Protein AF-A0A4R2T6D4-F1 (afdb_monomer_lite)

Radius of gyration: 37.78 Å; chains: 1; bounding box: 84×91×106 Å

Structure (mmCIF, N/CA/C/O backbone):
data_AF-A0A4R2T6D4-F1
#
_entry.id   AF-A0A4R2T6D4-F1
#
loop_
_atom_site.group_PDB
_atom_site.id
_atom_site.type_symbol
_atom_site.label_atom_id
_atom_site.label_alt_id
_atom_site.label_comp_id
_atom_site.label_asym_id
_atom_site.label_entity_id
_atom_site.label_seq_id
_atom_site.pdbx_PDB_ins_code
_atom_site.Cartn_x
_atom_site.Cartn_y
_atom_site.Cartn_z
_atom_site.occupancy
_atom_site.B_iso_or_equiv
_atom_site.auth_seq_id
_atom_site.auth_comp_id
_atom_site.aut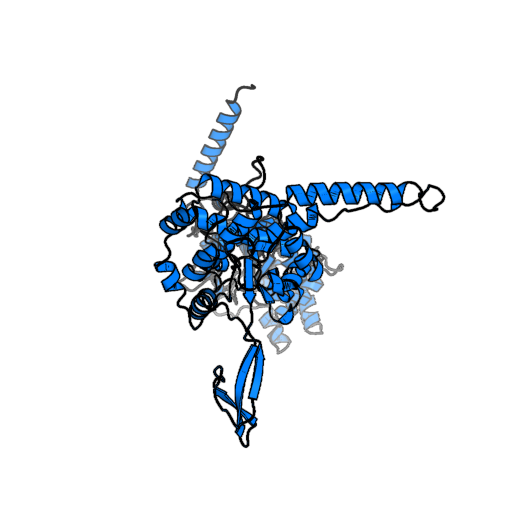h_asym_id
_atom_site.auth_atom_id
_atom_site.pdbx_PDB_model_num
ATOM 1 N N . MET A 1 1 ? 25.375 14.126 -16.112 1.00 75.56 1 MET A N 1
ATOM 2 C CA . MET A 1 1 ? 25.317 12.795 -16.747 1.00 75.56 1 MET A CA 1
ATOM 3 C C . MET A 1 1 ? 24.857 12.937 -18.184 1.00 75.56 1 MET A C 1
ATOM 5 O O . MET A 1 1 ? 23.736 13.382 -18.424 1.00 75.56 1 MET A O 1
ATOM 9 N N . ARG A 1 2 ? 25.754 12.607 -19.113 1.00 82.31 2 ARG A N 1
ATOM 10 C CA . ARG A 1 2 ? 25.440 12.372 -20.528 1.00 82.31 2 ARG A CA 1
ATOM 11 C C . ARG A 1 2 ? 25.150 10.882 -20.723 1.00 82.31 2 ARG A C 1
ATOM 13 O O . ARG A 1 2 ? 25.381 10.091 -19.808 1.00 82.31 2 ARG A O 1
ATOM 20 N N . PHE A 1 3 ? 24.637 10.501 -21.889 1.00 82.12 3 PHE A N 1
ATOM 21 C CA . PHE A 1 3 ? 24.537 9.084 -22.232 1.00 82.12 3 PHE A CA 1
ATOM 22 C C . PHE A 1 3 ? 25.951 8.469 -22.233 1.00 82.12 3 PHE A C 1
ATOM 24 O O . PHE A 1 3 ? 26.829 9.064 -22.855 1.00 82.12 3 PHE A O 1
ATOM 31 N N . PRO A 1 4 ? 26.218 7.360 -21.516 1.00 86.25 4 PRO A N 1
ATOM 32 C CA . PRO A 1 4 ? 27.588 6.871 -21.365 1.00 86.25 4 PRO A CA 1
ATOM 33 C C . PRO A 1 4 ? 28.137 6.299 -22.671 1.00 86.25 4 PRO A C 1
ATOM 35 O O . PRO A 1 4 ? 27.541 5.369 -23.201 1.00 86.25 4 PRO A O 1
ATOM 38 N N . ASP A 1 5 ? 29.292 6.768 -23.148 1.00 85.88 5 ASP A N 1
ATOM 39 C CA . ASP A 1 5 ? 29.896 6.315 -24.418 1.00 85.88 5 ASP A CA 1
ATOM 40 C C . ASP A 1 5 ? 30.344 4.841 -24.397 1.00 85.88 5 ASP A C 1
ATOM 42 O O . ASP A 1 5 ? 30.426 4.190 -25.435 1.00 85.88 5 ASP A O 1
ATOM 46 N N . ARG A 1 6 ? 30.605 4.297 -23.200 1.00 89.81 6 ARG A N 1
ATOM 47 C CA . ARG A 1 6 ? 31.024 2.906 -22.956 1.00 89.81 6 ARG A CA 1
ATOM 48 C C . ARG A 1 6 ? 29.962 2.124 -22.180 1.00 89.81 6 ARG A C 1
ATOM 50 O O . ARG A 1 6 ? 30.267 1.455 -21.194 1.00 89.81 6 ARG A O 1
ATOM 57 N N . LEU A 1 7 ? 28.696 2.228 -22.590 1.00 91.25 7 LEU A N 1
ATOM 58 C CA . LEU A 1 7 ? 27.581 1.631 -21.845 1.00 91.25 7 LEU A CA 1
ATOM 59 C C . LEU A 1 7 ? 27.753 0.116 -21.649 1.00 91.25 7 LEU A C 1
ATOM 61 O O . LEU A 1 7 ? 27.473 -0.391 -20.565 1.00 91.25 7 LEU A O 1
ATOM 65 N N . LEU A 1 8 ? 28.251 -0.599 -22.661 1.00 91.25 8 LEU A N 1
ATOM 66 C CA . LEU A 1 8 ? 28.451 -2.044 -22.562 1.00 91.25 8 LEU A CA 1
ATOM 67 C C . LEU A 1 8 ? 29.463 -2.433 -21.476 1.00 91.25 8 LEU A C 1
ATOM 69 O O . LEU A 1 8 ? 29.227 -3.398 -20.755 1.00 91.25 8 LEU A O 1
ATOM 73 N N . ASP A 1 9 ? 30.556 -1.672 -21.335 1.00 91.00 9 ASP A N 1
ATOM 74 C CA . ASP A 1 9 ? 31.539 -1.877 -20.260 1.00 91.00 9 ASP A CA 1
ATOM 75 C C . ASP A 1 9 ? 30.872 -1.705 -18.908 1.00 91.00 9 ASP A C 1
ATOM 77 O O . ASP A 1 9 ? 30.925 -2.601 -18.077 1.00 91.00 9 ASP A O 1
ATOM 81 N N . LEU A 1 10 ? 30.164 -0.590 -18.731 1.00 91.62 10 LEU A N 1
ATOM 82 C CA . LEU A 1 10 ? 29.523 -0.260 -17.464 1.00 91.62 10 LEU A CA 1
ATOM 83 C C . LEU A 1 10 ? 28.498 -1.316 -17.048 1.00 91.62 10 LEU A C 1
ATOM 85 O O . LEU A 1 10 ? 28.448 -1.698 -15.881 1.00 91.62 10 LEU A O 1
ATOM 89 N N . LEU A 1 11 ? 27.685 -1.802 -17.989 1.00 91.56 11 LEU A N 1
ATOM 90 C CA . LEU A 1 11 ? 26.701 -2.840 -17.698 1.00 91.56 11 LEU A CA 1
ATOM 91 C C . LEU A 1 11 ? 27.369 -4.151 -17.257 1.00 91.56 11 LEU A C 1
ATOM 93 O O . LEU A 1 11 ? 26.878 -4.798 -16.334 1.00 91.56 11 LEU A O 1
ATOM 97 N N . ILE A 1 12 ? 28.482 -4.529 -17.890 1.00 90.88 12 ILE A N 1
ATOM 98 C CA . ILE A 1 12 ? 29.232 -5.744 -17.555 1.00 90.88 12 ILE A CA 1
ATOM 99 C C . ILE A 1 12 ? 29.974 -5.579 -16.223 1.00 90.88 12 ILE A C 1
ATOM 101 O O . ILE A 1 12 ? 29.873 -6.444 -15.359 1.00 90.88 12 ILE A O 1
ATOM 105 N N . ASP A 1 13 ? 30.684 -4.472 -16.023 1.00 88.56 13 ASP A N 1
ATOM 106 C CA . ASP A 1 13 ? 31.534 -4.253 -14.850 1.00 88.56 13 ASP A CA 1
ATOM 107 C C . ASP A 1 13 ? 30.733 -4.046 -13.563 1.00 88.56 13 ASP A C 1
ATOM 109 O O . ASP A 1 13 ? 31.163 -4.473 -12.491 1.00 88.56 13 ASP A O 1
ATOM 113 N N . HIS A 1 14 ? 29.537 -3.461 -13.660 1.00 87.69 14 HIS A N 1
ATOM 114 C CA . HIS A 1 14 ? 28.600 -3.362 -12.537 1.00 87.69 14 HIS A CA 1
ATOM 115 C C . HIS A 1 14 ? 27.663 -4.564 -12.408 1.00 87.69 14 HIS A C 1
ATOM 117 O O . HIS A 1 14 ? 26.802 -4.574 -11.520 1.00 87.69 14 HIS A O 1
ATOM 123 N N . ASP A 1 15 ? 27.829 -5.564 -13.277 1.00 87.50 15 ASP A N 1
ATOM 124 C CA . ASP A 1 15 ? 27.016 -6.771 -13.311 1.00 87.50 15 ASP A CA 1
ATOM 125 C C . ASP A 1 15 ? 25.516 -6.456 -13.332 1.00 87.50 15 ASP A C 1
ATOM 127 O O . ASP A 1 15 ? 24.692 -7.025 -12.605 1.00 87.50 15 ASP A O 1
ATOM 131 N N . ALA A 1 16 ? 25.168 -5.455 -14.140 1.00 89.19 16 ALA A N 1
ATOM 132 C CA . ALA A 1 16 ? 23.904 -4.739 -14.105 1.00 89.19 16 ALA A CA 1
ATOM 133 C C . ALA A 1 16 ? 22.725 -5.580 -14.611 1.00 89.19 16 ALA A C 1
ATOM 135 O O . ALA A 1 16 ? 21.707 -5.023 -14.987 1.00 89.19 16 ALA A O 1
ATOM 136 N N . PHE A 1 17 ? 22.831 -6.907 -14.643 1.00 87.31 17 PHE A N 1
ATOM 137 C CA . PHE A 1 17 ? 21.805 -7.820 -15.138 1.00 87.31 17 PHE A CA 1
ATOM 138 C C . PHE A 1 17 ? 21.281 -8.781 -14.061 1.00 87.31 17 PHE A C 1
ATOM 140 O O . PHE A 1 17 ? 20.342 -9.523 -14.334 1.00 87.31 17 PHE A O 1
ATOM 147 N N . ARG A 1 18 ? 21.844 -8.780 -12.840 1.00 85.69 18 ARG A N 1
ATOM 148 C CA . ARG A 1 18 ? 21.466 -9.749 -11.793 1.00 85.69 18 ARG A CA 1
ATOM 149 C C . ARG A 1 18 ? 20.058 -9.548 -11.243 1.00 85.69 18 ARG A C 1
ATOM 151 O O . ARG A 1 18 ? 19.228 -10.446 -11.368 1.00 85.69 18 ARG A O 1
ATOM 158 N N . VAL A 1 19 ? 19.790 -8.392 -10.623 1.00 87.25 19 VAL A N 1
ATOM 159 C CA . VAL A 1 19 ? 18.496 -8.130 -9.958 1.00 87.25 19 VAL A CA 1
ATOM 160 C C . VAL A 1 19 ? 17.400 -7.826 -10.971 1.00 87.2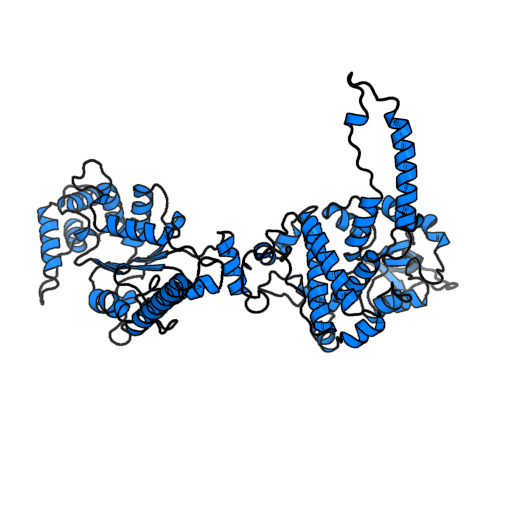5 19 VAL A C 1
ATOM 162 O O . VAL A 1 19 ? 16.303 -8.374 -10.901 1.00 87.25 19 VAL A O 1
ATOM 165 N N . CYS A 1 20 ? 17.702 -6.959 -11.933 1.00 90.69 20 CYS A N 1
ATOM 166 C CA . CYS A 1 20 ? 16.795 -6.608 -13.017 1.00 90.69 20 CYS A CA 1
ATOM 167 C C . CYS A 1 20 ? 17.359 -7.158 -14.322 1.00 90.69 20 CYS A C 1
ATOM 169 O O . CYS A 1 20 ? 18.067 -6.446 -15.032 1.00 90.69 20 CYS A O 1
ATOM 171 N N . ARG A 1 21 ? 17.053 -8.420 -14.636 1.00 91.44 21 ARG A N 1
ATOM 172 C CA . ARG A 1 21 ? 17.468 -9.038 -15.902 1.00 91.44 21 ARG A CA 1
ATOM 173 C C . ARG A 1 21 ? 16.938 -8.245 -17.093 1.00 91.44 21 ARG A C 1
ATOM 175 O O . ARG A 1 21 ? 15.822 -7.720 -17.054 1.00 91.44 21 ARG A O 1
ATOM 182 N N . LEU A 1 22 ? 17.743 -8.166 -18.152 1.00 93.25 22 LEU A N 1
ATOM 183 C CA . LEU A 1 22 ? 17.254 -7.633 -19.415 1.00 93.25 22 LEU A CA 1
ATOM 184 C C . LEU A 1 22 ? 16.275 -8.624 -20.032 1.00 93.25 22 LEU A C 1
ATOM 186 O O . LEU A 1 22 ? 16.522 -9.827 -20.061 1.00 93.25 22 LEU A O 1
ATOM 190 N N . MET A 1 23 ? 15.172 -8.095 -20.537 1.00 95.50 23 MET A N 1
ATOM 191 C CA . MET A 1 23 ? 14.111 -8.874 -21.148 1.00 95.50 23 MET A CA 1
ATOM 192 C C . MET A 1 23 ? 14.376 -9.019 -22.645 1.00 95.50 23 MET A C 1
ATOM 194 O O . MET A 1 23 ? 14.566 -7.998 -23.318 1.00 95.50 23 MET A O 1
ATOM 198 N N . PRO A 1 24 ? 14.313 -10.240 -23.199 1.00 95.25 24 PRO A N 1
ATOM 199 C CA . PRO A 1 24 ? 14.188 -10.438 -24.632 1.00 95.25 24 PRO A CA 1
ATOM 200 C C . PRO A 1 24 ? 12.989 -9.666 -25.181 1.00 95.25 24 PRO A C 1
ATOM 202 O O . PRO A 1 24 ? 11.988 -9.426 -24.494 1.00 95.25 24 PRO A O 1
ATOM 205 N N . ARG A 1 25 ? 13.047 -9.333 -26.466 1.00 95.75 25 ARG A N 1
ATOM 206 C CA . ARG A 1 25 ? 12.048 -8.522 -27.174 1.00 95.75 25 ARG A CA 1
ATOM 207 C C . ARG A 1 25 ? 10.597 -8.898 -26.854 1.00 95.75 25 ARG A C 1
ATOM 209 O O . ARG A 1 25 ? 9.772 -8.029 -26.576 1.00 95.75 25 ARG A O 1
ATOM 216 N N . ARG A 1 26 ? 10.262 -10.192 -26.919 1.00 96.12 26 ARG A N 1
ATOM 217 C CA . ARG A 1 26 ? 8.882 -10.681 -26.723 1.00 96.12 26 ARG A CA 1
ATOM 218 C C . ARG A 1 26 ? 8.405 -10.511 -25.281 1.00 96.12 26 ARG A C 1
ATOM 220 O O . ARG A 1 26 ? 7.232 -10.216 -25.054 1.00 96.12 26 ARG A O 1
ATOM 227 N N . GLU A 1 27 ? 9.303 -10.694 -24.321 1.00 97.31 27 GLU A N 1
ATOM 228 C CA . GLU A 1 27 ? 9.015 -10.494 -22.904 1.00 97.31 27 GLU A CA 1
ATOM 229 C C . GLU A 1 27 ? 8.821 -9.007 -22.599 1.00 97.31 27 GLU A C 1
ATOM 231 O O . GLU A 1 27 ? 7.833 -8.640 -21.965 1.00 97.31 27 GLU A O 1
ATOM 236 N N . PHE A 1 28 ? 9.673 -8.137 -23.151 1.00 97.94 28 PHE A N 1
ATOM 237 C CA . PHE A 1 28 ? 9.538 -6.692 -22.983 1.00 97.94 28 PHE A CA 1
ATOM 238 C C . PHE A 1 28 ? 8.215 -6.156 -23.550 1.00 97.94 28 PHE A C 1
ATOM 240 O O . PHE A 1 28 ? 7.517 -5.397 -22.881 1.00 97.94 28 PHE A O 1
ATOM 247 N N . VAL A 1 29 ? 7.795 -6.618 -24.735 1.00 98.38 29 VAL A N 1
ATOM 248 C CA . VAL A 1 29 ? 6.472 -6.278 -25.295 1.00 98.38 29 VAL A CA 1
ATOM 249 C C . VAL A 1 29 ? 5.347 -6.673 -24.332 1.00 98.38 29 VAL A C 1
ATOM 251 O O . VAL A 1 29 ? 4.435 -5.882 -24.089 1.00 98.38 29 VAL A O 1
ATOM 254 N N . ARG A 1 30 ? 5.407 -7.873 -23.740 1.00 98.12 30 ARG A N 1
ATOM 255 C CA . ARG A 1 30 ? 4.417 -8.328 -22.748 1.00 98.12 30 ARG A CA 1
ATOM 256 C C . ARG A 1 30 ? 4.431 -7.444 -21.497 1.00 98.12 30 ARG A C 1
ATOM 258 O O . ARG A 1 30 ? 3.367 -7.049 -21.020 1.00 98.12 30 ARG A O 1
ATOM 265 N N . TYR A 1 31 ? 5.622 -7.102 -21.008 1.00 97.75 31 TYR A N 1
ATOM 266 C CA . TYR A 1 31 ? 5.834 -6.212 -19.867 1.00 97.75 31 TYR A CA 1
ATOM 267 C C . TYR A 1 31 ? 5.222 -4.819 -20.092 1.00 97.75 31 TYR A C 1
ATOM 269 O O . TYR A 1 31 ? 4.572 -4.283 -19.189 1.00 97.75 31 TYR A O 1
ATOM 277 N N . CYS A 1 32 ? 5.385 -4.257 -21.295 1.00 97.81 32 CYS A N 1
ATOM 278 C CA . CYS A 1 32 ? 4.822 -2.970 -21.708 1.00 97.81 32 CYS A CA 1
ATOM 279 C C . CYS A 1 32 ? 3.298 -3.017 -21.868 1.00 97.81 32 CYS A C 1
ATOM 281 O O . CYS A 1 32 ? 2.603 -2.158 -21.324 1.00 97.81 32 CYS A O 1
ATOM 283 N N . LYS A 1 33 ? 2.758 -4.050 -22.532 1.00 97.25 33 LYS A N 1
ATOM 284 C CA . LYS A 1 33 ? 1.304 -4.213 -22.712 1.00 97.25 33 LYS A CA 1
ATOM 285 C C . LYS A 1 33 ? 0.562 -4.319 -21.380 1.00 97.25 33 LYS A C 1
ATOM 287 O O . LYS A 1 33 ? -0.471 -3.680 -21.207 1.00 97.25 33 LYS A O 1
ATOM 292 N N . ALA A 1 34 ? 1.112 -5.046 -20.403 1.00 97.19 34 ALA A N 1
ATOM 293 C CA . ALA A 1 34 ? 0.538 -5.132 -19.055 1.00 97.19 34 ALA A CA 1
ATOM 294 C C . ALA A 1 34 ? 0.424 -3.761 -18.349 1.00 97.19 34 ALA A C 1
ATOM 296 O O . ALA A 1 34 ? -0.385 -3.591 -17.437 1.00 97.19 34 ALA A O 1
ATOM 297 N N . ARG A 1 35 ? 1.219 -2.781 -18.795 1.00 97.19 35 ARG A N 1
ATOM 298 C CA . ARG A 1 35 ? 1.332 -1.413 -18.271 1.00 97.19 35 ARG A CA 1
ATOM 299 C C . ARG A 1 35 ? 0.714 -0.367 -19.200 1.00 97.19 35 ARG A C 1
ATOM 301 O O . ARG A 1 35 ? 1.065 0.802 -19.110 1.00 97.19 35 ARG A O 1
ATOM 308 N N . ASN A 1 36 ? -0.194 -0.781 -20.085 1.00 96.31 36 ASN A N 1
ATOM 309 C CA . ASN A 1 36 ? -0.909 0.112 -21.001 1.00 96.31 36 ASN A CA 1
ATOM 310 C C . ASN A 1 36 ? 0.008 0.914 -21.950 1.00 96.31 36 ASN A C 1
ATOM 312 O O . ASN A 1 36 ? -0.333 2.016 -22.373 1.00 96.31 36 ASN A O 1
ATOM 316 N N . VAL A 1 37 ? 1.184 0.371 -22.287 1.00 96.25 37 VAL A N 1
ATOM 317 C CA . VAL A 1 37 ? 2.054 0.929 -23.331 1.00 96.25 37 VAL A CA 1
ATOM 318 C C . VAL A 1 37 ? 1.858 0.103 -24.597 1.00 96.25 37 VAL A C 1
ATOM 320 O O . VAL A 1 37 ? 2.318 -1.037 -24.693 1.00 96.25 37 VAL A O 1
ATOM 323 N N . GLU A 1 38 ? 1.132 0.674 -25.557 1.00 93.69 38 GLU A N 1
ATOM 324 C CA . GLU A 1 38 ? 0.767 0.008 -26.808 1.00 93.69 38 GLU A CA 1
ATOM 325 C C . GLU A 1 38 ? 1.975 -0.167 -27.732 1.00 93.69 38 GLU A C 1
ATOM 327 O O . GLU A 1 38 ? 2.405 0.750 -28.438 1.00 93.69 38 GLU A O 1
ATOM 332 N N . VAL A 1 39 ? 2.524 -1.377 -27.752 1.00 96.88 39 VAL A N 1
ATOM 333 C CA . VAL A 1 39 ? 3.673 -1.723 -28.584 1.00 96.88 39 VAL A CA 1
ATOM 334 C C . VAL A 1 39 ? 3.620 -3.189 -29.009 1.00 96.88 39 VAL A C 1
ATOM 336 O O . VAL A 1 39 ? 3.050 -4.033 -28.314 1.00 96.88 39 VAL A O 1
ATOM 339 N N . ASP A 1 40 ? 4.238 -3.503 -30.140 1.00 97.19 40 ASP A N 1
ATOM 340 C CA . ASP A 1 40 ? 4.511 -4.858 -30.607 1.00 97.19 40 ASP A CA 1
ATOM 341 C C . ASP A 1 40 ? 5.954 -4.965 -31.134 1.00 97.19 40 ASP A C 1
ATOM 343 O O . ASP A 1 40 ? 6.738 -4.013 -31.077 1.00 97.19 40 ASP A O 1
ATOM 347 N N . VAL A 1 41 ? 6.322 -6.160 -31.592 1.00 96.06 41 VAL A N 1
ATOM 348 C CA . VAL A 1 41 ? 7.668 -6.467 -32.093 1.00 96.06 41 VAL A CA 1
ATOM 349 C C . VAL A 1 41 ? 8.048 -5.585 -33.282 1.00 96.06 41 VAL A C 1
ATOM 351 O O . VAL A 1 41 ? 9.167 -5.066 -33.323 1.00 96.06 41 VAL A O 1
ATOM 354 N N . ASP A 1 42 ? 7.125 -5.396 -34.218 1.00 96.06 42 ASP A N 1
ATOM 355 C CA . ASP A 1 42 ? 7.385 -4.676 -35.460 1.00 96.06 42 ASP A CA 1
ATOM 356 C C . ASP A 1 42 ? 7.498 -3.178 -35.199 1.00 96.06 42 ASP A C 1
ATOM 358 O O . ASP A 1 42 ? 8.394 -2.516 -35.725 1.00 96.06 42 ASP A O 1
ATOM 362 N N . ARG A 1 43 ? 6.667 -2.652 -34.297 1.00 96.38 43 ARG A N 1
ATOM 363 C CA . ARG A 1 43 ? 6.723 -1.266 -33.840 1.00 96.38 43 ARG A CA 1
ATOM 364 C C . ARG A 1 43 ? 8.044 -0.953 -33.141 1.00 96.38 43 ARG A C 1
ATOM 366 O O . ARG A 1 43 ? 8.630 0.090 -33.425 1.00 96.38 43 ARG A O 1
ATOM 373 N N . LEU A 1 44 ? 8.554 -1.848 -32.287 1.00 97.06 44 LEU A N 1
ATOM 374 C CA . LEU A 1 44 ? 9.880 -1.682 -31.670 1.00 97.06 44 LEU A CA 1
ATOM 375 C C . LEU A 1 44 ? 10.995 -1.650 -32.719 1.00 97.06 44 LEU A C 1
ATOM 377 O O . LEU A 1 44 ? 11.844 -0.759 -32.676 1.00 97.06 44 LEU A O 1
ATOM 381 N N . ARG A 1 45 ? 10.979 -2.580 -33.684 1.00 94.81 45 ARG A N 1
ATOM 382 C CA . ARG A 1 45 ? 11.978 -2.594 -34.763 1.00 94.81 45 ARG A CA 1
ATOM 383 C C . ARG A 1 45 ? 11.867 -1.349 -35.643 1.00 94.81 45 ARG A C 1
ATOM 385 O O . ARG A 1 45 ? 12.884 -0.794 -36.052 1.00 94.81 45 ARG A O 1
ATOM 392 N N . HIS A 1 46 ? 10.653 -0.872 -35.907 1.00 95.69 46 HIS A N 1
ATOM 393 C CA . HIS A 1 46 ? 10.440 0.365 -36.649 1.00 95.69 46 HIS A CA 1
ATOM 394 C C . HIS A 1 46 ? 11.014 1.576 -35.904 1.00 95.69 46 HIS A C 1
ATOM 396 O O . HIS A 1 46 ? 11.716 2.376 -36.519 1.00 95.69 46 HIS A O 1
ATOM 402 N N . PHE A 1 47 ? 10.789 1.685 -34.589 1.00 96.56 47 PHE A N 1
ATOM 403 C CA . PHE A 1 47 ? 11.386 2.743 -33.770 1.00 96.56 47 PHE A CA 1
ATOM 404 C C . PHE A 1 47 ? 12.920 2.727 -33.792 1.00 96.56 47 PHE A C 1
ATOM 406 O O . PHE A 1 47 ? 13.540 3.793 -33.840 1.00 96.56 47 PHE A O 1
ATOM 413 N N . GLU A 1 48 ? 13.524 1.539 -33.815 1.00 94.38 48 GLU A N 1
ATOM 414 C CA . GLU A 1 48 ? 14.973 1.369 -33.946 1.00 94.38 48 GLU A CA 1
ATOM 415 C C . GLU A 1 48 ? 15.473 1.891 -35.298 1.00 94.38 48 GLU A C 1
ATOM 417 O O . GLU A 1 48 ? 16.387 2.716 -35.327 1.00 94.38 48 GLU A O 1
ATOM 422 N N . ARG A 1 49 ? 14.815 1.506 -36.404 1.00 92.94 49 ARG A N 1
ATOM 423 C CA . ARG A 1 49 ? 15.163 1.950 -37.769 1.00 92.94 49 ARG A CA 1
ATOM 424 C C . ARG A 1 49 ? 15.085 3.467 -37.944 1.00 92.94 49 ARG A C 1
ATOM 426 O O . ARG A 1 49 ? 15.928 4.050 -38.616 1.00 92.94 49 ARG A O 1
ATOM 433 N N . ILE A 1 50 ? 14.089 4.122 -37.344 1.00 93.88 50 ILE A N 1
ATOM 434 C CA . ILE A 1 50 ? 13.954 5.589 -37.427 1.00 93.88 50 ILE A CA 1
ATOM 435 C C . ILE A 1 50 ? 14.791 6.339 -36.374 1.00 93.88 50 ILE A C 1
ATOM 437 O O . ILE A 1 50 ? 14.830 7.574 -36.400 1.00 93.88 50 ILE A O 1
ATOM 441 N N . GLY A 1 51 ? 15.466 5.608 -35.477 1.00 92.81 51 GLY A N 1
ATOM 442 C CA . GLY A 1 51 ? 16.426 6.135 -34.508 1.00 92.81 51 GLY A CA 1
ATOM 443 C C . GLY A 1 51 ? 15.820 6.821 -33.281 1.00 92.81 51 GLY A C 1
ATOM 444 O O . GLY A 1 51 ? 16.483 7.678 -32.703 1.00 92.81 51 GLY A O 1
ATOM 445 N N . VAL A 1 52 ? 14.584 6.483 -32.893 1.00 95.69 52 VAL A N 1
ATOM 446 C CA . VAL A 1 52 ? 13.865 7.142 -31.774 1.00 95.69 52 VAL A CA 1
ATOM 447 C C . VAL A 1 52 ? 13.805 6.306 -30.493 1.00 95.69 52 VAL A C 1
ATOM 449 O O . VAL A 1 52 ? 13.528 6.835 -29.415 1.00 95.69 52 VAL A O 1
ATOM 452 N N . PHE A 1 53 ? 14.025 4.994 -30.593 1.00 96.44 53 PHE A N 1
ATOM 453 C CA . PHE A 1 53 ? 14.103 4.075 -29.458 1.00 96.44 53 PHE A CA 1
ATOM 454 C C . PHE A 1 53 ? 14.919 2.848 -29.861 1.00 96.44 53 PHE A C 1
ATOM 456 O O . PHE A 1 53 ? 14.719 2.312 -30.947 1.00 96.44 53 PHE A O 1
ATOM 463 N N . ARG A 1 54 ? 15.840 2.404 -29.006 1.00 95.25 54 ARG A N 1
ATOM 464 C CA . ARG A 1 54 ? 16.761 1.297 -29.294 1.00 95.25 54 ARG A CA 1
ATOM 465 C C . ARG A 1 54 ? 16.797 0.323 -28.115 1.00 95.25 54 ARG A C 1
ATOM 467 O O . ARG A 1 54 ? 16.586 0.763 -26.982 1.00 95.25 54 ARG A O 1
ATOM 474 N N . PRO A 1 55 ? 17.046 -0.980 -28.338 1.00 96.00 55 PRO A N 1
ATOM 475 C CA . PRO A 1 55 ? 17.292 -1.888 -27.225 1.00 96.00 55 PRO A CA 1
ATOM 476 C C . PRO A 1 55 ? 18.550 -1.467 -26.468 1.00 96.00 55 PRO A C 1
ATOM 478 O O . PRO A 1 55 ? 19.445 -0.848 -27.041 1.00 96.00 55 PRO A O 1
ATOM 481 N N . LEU A 1 56 ? 18.604 -1.789 -25.174 1.00 94.69 56 LEU A N 1
ATOM 482 C CA . LEU A 1 56 ? 19.777 -1.489 -24.352 1.00 94.69 56 LEU A CA 1
ATOM 483 C C . LEU A 1 56 ? 20.995 -2.294 -24.817 1.00 94.69 56 LEU A C 1
ATOM 485 O O . LEU A 1 56 ? 22.124 -1.829 -24.715 1.00 94.69 56 LEU A O 1
ATOM 489 N N . LEU A 1 57 ? 20.744 -3.509 -25.301 1.00 94.00 57 LEU A N 1
ATOM 490 C CA . LEU A 1 57 ? 21.753 -4.489 -25.661 1.00 94.00 57 LEU A CA 1
ATOM 491 C C . LEU A 1 57 ? 21.231 -5.350 -26.814 1.00 94.00 57 LEU A C 1
ATOM 493 O O . LEU A 1 57 ? 20.048 -5.697 -26.851 1.00 94.00 57 LEU A O 1
ATOM 497 N N . ARG A 1 58 ? 22.103 -5.721 -27.746 1.00 94.19 58 ARG A N 1
ATOM 498 C CA . ARG A 1 58 ? 21.797 -6.676 -28.811 1.00 94.19 58 ARG A CA 1
ATOM 499 C C . ARG A 1 58 ? 22.864 -7.761 -28.837 1.00 94.19 58 ARG A C 1
ATOM 501 O O . ARG A 1 58 ? 24.045 -7.458 -28.685 1.00 94.19 58 ARG A O 1
ATOM 508 N N . ALA A 1 59 ? 22.419 -9.002 -29.001 1.00 94.69 59 ALA A N 1
ATOM 509 C CA . ALA A 1 59 ? 23.285 -10.165 -29.104 1.00 94.69 59 ALA A CA 1
ATOM 510 C C . ALA A 1 59 ? 23.107 -10.832 -30.471 1.00 94.69 59 ALA A C 1
ATOM 512 O O . ALA A 1 59 ? 21.977 -11.124 -30.882 1.00 94.69 59 ALA A O 1
ATOM 513 N N . PHE A 1 60 ? 24.224 -11.082 -31.150 1.00 94.94 60 PHE A N 1
ATOM 514 C CA . PHE A 1 60 ? 24.295 -11.979 -32.292 1.00 94.94 60 PHE A CA 1
ATOM 515 C C . PHE A 1 60 ? 24.500 -13.396 -31.767 1.00 94.94 60 PHE A C 1
ATOM 517 O O . PHE A 1 60 ? 25.405 -13.657 -30.980 1.00 94.94 60 PHE A O 1
ATOM 524 N N . ARG A 1 61 ? 23.621 -14.297 -32.177 1.00 93.62 61 ARG A N 1
ATOM 525 C CA . ARG A 1 61 ? 23.555 -15.680 -31.735 1.00 93.62 61 ARG A CA 1
ATOM 526 C C . ARG A 1 61 ? 24.084 -16.561 -32.860 1.00 93.62 61 ARG A C 1
ATOM 528 O O . ARG A 1 61 ? 23.324 -16.840 -33.793 1.00 93.62 61 ARG A O 1
ATOM 535 N N . PRO A 1 62 ? 25.373 -16.937 -32.819 1.00 90.88 62 PRO A N 1
ATOM 536 C CA . PRO A 1 62 ? 25.945 -17.773 -33.854 1.00 90.88 62 PRO A CA 1
ATOM 537 C C . PRO A 1 62 ? 25.291 -19.155 -33.839 1.00 90.88 62 PRO A C 1
ATOM 539 O O . PRO A 1 62 ? 24.825 -19.642 -32.805 1.00 90.88 62 PRO A O 1
ATOM 542 N N . GLU A 1 63 ? 25.271 -19.779 -35.007 1.00 90.69 63 GLU A N 1
ATOM 543 C CA . GLU A 1 63 ? 24.970 -21.198 -35.134 1.00 90.69 63 GLU A CA 1
ATOM 544 C C . GLU A 1 63 ? 26.201 -21.985 -34.698 1.00 90.69 63 GLU A C 1
ATOM 546 O O . GLU A 1 63 ? 27.305 -21.753 -35.190 1.00 90.69 63 GLU A O 1
ATOM 551 N N . VAL A 1 64 ? 26.012 -22.882 -33.737 1.00 87.25 64 VAL A N 1
ATOM 552 C CA . VAL A 1 64 ? 27.060 -23.757 -33.223 1.00 87.25 64 VAL A CA 1
ATOM 553 C C . VAL A 1 64 ? 26.657 -25.185 -33.534 1.00 87.25 64 VAL A C 1
ATOM 555 O O . VAL A 1 64 ? 25.561 -25.628 -33.187 1.00 87.25 64 VAL A O 1
ATOM 558 N N . THR A 1 65 ? 27.549 -25.907 -34.203 1.00 87.06 65 THR A N 1
ATOM 559 C CA . THR A 1 65 ? 27.354 -27.319 -34.518 1.00 87.06 65 THR A CA 1
ATOM 560 C C . THR A 1 65 ? 27.945 -28.164 -33.400 1.00 87.06 65 THR A C 1
ATOM 562 O O . THR A 1 65 ? 29.142 -28.110 -33.118 1.00 87.06 65 THR A O 1
ATOM 565 N N . TYR A 1 66 ? 27.091 -28.939 -32.742 1.00 86.31 66 TYR A N 1
ATOM 566 C CA . TYR A 1 66 ? 27.471 -29.867 -31.689 1.00 86.31 66 TYR A CA 1
ATOM 567 C C . TYR A 1 66 ? 27.604 -31.282 -32.238 1.00 86.31 66 TYR A C 1
ATOM 569 O O . TYR A 1 66 ? 26.804 -31.715 -33.065 1.00 86.31 66 TYR A O 1
ATOM 577 N N . ARG A 1 67 ? 28.586 -32.017 -31.722 1.00 88.06 67 ARG A N 1
ATOM 578 C CA . ARG A 1 67 ? 28.686 -33.469 -31.855 1.00 88.06 67 ARG A CA 1
ATOM 579 C C . ARG A 1 67 ? 27.676 -34.110 -30.919 1.00 88.06 67 ARG A C 1
ATOM 581 O O . ARG A 1 67 ? 27.636 -33.753 -29.736 1.00 88.06 67 ARG A O 1
ATOM 588 N N . ILE A 1 68 ? 26.880 -35.040 -31.432 1.00 87.06 68 ILE A N 1
ATOM 589 C CA . ILE A 1 68 ? 25.963 -35.825 -30.610 1.00 87.06 68 ILE A CA 1
ATOM 590 C C . ILE A 1 68 ? 26.312 -37.307 -30.709 1.00 87.06 68 ILE A C 1
ATOM 592 O O . ILE A 1 68 ? 26.614 -37.826 -31.781 1.00 87.06 68 ILE A O 1
ATOM 596 N N . GLU A 1 69 ? 26.287 -37.974 -29.562 1.00 83.88 69 GLU A N 1
ATOM 597 C CA . GLU A 1 69 ? 26.431 -39.421 -29.442 1.00 83.88 69 GLU A CA 1
ATOM 598 C C . GLU A 1 69 ? 25.095 -39.990 -28.961 1.00 83.88 69 GLU A C 1
ATOM 600 O O . GLU A 1 69 ? 24.482 -39.448 -28.036 1.00 83.88 69 GLU A O 1
ATOM 605 N N . GLY A 1 70 ? 24.611 -41.042 -29.620 1.00 76.19 70 GLY A N 1
ATOM 606 C CA . GLY A 1 70 ? 23.419 -41.764 -29.181 1.00 76.19 70 GLY A CA 1
ATOM 607 C C . GLY A 1 70 ? 23.771 -42.774 -28.090 1.00 76.19 70 GLY A C 1
ATOM 608 O O . GLY A 1 70 ? 24.699 -43.563 -28.267 1.00 76.19 70 GLY A O 1
ATOM 609 N N . ASP A 1 71 ? 23.024 -42.768 -26.988 1.00 75.56 71 ASP A N 1
ATOM 610 C CA . ASP A 1 71 ? 23.038 -43.808 -25.957 1.00 75.56 71 ASP A CA 1
ATOM 611 C C . ASP A 1 71 ? 21.638 -44.431 -25.773 1.00 75.56 71 ASP A C 1
ATOM 613 O O . ASP A 1 71 ? 20.649 -43.975 -26.349 1.00 75.56 71 ASP A O 1
ATOM 617 N N . GLU A 1 72 ? 21.536 -45.506 -24.981 1.00 69.62 72 GLU A N 1
ATOM 618 C CA . GLU A 1 72 ? 20.271 -46.224 -24.723 1.00 69.62 72 GLU A CA 1
ATOM 619 C C . GLU A 1 72 ? 19.194 -45.356 -24.028 1.00 69.62 72 GLU A C 1
ATOM 621 O O . GLU A 1 72 ? 18.029 -45.750 -23.955 1.00 69.62 72 GLU A O 1
ATOM 626 N N . SER A 1 73 ? 19.560 -44.167 -23.539 1.00 69.19 73 SER A N 1
ATOM 627 C CA . SER A 1 73 ? 18.702 -43.205 -22.837 1.00 69.19 73 SER A CA 1
ATOM 628 C C . SER A 1 73 ? 18.394 -41.923 -23.631 1.00 69.19 73 SER A C 1
ATOM 630 O O . SER A 1 73 ? 17.584 -41.113 -23.170 1.00 69.19 73 SER A O 1
ATOM 632 N N . GLY A 1 74 ? 18.978 -41.733 -24.821 1.00 76.00 74 GLY A N 1
ATOM 633 C CA . GLY A 1 74 ? 18.772 -40.565 -25.679 1.00 76.00 74 GLY A CA 1
ATOM 634 C C . GLY A 1 74 ? 20.057 -40.070 -26.350 1.00 76.00 74 GLY A C 1
ATOM 635 O O . GLY A 1 74 ? 20.940 -40.845 -26.694 1.00 76.00 74 GLY A O 1
ATOM 636 N N . TRP A 1 75 ? 20.149 -38.758 -26.577 1.00 76.56 75 TRP A N 1
ATOM 637 C CA . TRP A 1 75 ? 21.329 -38.117 -27.171 1.00 76.56 75 TRP A CA 1
ATOM 638 C C . TRP A 1 75 ? 22.151 -37.401 -26.102 1.00 76.56 75 TRP A C 1
ATOM 640 O O . TRP A 1 75 ? 21.588 -36.685 -25.266 1.00 76.56 75 TRP A O 1
ATOM 650 N N . ARG A 1 76 ? 23.481 -37.506 -26.178 1.00 79.81 76 ARG A N 1
ATOM 651 C CA . ARG A 1 76 ? 24.422 -36.762 -25.333 1.00 79.81 76 ARG A CA 1
ATOM 652 C C . ARG A 1 76 ? 25.305 -35.836 -26.172 1.00 79.81 76 ARG A C 1
ATOM 654 O O . ARG A 1 76 ? 25.799 -36.219 -27.227 1.00 79.81 76 ARG A O 1
ATOM 661 N N . TYR A 1 77 ? 25.533 -34.615 -25.683 1.00 80.12 77 TYR A N 1
ATOM 662 C CA . TYR A 1 77 ? 26.453 -33.657 -26.306 1.00 80.12 77 TYR A CA 1
ATOM 663 C C . TYR A 1 77 ? 27.915 -34.069 -26.053 1.00 80.12 77 TYR A C 1
ATOM 665 O O . TYR A 1 77 ? 28.358 -34.089 -24.903 1.00 80.12 77 TYR A O 1
ATOM 673 N N . ALA A 1 78 ? 28.660 -34.351 -27.126 1.00 75.19 78 ALA A N 1
ATOM 674 C CA . ALA A 1 78 ? 30.071 -34.762 -27.112 1.00 75.19 78 ALA A CA 1
ATOM 675 C C . ALA A 1 78 ? 31.055 -33.601 -27.396 1.00 75.19 78 ALA A C 1
ATOM 677 O O . ALA A 1 78 ? 32.254 -33.809 -27.563 1.00 75.19 78 ALA A O 1
ATOM 678 N N . GLY A 1 79 ? 30.559 -32.358 -27.430 1.00 80.50 79 GLY A N 1
ATOM 679 C CA . GLY A 1 79 ? 31.349 -31.135 -27.636 1.00 80.50 79 GLY A CA 1
ATOM 680 C C . GLY A 1 79 ? 30.988 -30.392 -28.924 1.00 80.50 79 GLY A C 1
ATOM 681 O O . GLY A 1 79 ? 30.160 -30.847 -29.707 1.00 80.50 79 GLY A O 1
ATOM 682 N N . THR A 1 80 ? 31.586 -29.223 -29.151 1.00 81.31 80 THR A N 1
ATOM 683 C CA . THR A 1 80 ? 31.408 -28.437 -30.387 1.00 81.31 80 THR A CA 1
ATOM 684 C C . THR A 1 80 ? 32.316 -28.960 -31.502 1.00 81.31 80 THR A C 1
ATOM 686 O O . THR A 1 80 ? 33.411 -29.439 -31.207 1.00 81.31 80 THR A O 1
ATOM 689 N N . VAL A 1 81 ? 31.869 -28.886 -32.757 1.00 79.62 81 VAL A N 1
ATOM 690 C CA . VAL A 1 81 ? 32.689 -29.161 -33.951 1.00 79.62 81 VAL A CA 1
ATOM 691 C C . VAL A 1 81 ? 33.484 -27.902 -34.289 1.00 79.62 81 VAL A C 1
ATOM 693 O O . VAL A 1 81 ? 32.893 -26.829 -34.422 1.00 79.62 81 VAL A O 1
ATOM 696 N N . SER A 1 82 ? 34.806 -28.015 -34.395 1.00 78.06 82 SER A N 1
ATOM 697 C CA . SER A 1 82 ? 35.674 -26.903 -34.803 1.00 78.06 82 SER A CA 1
ATOM 698 C C . SER A 1 82 ? 35.717 -26.785 -36.330 1.00 78.06 82 SER A C 1
ATOM 700 O O . SER A 1 82 ? 35.559 -27.783 -37.033 1.00 78.06 82 SER A O 1
ATOM 702 N N . ASP A 1 83 ? 35.962 -25.585 -36.864 1.00 69.94 83 ASP A N 1
ATOM 703 C CA . ASP A 1 83 ? 36.120 -25.399 -38.313 1.00 69.94 83 ASP A CA 1
ATOM 704 C C . ASP A 1 83 ? 37.259 -26.284 -38.857 1.00 69.94 83 ASP A C 1
ATOM 706 O O . ASP A 1 83 ? 38.410 -26.161 -38.435 1.00 69.94 83 ASP A O 1
ATOM 710 N N . GLY A 1 84 ? 36.928 -27.177 -39.798 1.00 72.38 84 GLY A N 1
ATOM 711 C CA . GLY A 1 84 ? 37.872 -28.110 -40.429 1.00 72.38 84 GLY A CA 1
ATOM 712 C C . GLY A 1 84 ? 38.136 -29.416 -39.665 1.00 72.38 84 GLY A C 1
ATOM 713 O O . GLY A 1 84 ? 39.029 -30.164 -40.054 1.00 72.38 84 GLY A O 1
ATOM 714 N N . GLU A 1 85 ? 37.397 -29.700 -38.590 1.00 78.88 85 GLU A N 1
ATOM 715 C CA . GLU A 1 85 ? 37.490 -30.958 -37.838 1.00 78.88 85 GLU A CA 1
ATOM 716 C C . GLU A 1 85 ? 36.706 -32.087 -38.537 1.00 78.88 85 GLU A C 1
ATOM 718 O O . GLU A 1 85 ? 35.498 -31.973 -38.749 1.00 78.88 85 GLU A O 1
ATOM 723 N N . ASP A 1 86 ? 37.379 -33.197 -38.865 1.00 72.50 86 ASP A N 1
ATOM 724 C CA . ASP A 1 86 ? 36.735 -34.398 -39.414 1.00 72.50 86 ASP A CA 1
ATOM 725 C C . ASP A 1 86 ? 35.992 -35.159 -38.301 1.00 72.50 86 ASP A C 1
ATOM 727 O O . ASP A 1 86 ? 36.595 -35.833 -37.463 1.00 72.50 86 ASP A O 1
ATOM 731 N N . TRP A 1 87 ? 34.659 -35.066 -38.296 1.00 78.81 87 TRP A N 1
ATOM 732 C CA . TRP A 1 87 ? 33.778 -35.817 -37.398 1.00 78.81 87 TRP A CA 1
ATOM 733 C C . TRP A 1 87 ? 32.864 -36.752 -38.192 1.00 78.81 87 TRP A C 1
ATOM 735 O O . TRP A 1 87 ? 32.142 -36.320 -39.086 1.00 78.81 87 TRP A O 1
ATOM 745 N N . SER A 1 88 ? 32.872 -38.040 -37.842 1.00 76.44 88 SER A N 1
ATOM 746 C CA . SER A 1 88 ? 32.092 -39.083 -38.526 1.00 76.44 88 SER A CA 1
ATOM 747 C C . SER A 1 88 ? 30.761 -39.430 -37.846 1.00 76.44 88 SER A C 1
ATOM 749 O O . SER A 1 88 ? 30.044 -40.299 -38.336 1.00 76.44 88 SER A O 1
ATOM 751 N N . GLY A 1 89 ? 30.454 -38.821 -36.696 1.00 82.06 89 GLY A N 1
ATOM 752 C CA . GLY A 1 89 ? 29.202 -39.036 -35.963 1.00 82.06 89 GLY A CA 1
ATOM 753 C C . GLY A 1 89 ? 28.093 -38.062 -36.370 1.00 82.06 89 GLY A C 1
ATOM 754 O O . GLY A 1 89 ? 28.283 -37.180 -37.208 1.00 82.06 89 GLY A O 1
ATOM 755 N N . GLU A 1 90 ? 26.925 -38.183 -35.741 1.00 83.88 90 GLU A N 1
ATOM 756 C CA . GLU A 1 90 ? 25.816 -37.258 -35.984 1.00 83.88 90 GLU A CA 1
ATOM 757 C C . GLU A 1 90 ? 26.124 -35.876 -35.378 1.00 83.88 90 GLU A C 1
ATOM 759 O O . GLU A 1 90 ? 26.862 -35.738 -34.393 1.00 83.88 90 GLU A O 1
ATOM 764 N N . THR A 1 91 ? 25.602 -34.825 -36.009 1.00 86.62 91 THR A N 1
ATOM 765 C CA . THR A 1 91 ? 25.778 -33.445 -35.556 1.00 86.62 91 THR A CA 1
ATOM 766 C C . THR A 1 91 ? 24.439 -32.743 -35.441 1.00 86.62 91 THR A C 1
ATOM 768 O O . THR A 1 91 ? 23.481 -33.062 -36.144 1.00 86.62 91 THR A O 1
ATOM 771 N N . ARG A 1 92 ? 24.373 -31.760 -34.546 1.00 85.81 92 ARG A N 1
ATOM 772 C CA . ARG A 1 92 ? 23.197 -30.918 -34.361 1.00 85.81 92 ARG A CA 1
ATOM 773 C C . ARG A 1 92 ? 23.610 -29.461 -34.297 1.00 85.81 92 ARG A C 1
ATOM 775 O O . ARG A 1 92 ? 24.355 -29.062 -33.406 1.00 85.81 92 ARG A O 1
ATOM 782 N N . THR A 1 93 ? 23.106 -28.665 -35.228 1.00 86.69 93 THR A N 1
ATOM 783 C CA . THR A 1 93 ? 23.300 -27.215 -35.216 1.00 86.69 93 THR A CA 1
ATOM 784 C C . THR A 1 93 ? 22.225 -26.560 -34.362 1.00 86.69 93 THR A C 1
ATOM 786 O O . THR A 1 93 ? 21.029 -26.763 -34.580 1.00 86.69 93 THR A O 1
ATOM 789 N N . GLU A 1 94 ? 22.647 -25.766 -33.385 1.00 88.38 94 GLU A N 1
ATOM 790 C CA . GLU A 1 94 ? 21.757 -24.986 -32.530 1.00 88.38 94 GLU A CA 1
ATOM 791 C C . GLU A 1 94 ? 22.198 -23.522 -32.506 1.00 88.38 94 GLU A C 1
ATOM 793 O O . GLU A 1 94 ? 23.368 -23.191 -32.693 1.00 88.38 94 GLU A O 1
ATOM 798 N N . ILE A 1 95 ? 21.241 -22.624 -32.282 1.00 87.25 95 ILE A N 1
ATOM 799 C CA . ILE A 1 95 ? 21.523 -21.199 -32.113 1.00 87.25 95 ILE A CA 1
ATOM 800 C C . ILE A 1 95 ? 21.958 -20.982 -30.668 1.00 87.25 95 ILE A C 1
ATOM 802 O O . ILE A 1 95 ? 21.186 -21.237 -29.743 1.00 87.25 95 ILE A O 1
ATOM 806 N N . LEU A 1 96 ? 23.173 -20.474 -30.474 1.00 87.81 96 LEU A N 1
ATOM 807 C CA . LEU A 1 96 ? 23.703 -20.237 -29.139 1.00 87.81 96 LEU A CA 1
ATOM 808 C C . LEU A 1 96 ? 22.892 -19.150 -28.415 1.00 87.81 96 LEU A C 1
ATOM 810 O O . LEU A 1 96 ? 22.754 -18.025 -28.899 1.00 87.81 96 LEU A O 1
ATOM 814 N N . GLU A 1 97 ? 22.370 -19.459 -27.230 1.00 86.31 97 GLU A N 1
ATOM 815 C CA . GLU A 1 97 ? 21.633 -18.485 -26.424 1.00 86.31 97 GLU A CA 1
ATOM 816 C C . GLU A 1 97 ? 22.564 -17.636 -25.554 1.00 86.31 97 GLU A C 1
ATOM 818 O O . GLU A 1 97 ? 23.464 -18.140 -24.876 1.00 86.31 97 GLU A O 1
ATOM 823 N N . PHE A 1 98 ? 22.318 -16.324 -25.542 1.00 86.25 98 PHE A N 1
ATOM 824 C CA . PHE A 1 98 ? 23.005 -15.410 -24.641 1.00 86.25 98 PHE A CA 1
ATOM 825 C C . PHE A 1 98 ? 22.390 -15.486 -23.241 1.00 86.25 98 PHE A C 1
ATOM 827 O O . PHE A 1 98 ? 21.220 -15.144 -23.050 1.00 86.25 98 PHE A O 1
ATOM 834 N N . ASP A 1 99 ? 23.202 -15.878 -22.258 1.00 78.31 99 ASP A N 1
ATOM 835 C CA . ASP A 1 99 ? 22.873 -15.763 -20.837 1.00 78.31 99 ASP A CA 1
ATOM 836 C C . ASP A 1 99 ? 23.596 -14.534 -20.256 1.00 78.31 99 ASP A C 1
ATOM 838 O O . ASP A 1 99 ? 24.831 -14.531 -20.223 1.00 78.31 99 ASP A O 1
ATOM 842 N N . PRO A 1 100 ? 22.877 -13.499 -19.779 1.00 68.44 100 PRO A N 1
ATOM 843 C CA . PRO A 1 100 ? 23.457 -12.247 -19.289 1.00 68.44 100 PRO A CA 1
ATOM 844 C C . PRO A 1 100 ? 24.200 -12.360 -17.939 1.00 68.44 100 PRO A C 1
ATOM 846 O O . PRO A 1 100 ? 24.266 -11.393 -17.182 1.00 68.44 100 PRO A O 1
ATOM 849 N N . ARG A 1 101 ? 24.800 -13.512 -17.615 1.00 69.88 101 ARG A N 1
ATOM 850 C CA . ARG A 1 101 ? 25.751 -13.646 -16.499 1.00 69.88 101 ARG A CA 1
ATOM 851 C C . ARG A 1 101 ? 27.102 -13.039 -16.889 1.00 69.88 101 ARG A C 1
ATOM 853 O O . ARG A 1 101 ? 27.596 -13.232 -17.999 1.00 69.88 101 ARG A O 1
ATOM 860 N N . THR A 1 102 ? 27.734 -12.342 -15.949 1.00 64.62 102 THR A N 1
ATOM 861 C CA . THR A 1 102 ? 28.914 -11.475 -16.153 1.00 64.62 102 THR A CA 1
ATOM 862 C C . THR A 1 102 ? 30.077 -12.135 -16.894 1.00 64.62 102 THR A C 1
ATOM 864 O O . THR A 1 102 ? 30.673 -11.510 -17.769 1.00 64.62 102 THR A O 1
ATOM 867 N N . ALA A 1 103 ? 30.403 -13.392 -16.562 1.00 72.06 103 ALA A N 1
ATOM 868 C CA . ALA A 1 103 ? 31.526 -14.109 -17.173 1.00 72.06 103 ALA A CA 1
ATOM 869 C C . ALA A 1 103 ? 31.313 -14.316 -18.683 1.00 72.06 103 ALA A C 1
ATOM 871 O O . ALA A 1 103 ? 32.173 -13.958 -19.484 1.00 72.06 103 ALA A O 1
ATOM 872 N N . ARG A 1 104 ? 30.112 -14.759 -19.077 1.00 81.06 104 ARG A N 1
ATOM 873 C CA . ARG A 1 104 ? 29.743 -14.950 -20.487 1.00 81.06 104 ARG A CA 1
ATOM 874 C C . ARG A 1 104 ? 29.607 -13.633 -21.244 1.00 81.06 104 ARG A C 1
ATOM 876 O O . ARG A 1 104 ? 29.978 -13.560 -22.409 1.00 81.06 104 ARG A O 1
ATOM 883 N N . ALA A 1 105 ? 29.130 -12.569 -20.596 1.00 87.88 105 ALA A N 1
ATOM 884 C CA . ALA A 1 105 ? 28.997 -11.265 -21.247 1.00 87.88 105 ALA A CA 1
ATOM 885 C C . ALA A 1 105 ? 30.347 -10.689 -21.719 1.00 87.88 105 ALA A C 1
ATOM 887 O O . ALA A 1 105 ? 30.406 -10.079 -22.788 1.00 87.88 105 ALA A O 1
ATOM 888 N N . ARG A 1 106 ? 31.438 -10.914 -20.967 1.00 88.69 106 ARG A N 1
ATOM 889 C CA . ARG A 1 106 ? 32.795 -10.512 -21.382 1.00 88.69 106 ARG A CA 1
ATOM 890 C C . ARG A 1 106 ? 33.289 -11.300 -22.591 1.00 88.69 106 ARG A C 1
ATOM 892 O O . ARG A 1 106 ? 33.796 -10.690 -23.526 1.00 88.69 106 ARG A O 1
ATOM 899 N N . GLU A 1 107 ? 33.103 -12.617 -22.588 1.00 88.69 107 GLU A N 1
ATOM 900 C CA . GLU A 1 107 ? 33.485 -13.498 -23.701 1.00 88.69 107 GLU A CA 1
ATOM 901 C C . GLU A 1 107 ? 32.745 -13.124 -24.991 1.00 88.69 107 GLU A C 1
ATOM 903 O O . GLU A 1 107 ? 33.362 -12.914 -26.033 1.00 88.69 107 GLU A O 1
ATOM 908 N N . TRP A 1 108 ? 31.424 -12.948 -24.908 1.00 91.25 108 TRP A N 1
ATOM 909 C CA . TRP A 1 108 ? 30.592 -12.574 -26.054 1.00 91.25 108 TRP A CA 1
ATOM 910 C C . TRP A 1 108 ? 30.969 -11.213 -26.620 1.00 91.25 108 TRP A C 1
ATOM 912 O O . TRP A 1 108 ? 31.015 -11.027 -27.834 1.00 91.25 108 TRP A O 1
ATOM 922 N N . ARG A 1 109 ? 31.271 -10.255 -25.743 1.00 90.88 109 ARG A N 1
ATOM 923 C CA . ARG A 1 109 ? 31.767 -8.958 -26.176 1.00 90.88 109 ARG A CA 1
ATOM 924 C C . ARG A 1 109 ? 33.127 -9.071 -26.867 1.00 90.88 109 ARG A C 1
ATOM 926 O O . ARG A 1 109 ? 33.310 -8.452 -27.909 1.00 90.88 109 ARG A O 1
ATOM 933 N N . ALA A 1 110 ? 34.066 -9.831 -26.301 1.00 89.44 110 ALA A N 1
ATOM 934 C CA . ALA A 1 110 ? 35.391 -10.025 -26.891 1.00 89.44 110 ALA A CA 1
ATOM 935 C C . ALA A 1 110 ? 35.306 -10.668 -28.287 1.00 89.44 110 ALA A C 1
ATOM 937 O O . ALA A 1 110 ? 36.071 -10.302 -29.172 1.00 89.44 110 ALA A O 1
ATOM 938 N N . GLY A 1 111 ? 34.327 -11.554 -28.502 1.00 89.06 111 GLY A N 1
ATOM 939 C CA . GLY A 1 111 ? 34.017 -12.142 -29.807 1.00 89.06 111 GLY A CA 1
ATOM 940 C C . GLY A 1 111 ? 33.191 -11.258 -30.753 1.00 89.06 111 GLY A C 1
ATOM 941 O O . GLY A 1 111 ? 32.791 -11.734 -31.809 1.00 89.06 111 GLY A O 1
ATOM 942 N N . GLY A 1 112 ? 32.873 -10.008 -30.392 1.00 90.38 112 GLY A N 1
ATOM 943 C CA . GLY A 1 112 ? 32.058 -9.111 -31.227 1.00 90.38 112 GLY A CA 1
ATOM 944 C C . GLY A 1 112 ? 30.576 -9.502 -31.335 1.00 90.38 112 GLY A C 1
ATOM 945 O O . GLY A 1 112 ? 29.849 -8.955 -32.163 1.00 90.38 112 GLY A O 1
ATOM 946 N N . LEU A 1 113 ? 30.106 -10.423 -30.488 1.00 93.00 113 LEU A N 1
ATOM 947 C CA . LEU A 1 113 ? 28.741 -10.962 -30.502 1.00 93.00 113 LEU A CA 1
ATOM 948 C C . LEU A 1 113 ? 27.748 -10.099 -29.713 1.00 93.00 113 LEU A C 1
ATOM 950 O O . LEU A 1 113 ? 26.548 -10.360 -29.739 1.00 93.00 113 LEU A O 1
ATOM 954 N N . LEU A 1 114 ? 28.227 -9.089 -28.985 1.00 93.12 114 LEU A N 1
ATOM 955 C CA . LEU A 1 114 ? 27.427 -8.275 -28.076 1.00 93.12 114 LEU A CA 1
ATOM 956 C C . LEU A 1 114 ? 27.723 -6.785 -28.268 1.00 93.12 114 LEU A C 1
ATOM 958 O O . LEU A 1 114 ? 28.882 -6.378 -28.204 1.00 93.12 114 LEU A O 1
ATOM 962 N N . TRP A 1 115 ? 26.688 -5.964 -28.461 1.00 93.12 115 TRP A N 1
ATOM 963 C CA . TRP A 1 115 ? 26.847 -4.519 -28.662 1.00 93.12 115 TRP A CA 1
ATOM 964 C C . TRP A 1 115 ? 25.658 -3.703 -28.149 1.00 93.12 115 TRP A C 1
ATOM 966 O O . TRP A 1 115 ? 24.564 -4.217 -27.898 1.00 93.12 115 TRP A O 1
ATOM 976 N N . VAL A 1 116 ? 25.884 -2.396 -28.009 1.00 92.56 116 VAL A N 1
ATOM 977 C CA . VAL A 1 116 ? 24.855 -1.399 -27.697 1.00 92.56 116 VAL A CA 1
ATOM 978 C C . VAL A 1 116 ? 24.504 -0.665 -28.991 1.00 92.56 116 VAL A C 1
ATOM 980 O O . VAL A 1 116 ? 25.361 0.029 -29.546 1.00 92.56 116 VAL A O 1
ATOM 983 N N . PRO A 1 117 ? 23.261 -0.765 -29.489 1.00 90.94 117 PRO A N 1
ATOM 984 C CA . PRO A 1 117 ? 22.870 -0.052 -30.696 1.00 90.94 117 PRO A CA 1
ATOM 985 C C . PRO A 1 117 ? 23.023 1.466 -30.547 1.00 90.94 117 PRO A C 1
ATOM 987 O O . PRO A 1 117 ? 22.395 2.125 -29.719 1.00 90.94 117 PRO A O 1
ATOM 990 N N . GLY A 1 118 ? 23.839 2.033 -31.417 1.00 84.75 118 GLY A N 1
ATOM 991 C CA . GLY A 1 118 ? 24.256 3.428 -31.451 1.00 84.75 118 GLY A CA 1
ATOM 992 C C . GLY A 1 118 ? 25.687 3.704 -31.005 1.00 84.75 118 GLY A C 1
ATOM 993 O O . GLY A 1 118 ? 26.054 4.874 -31.018 1.00 84.75 118 GLY A O 1
ATOM 994 N N . GLN A 1 119 ? 26.461 2.694 -30.591 1.00 86.50 119 GLN A N 1
ATOM 995 C CA . GLN A 1 119 ? 27.802 2.887 -30.027 1.00 86.50 119 GLN A CA 1
ATOM 996 C C . GLN A 1 119 ? 28.835 1.928 -30.620 1.00 86.50 119 GLN A C 1
ATOM 998 O O . GLN A 1 119 ? 28.639 0.718 -30.566 1.00 86.50 119 GLN A O 1
ATOM 1003 N N . GLY A 1 120 ? 29.958 2.462 -31.110 1.00 81.44 120 GLY A N 1
ATOM 1004 C CA . GLY A 1 120 ? 31.064 1.669 -31.663 1.00 81.44 120 GLY A CA 1
ATOM 1005 C C . GLY A 1 120 ? 30.750 1.000 -33.007 1.00 81.44 120 GLY A C 1
ATOM 1006 O O . GLY A 1 120 ? 29.695 1.239 -33.590 1.00 81.44 120 GLY A O 1
ATOM 1007 N N . GLU A 1 121 ? 31.682 0.176 -33.487 1.00 77.00 121 GLU A N 1
ATOM 1008 C CA . GLU A 1 121 ? 31.539 -0.633 -34.707 1.00 77.00 121 GLU A CA 1
ATOM 1009 C C . GLU A 1 121 ? 30.855 -1.972 -34.400 1.00 77.00 121 GLU A C 1
ATOM 1011 O O . GLU A 1 121 ? 31.153 -2.603 -33.381 1.00 77.00 121 GLU A O 1
ATOM 1016 N N . TRP A 1 122 ? 29.924 -2.408 -35.258 1.00 83.75 122 TRP A N 1
ATOM 1017 C CA . TRP A 1 122 ? 29.147 -3.641 -35.060 1.00 83.75 122 TRP A CA 1
ATOM 1018 C C . TRP A 1 122 ? 29.395 -4.609 -36.214 1.00 83.75 122 TRP A C 1
ATOM 1020 O O . TRP A 1 122 ? 29.037 -4.333 -37.355 1.00 83.75 122 TRP A O 1
ATOM 1030 N N . LEU A 1 123 ? 29.929 -5.791 -35.911 1.00 83.38 123 LEU A N 1
ATOM 1031 C CA . LEU A 1 123 ? 30.283 -6.781 -36.933 1.00 83.38 123 LEU A CA 1
ATOM 1032 C C . LEU A 1 123 ? 29.065 -7.332 -37.705 1.00 83.38 123 LEU A C 1
ATOM 1034 O O . LEU A 1 123 ? 29.195 -7.787 -38.837 1.00 83.38 123 LEU A O 1
ATOM 1038 N N . HIS A 1 124 ? 27.874 -7.297 -37.097 1.00 87.06 124 HIS A N 1
ATOM 1039 C CA . HIS A 1 124 ? 26.680 -7.976 -37.614 1.00 87.06 124 HIS A CA 1
ATOM 1040 C C . HIS A 1 124 ? 25.477 -7.053 -37.883 1.00 87.06 124 HIS A C 1
ATOM 1042 O O . HIS A 1 124 ? 24.383 -7.567 -38.135 1.00 87.06 124 HIS A O 1
ATOM 1048 N N . GLU A 1 125 ? 25.633 -5.722 -37.850 1.00 87.00 125 GLU A N 1
ATOM 1049 C CA . GLU A 1 125 ? 24.517 -4.763 -38.006 1.00 87.00 125 GLU A CA 1
ATOM 1050 C C . GLU A 1 125 ? 23.707 -4.982 -39.289 1.00 87.00 125 GLU A C 1
ATOM 1052 O O . GLU A 1 125 ? 22.478 -5.091 -39.241 1.00 87.00 125 GLU A O 1
ATOM 1057 N N . ASP A 1 126 ? 24.396 -5.143 -40.416 1.00 89.25 126 ASP A N 1
ATOM 1058 C CA . ASP A 1 126 ? 23.776 -5.277 -41.740 1.00 89.25 126 ASP A CA 1
ATOM 1059 C C . ASP A 1 126 ? 22.919 -6.544 -41.878 1.00 89.25 126 ASP A C 1
ATOM 1061 O O . ASP A 1 126 ? 22.072 -6.656 -42.765 1.00 89.25 126 ASP A O 1
ATOM 1065 N N . THR A 1 127 ? 23.100 -7.509 -40.972 1.00 92.94 127 THR A N 1
ATOM 1066 C CA . THR A 1 127 ? 22.366 -8.780 -40.982 1.00 92.94 127 THR A CA 1
ATOM 1067 C C . THR A 1 127 ? 21.138 -8.792 -40.075 1.00 92.94 127 THR A C 1
ATOM 1069 O O . THR A 1 127 ? 20.411 -9.784 -40.066 1.00 92.94 127 THR A O 1
ATOM 1072 N N . ILE A 1 128 ? 20.856 -7.713 -39.330 1.00 92.06 128 ILE A N 1
ATOM 1073 C CA . ILE A 1 128 ? 19.736 -7.686 -38.370 1.00 92.06 128 ILE A CA 1
ATOM 1074 C C . ILE A 1 128 ? 18.397 -7.975 -39.061 1.00 92.06 128 ILE A C 1
ATOM 1076 O O . ILE A 1 128 ? 17.563 -8.706 -38.522 1.00 92.06 128 ILE A O 1
ATOM 1080 N N . ASP A 1 129 ? 18.182 -7.400 -40.245 1.00 91.56 129 ASP A N 1
ATOM 1081 C CA . ASP A 1 129 ? 16.925 -7.549 -40.982 1.00 91.56 129 ASP A CA 1
ATOM 1082 C C . ASP A 1 129 ? 16.918 -8.771 -41.918 1.00 91.56 129 ASP A C 1
ATOM 1084 O O . ASP A 1 129 ? 15.844 -9.297 -42.204 1.00 91.56 129 ASP A O 1
ATOM 1088 N N . THR A 1 130 ? 18.083 -9.264 -42.356 1.00 93.31 130 THR A N 1
ATOM 1089 C CA . THR A 1 130 ? 18.181 -10.439 -43.245 1.00 93.31 130 THR A CA 1
ATOM 1090 C C . THR A 1 130 ? 18.249 -11.763 -42.485 1.00 93.31 130 THR A C 1
ATOM 1092 O O . THR A 1 130 ? 17.757 -12.775 -42.978 1.00 93.31 130 THR A O 1
ATOM 1095 N N . LYS A 1 131 ? 18.810 -11.769 -41.269 1.00 92.94 131 LYS A N 1
ATOM 1096 C CA . LYS A 1 131 ? 18.944 -12.945 -40.394 1.00 92.94 131 LYS A CA 1
ATOM 1097 C C . LYS A 1 131 ? 18.339 -12.700 -39.002 1.00 92.94 131 LYS A C 1
ATOM 1099 O O . LYS A 1 131 ? 18.995 -12.945 -37.992 1.00 92.94 131 LYS A O 1
ATOM 1104 N N . PRO A 1 132 ? 17.071 -12.266 -38.883 1.00 90.19 132 PRO A N 1
ATOM 1105 C CA . PRO A 1 132 ? 16.496 -11.816 -37.611 1.00 90.19 132 PRO A CA 1
ATOM 1106 C C . PRO A 1 132 ? 16.449 -12.894 -36.516 1.00 90.19 132 PRO A C 1
ATOM 1108 O O . PRO A 1 132 ? 16.331 -12.558 -35.341 1.00 90.19 132 PRO A O 1
ATOM 1111 N N . MET A 1 133 ? 16.527 -14.182 -36.871 1.00 89.50 133 MET A N 1
ATOM 1112 C CA . MET A 1 133 ? 16.596 -15.280 -35.897 1.00 89.50 133 MET A CA 1
ATOM 1113 C C . MET A 1 133 ? 17.945 -15.345 -35.173 1.00 89.50 133 MET A C 1
ATOM 1115 O O . MET A 1 133 ? 17.990 -15.786 -34.031 1.00 89.50 133 MET A O 1
ATOM 1119 N N . GLN A 1 134 ? 19.023 -14.842 -35.772 1.00 94.19 134 GLN A N 1
ATOM 1120 C CA . GLN A 1 134 ? 20.341 -14.772 -35.139 1.00 94.19 134 GLN A CA 1
ATOM 1121 C C . GLN A 1 134 ? 20.504 -13.511 -34.278 1.00 94.19 134 GLN A C 1
ATOM 1123 O O . GLN A 1 134 ? 21.525 -13.337 -33.634 1.00 94.19 134 GLN A O 1
ATOM 1128 N N . HIS A 1 135 ? 19.506 -12.627 -34.219 1.00 94.19 135 HIS A N 1
ATOM 1129 C CA . HIS A 1 135 ? 19.610 -11.344 -33.525 1.00 94.19 135 HIS A CA 1
ATOM 1130 C C . HIS A 1 135 ? 18.570 -11.220 -32.417 1.00 94.19 135 HIS A C 1
ATOM 1132 O O . HIS A 1 135 ? 17.390 -10.993 -32.691 1.00 94.19 135 HIS A O 1
ATOM 1138 N N . GLU A 1 136 ? 19.007 -11.282 -31.159 1.00 94.81 136 GLU A N 1
ATOM 1139 C CA . GLU A 1 136 ? 18.128 -11.037 -30.012 1.00 94.81 136 GLU A CA 1
ATOM 1140 C C . GLU A 1 136 ? 18.342 -9.626 -29.453 1.00 94.81 136 GLU A C 1
ATOM 1142 O O . GLU A 1 136 ? 19.469 -9.167 -29.257 1.00 94.81 136 GLU A O 1
ATOM 1147 N N . ALA A 1 137 ? 17.235 -8.919 -29.223 1.00 95.62 137 ALA A N 1
ATOM 1148 C CA . ALA A 1 137 ? 17.229 -7.570 -28.675 1.00 95.62 137 ALA A CA 1
ATOM 1149 C C . ALA A 1 137 ? 16.800 -7.618 -27.209 1.00 95.62 137 ALA A C 1
ATOM 1151 O O . ALA A 1 137 ? 15.720 -8.119 -26.893 1.00 95.62 137 ALA A O 1
ATOM 1152 N N . TYR A 1 138 ? 17.627 -7.050 -26.340 1.00 95.69 138 TYR A N 1
ATOM 1153 C CA . TYR A 1 138 ? 17.434 -7.050 -24.900 1.00 95.69 138 TYR A CA 1
ATOM 1154 C C . TYR A 1 138 ? 17.111 -5.644 -24.401 1.00 95.69 138 TYR A C 1
ATOM 1156 O O . TYR A 1 138 ? 17.815 -4.669 -24.681 1.00 95.69 138 TYR A O 1
ATOM 1164 N N . PHE A 1 139 ? 16.030 -5.550 -23.635 1.00 97.12 139 PHE A N 1
ATOM 1165 C CA . PHE A 1 139 ? 15.515 -4.300 -23.099 1.00 97.12 139 PHE A CA 1
ATOM 1166 C C . PHE A 1 139 ? 15.556 -4.303 -21.578 1.00 97.12 139 PHE A C 1
ATOM 1168 O O . PHE A 1 139 ? 15.265 -5.306 -20.925 1.00 97.12 139 PHE A O 1
ATOM 1175 N N . SER A 1 140 ? 15.862 -3.150 -20.999 1.00 96.81 140 SER A N 1
ATOM 1176 C CA . SER A 1 140 ? 15.683 -2.944 -19.566 1.00 96.81 140 SER A CA 1
ATOM 1177 C C . SER A 1 140 ? 14.217 -2.679 -19.245 1.00 96.81 140 SER A C 1
ATOM 1179 O O . SER A 1 140 ? 13.527 -1.954 -19.962 1.00 96.81 140 SER A O 1
ATOM 1181 N N . ARG A 1 141 ? 13.751 -3.153 -18.087 1.00 96.81 141 ARG A N 1
ATOM 1182 C CA . ARG A 1 141 ? 12.435 -2.766 -17.557 1.00 96.81 141 ARG A CA 1
ATOM 1183 C C . ARG A 1 141 ? 12.276 -1.257 -17.364 1.00 96.81 141 ARG A C 1
ATOM 1185 O O . ARG A 1 141 ? 11.159 -0.748 -17.435 1.00 96.81 141 ARG A O 1
ATOM 1192 N N . PHE A 1 142 ? 13.381 -0.546 -17.146 1.00 97.44 142 PHE A N 1
ATOM 1193 C CA . PHE A 1 142 ? 13.411 0.903 -16.967 1.00 97.44 142 PHE A CA 1
ATOM 1194 C C . PHE A 1 142 ? 13.283 1.656 -18.297 1.00 97.44 142 PHE A C 1
ATOM 1196 O O . PHE A 1 142 ? 12.894 2.821 -18.298 1.00 97.44 142 PHE A O 1
ATOM 1203 N N . GLN A 1 143 ? 13.490 0.981 -19.440 1.00 97.38 143 GLN A N 1
ATOM 1204 C CA . GLN A 1 143 ? 13.189 1.540 -20.764 1.00 97.38 143 GLN A CA 1
ATOM 1205 C C . GLN A 1 143 ? 11.684 1.682 -21.037 1.00 97.38 143 GLN A C 1
ATOM 1207 O O . GLN A 1 143 ? 11.304 2.250 -22.060 1.00 97.38 143 GLN A O 1
ATOM 1212 N N . LEU A 1 144 ? 10.820 1.238 -20.116 1.00 97.06 144 LEU A N 1
ATOM 1213 C CA . LEU A 1 144 ? 9.395 1.570 -20.127 1.00 97.06 144 LEU A CA 1
ATOM 1214 C C . LEU A 1 144 ? 9.171 3.083 -20.225 1.00 97.06 144 LEU A C 1
ATOM 1216 O O . LEU A 1 144 ? 8.291 3.518 -20.955 1.00 97.06 144 LEU A O 1
ATOM 1220 N N . LEU A 1 145 ? 9.974 3.871 -19.510 1.00 94.44 145 LEU A N 1
ATOM 1221 C CA . LEU A 1 145 ? 9.861 5.323 -19.451 1.00 94.44 145 LEU A CA 1
ATOM 1222 C C . LEU A 1 145 ? 10.152 6.012 -20.804 1.00 94.44 145 LEU A C 1
ATOM 1224 O O . LEU A 1 145 ? 9.267 6.717 -21.301 1.00 94.44 145 LEU A O 1
ATOM 1228 N N . PRO A 1 146 ? 11.334 5.825 -21.431 1.00 95.62 146 PRO A N 1
ATOM 1229 C CA . PRO A 1 146 ? 11.593 6.382 -22.756 1.00 95.62 146 PRO A CA 1
ATOM 1230 C C . PRO A 1 146 ? 10.647 5.812 -23.818 1.00 95.62 146 PRO A C 1
ATOM 1232 O O . PRO A 1 146 ? 10.193 6.561 -24.683 1.00 95.62 146 PRO A O 1
ATOM 1235 N N . LEU A 1 147 ? 10.274 4.527 -23.740 1.00 97.31 147 LEU A N 1
ATOM 1236 C CA . LEU A 1 147 ? 9.318 3.948 -24.686 1.00 97.31 147 LEU A CA 1
ATOM 1237 C C . LEU A 1 147 ? 7.933 4.590 -24.572 1.00 97.31 147 LEU A C 1
ATOM 1239 O O . LEU A 1 147 ? 7.329 4.899 -25.592 1.00 97.31 147 LEU A O 1
ATOM 1243 N N . ASP A 1 148 ? 7.432 4.800 -23.356 1.00 94.88 148 ASP A N 1
ATOM 1244 C CA . ASP A 1 148 ? 6.146 5.453 -23.106 1.00 94.88 148 ASP A CA 1
ATOM 1245 C C . ASP A 1 148 ? 6.112 6.868 -23.697 1.00 94.88 148 ASP A C 1
ATOM 1247 O O . ASP A 1 148 ? 5.140 7.255 -24.349 1.00 94.88 148 ASP A O 1
ATOM 1251 N N . HIS A 1 149 ? 7.209 7.620 -23.544 1.00 93.44 149 HIS A N 1
ATOM 1252 C CA . HIS A 1 149 ? 7.353 8.935 -24.163 1.00 93.44 149 HIS A CA 1
ATOM 1253 C C . HIS A 1 149 ? 7.309 8.858 -25.699 1.00 93.44 149 HIS A C 1
ATOM 1255 O O . HIS A 1 149 ? 6.504 9.548 -26.327 1.00 93.44 149 HIS A O 1
ATOM 1261 N N . VAL A 1 150 ? 8.110 7.973 -26.303 1.00 95.88 150 VAL A N 1
ATOM 1262 C CA . VAL A 1 150 ? 8.157 7.764 -27.762 1.00 95.88 150 VAL A CA 1
ATOM 1263 C C . VAL A 1 150 ? 6.806 7.330 -28.313 1.00 95.88 150 VAL A C 1
ATOM 1265 O O . VAL A 1 150 ? 6.317 7.904 -29.287 1.00 95.88 150 VAL A O 1
ATOM 1268 N N . ALA A 1 151 ? 6.193 6.326 -27.689 1.00 95.25 151 ALA A N 1
ATOM 1269 C CA . ALA A 1 151 ? 4.910 5.786 -28.101 1.00 95.25 151 ALA A CA 1
ATOM 1270 C C . ALA A 1 151 ? 3.827 6.863 -28.017 1.00 95.25 151 ALA A C 1
ATOM 1272 O O . ALA A 1 151 ? 3.071 7.018 -28.970 1.00 95.25 151 ALA A O 1
ATOM 1273 N N . THR A 1 152 ? 3.790 7.656 -26.945 1.00 92.50 152 THR A N 1
ATOM 1274 C CA . THR A 1 152 ? 2.824 8.754 -26.795 1.00 92.50 152 THR A CA 1
ATOM 1275 C C . THR A 1 152 ? 3.016 9.824 -27.869 1.00 92.50 152 THR A C 1
ATOM 1277 O O . THR A 1 152 ? 2.058 10.199 -28.537 1.00 92.50 152 THR A O 1
ATOM 1280 N N . MET A 1 153 ? 4.252 10.273 -28.098 1.00 93.06 153 MET A N 1
ATOM 1281 C CA . MET A 1 153 ? 4.557 11.324 -29.078 1.00 93.06 153 MET A CA 1
ATOM 1282 C C . MET A 1 153 ? 4.291 10.894 -30.528 1.00 93.06 153 MET A C 1
ATOM 1284 O O . MET A 1 153 ? 3.903 11.715 -31.359 1.00 93.06 153 MET A O 1
ATOM 1288 N N . LEU A 1 154 ? 4.479 9.610 -30.847 1.00 94.31 154 LEU A N 1
ATOM 1289 C CA . LEU A 1 154 ? 4.259 9.058 -32.189 1.00 94.31 154 LEU A CA 1
ATOM 1290 C C . LEU A 1 154 ? 2.871 8.428 -32.380 1.00 94.31 154 LEU A C 1
ATOM 1292 O O . LEU A 1 154 ? 2.591 7.915 -33.463 1.00 94.31 154 LEU A O 1
ATOM 1296 N N . THR A 1 155 ? 1.997 8.468 -31.372 1.00 92.44 155 THR A N 1
ATOM 1297 C CA . THR A 1 155 ? 0.608 8.000 -31.489 1.00 92.44 155 THR A CA 1
ATOM 1298 C C . THR A 1 155 ? -0.329 9.193 -31.551 1.00 92.44 155 THR A C 1
ATOM 1300 O O . THR A 1 155 ? -0.547 9.892 -30.566 1.00 92.44 155 THR A O 1
ATOM 1303 N N . MET A 1 156 ? -0.929 9.407 -32.717 1.00 89.69 156 MET A N 1
ATOM 1304 C CA . MET A 1 156 ? -1.964 10.419 -32.884 1.00 89.69 156 MET A CA 1
ATOM 1305 C C . MET A 1 156 ? -3.309 9.867 -32.400 1.00 89.69 156 MET A C 1
ATOM 1307 O O . MET A 1 156 ? -3.781 8.852 -32.909 1.00 89.69 156 MET A O 1
ATOM 1311 N N . LYS A 1 157 ? -3.942 10.551 -31.441 1.00 89.69 157 LYS A N 1
ATOM 1312 C CA . LYS A 1 157 ? -5.327 10.284 -31.029 1.00 89.69 157 LYS A CA 1
ATOM 1313 C C . LYS A 1 157 ? -6.265 11.180 -31.831 1.00 89.69 157 LYS A C 1
ATOM 1315 O O . LYS A 1 157 ? -6.019 12.379 -31.938 1.00 89.69 157 LYS A O 1
ATOM 1320 N N . VAL A 1 158 ? -7.312 10.596 -32.409 1.00 88.62 158 VAL A N 1
ATOM 1321 C CA . VAL A 1 158 ? -8.275 11.311 -33.253 1.00 88.62 158 VAL A CA 1
ATOM 1322 C C . VAL A 1 158 ? -9.691 11.135 -32.733 1.00 88.62 158 VAL A C 1
ATOM 1324 O O . VAL A 1 158 ? -10.078 10.059 -32.287 1.00 88.62 158 VAL A O 1
ATOM 1327 N N . HIS A 1 159 ? -10.449 12.214 -32.830 1.00 88.31 159 HIS A N 1
ATOM 1328 C CA . HIS A 1 159 ? -11.873 12.279 -32.554 1.00 88.31 159 HIS A CA 1
ATOM 1329 C C . HIS A 1 159 ? -12.645 11.902 -33.825 1.00 88.31 159 HIS A C 1
ATOM 1331 O O . HIS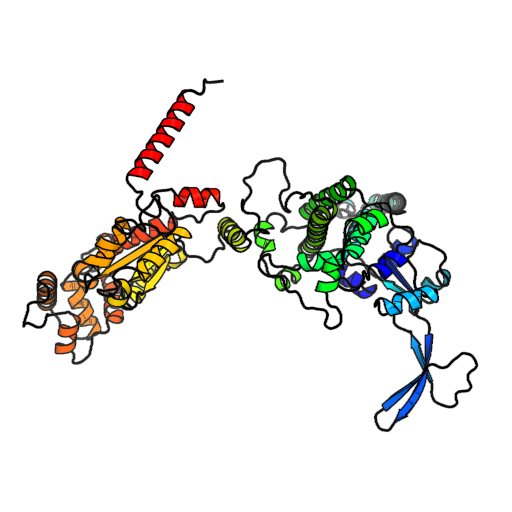 A 1 159 ? -12.477 12.543 -34.868 1.00 88.31 159 HIS A O 1
ATOM 1337 N N . LEU A 1 160 ? -13.417 10.811 -33.777 1.00 88.62 160 LEU A N 1
ATOM 1338 C CA . LEU A 1 160 ? -14.058 10.234 -34.967 1.00 88.62 160 LEU A CA 1
ATOM 1339 C C . LEU A 1 160 ? -15.257 11.051 -35.456 1.00 88.62 160 LEU A C 1
ATOM 1341 O O . LEU A 1 160 ? -15.581 10.989 -36.636 1.00 88.62 160 LEU A O 1
ATOM 1345 N N . GLU A 1 161 ? -15.859 11.879 -34.606 1.00 89.25 161 GLU A N 1
ATOM 1346 C CA . GLU A 1 161 ? -16.938 12.794 -34.983 1.00 89.25 161 GLU A CA 1
ATOM 1347 C C . GLU A 1 161 ? -16.508 13.812 -36.054 1.00 89.25 161 GLU A C 1
ATOM 1349 O O . GLU A 1 161 ? -17.336 14.329 -36.799 1.00 89.25 161 GLU A O 1
ATOM 1354 N N . TRP A 1 162 ? -15.203 14.074 -36.202 1.00 88.31 162 TRP A N 1
ATOM 1355 C CA . TRP A 1 162 ? -14.678 14.935 -37.270 1.00 88.31 162 TRP A CA 1
ATOM 1356 C C . TRP A 1 162 ? -14.611 14.237 -38.633 1.00 88.31 162 TRP A C 1
ATOM 1358 O O . TRP A 1 162 ? -14.511 14.912 -39.664 1.00 88.31 162 TRP A O 1
ATOM 1368 N N . ALA A 1 163 ? -14.667 12.902 -38.643 1.00 89.69 163 ALA A N 1
ATOM 1369 C CA . ALA A 1 163 ? -14.711 12.088 -39.851 1.00 89.69 163 ALA A CA 1
ATOM 1370 C C . ALA A 1 163 ? -16.103 12.062 -40.494 1.00 89.69 163 ALA A C 1
ATOM 1372 O O . ALA A 1 163 ? -16.227 11.622 -41.635 1.00 89.69 163 ALA A O 1
ATOM 1373 N N . THR A 1 164 ? -17.129 12.544 -39.792 1.00 92.25 164 THR A N 1
ATOM 1374 C CA . THR A 1 164 ? -18.527 12.543 -40.230 1.00 92.25 164 THR A CA 1
ATOM 1375 C C . THR A 1 164 ? -19.028 13.961 -40.493 1.00 92.25 164 THR A C 1
ATOM 1377 O O . THR A 1 164 ? -18.704 14.893 -39.757 1.00 92.25 164 THR A O 1
ATOM 1380 N N . ALA A 1 165 ? -19.814 14.142 -41.549 1.00 89.69 165 ALA A N 1
ATOM 1381 C CA . ALA A 1 165 ? -20.617 15.337 -41.777 1.00 89.69 165 ALA A CA 1
ATOM 1382 C C . ALA A 1 165 ? -21.900 15.298 -40.912 1.00 89.69 165 ALA A C 1
ATOM 1384 O O . ALA A 1 165 ? -22.231 14.243 -40.365 1.00 89.69 165 ALA A O 1
ATOM 1385 N N . PRO A 1 166 ? -22.638 16.420 -40.764 1.00 90.94 166 PRO A N 1
ATOM 1386 C CA . PRO A 1 166 ? -23.858 16.465 -39.946 1.00 90.94 166 PRO A CA 1
ATOM 1387 C C . PRO A 1 166 ? -24.956 15.472 -40.360 1.00 90.94 166 PRO A C 1
ATOM 1389 O O . PRO A 1 166 ? -25.808 15.133 -39.547 1.00 90.94 166 PRO A O 1
ATOM 1392 N N . ASP A 1 167 ? -24.934 15.002 -41.607 1.00 91.56 167 ASP A N 1
ATOM 1393 C CA . ASP A 1 167 ? -25.852 14.002 -42.164 1.00 91.56 167 ASP A CA 1
ATOM 1394 C C . ASP A 1 167 ? -25.373 12.547 -41.964 1.00 91.56 167 ASP A C 1
ATOM 1396 O O . ASP A 1 167 ? -25.999 11.611 -42.456 1.00 91.56 167 ASP A O 1
ATOM 1400 N N . GLY A 1 168 ? -24.255 12.345 -41.258 1.00 89.44 168 GLY A N 1
ATOM 1401 C CA . GLY A 1 168 ? -23.646 11.036 -41.022 1.00 89.44 168 GLY A CA 1
ATOM 1402 C C . GLY A 1 168 ? -22.774 10.517 -42.171 1.00 89.44 168 GLY A C 1
ATOM 1403 O O . GLY A 1 168 ? -22.196 9.437 -42.044 1.00 89.44 168 GLY A O 1
ATOM 1404 N N . THR A 1 169 ? -22.627 11.258 -43.275 1.00 92.00 169 THR A N 1
ATOM 1405 C CA . THR A 1 169 ? -21.765 10.851 -44.397 1.00 92.00 169 THR A CA 1
ATOM 1406 C C . THR A 1 169 ? -20.278 11.123 -44.113 1.00 92.00 169 THR A C 1
ATOM 1408 O O . THR A 1 169 ? -19.948 11.951 -43.258 1.00 92.00 169 THR A O 1
ATOM 1411 N N . PRO A 1 170 ? -19.330 10.449 -44.797 1.00 90.31 170 PRO A N 1
ATOM 1412 C CA . PRO A 1 170 ? -17.905 10.716 -44.615 1.00 90.31 170 PRO A CA 1
ATOM 1413 C C . PRO A 1 170 ? -17.521 12.154 -44.988 1.00 90.31 170 PRO A C 1
ATOM 1415 O O . PRO A 1 170 ? -17.763 12.623 -46.100 1.00 90.31 170 PRO A O 1
ATOM 1418 N N . ASN A 1 171 ? -16.829 12.844 -44.085 1.00 89.12 171 ASN A N 1
ATOM 1419 C CA . ASN A 1 171 ? -16.283 14.170 -44.336 1.00 89.12 171 ASN A CA 1
ATOM 1420 C C . ASN A 1 171 ? -15.127 14.089 -45.349 1.00 89.12 171 ASN A C 1
ATOM 1422 O O . ASN A 1 171 ? -13.993 13.733 -45.013 1.00 89.12 171 ASN A O 1
ATOM 1426 N N . SER A 1 172 ? -15.396 14.487 -46.594 1.00 87.38 172 SER A N 1
ATOM 1427 C CA . SER A 1 172 ? -14.447 14.424 -47.717 1.00 87.38 172 SER A CA 1
ATOM 1428 C C . SER A 1 172 ? -13.148 15.212 -47.497 1.00 87.38 172 SER A C 1
ATOM 1430 O O . SER A 1 172 ? -12.113 14.878 -48.074 1.00 87.38 172 SER A O 1
ATOM 1432 N N . LYS A 1 173 ? -13.159 16.232 -46.628 1.00 86.75 173 LYS A N 1
ATOM 1433 C CA . LYS A 1 173 ? -11.967 17.029 -46.290 1.00 86.75 173 LYS A CA 1
ATOM 1434 C C . LYS A 1 173 ? -11.147 16.420 -45.156 1.00 86.75 173 LYS A C 1
ATOM 1436 O O . LYS A 1 173 ? -9.980 16.783 -45.006 1.00 86.75 173 LYS A O 1
ATOM 1441 N N . TRP A 1 174 ? -11.730 15.534 -44.349 1.00 86.31 174 TRP A N 1
ATOM 1442 C CA . TRP A 1 174 ? -11.077 15.000 -43.156 1.00 86.31 174 TRP A CA 1
ATOM 1443 C C . TRP A 1 174 ? -9.928 14.055 -43.510 1.00 86.31 174 TRP A C 1
ATOM 1445 O O . TRP A 1 174 ? -8.817 14.265 -43.035 1.00 86.31 174 TRP A O 1
ATOM 1455 N N . SER A 1 175 ? -10.143 13.091 -44.412 1.00 83.38 175 SER A N 1
ATOM 1456 C CA . SER A 1 175 ? -9.127 12.080 -44.761 1.00 83.38 175 SER A CA 1
ATOM 1457 C C . SER A 1 175 ? -7.830 12.676 -45.356 1.00 83.38 175 SER A C 1
ATOM 1459 O O . SER A 1 175 ? -6.752 12.417 -44.808 1.00 83.38 175 SER A O 1
ATOM 1461 N N . PRO A 1 176 ? -7.870 13.550 -46.387 1.00 88.00 176 PRO A N 1
ATOM 1462 C CA . PRO A 1 176 ? -6.650 14.161 -46.925 1.00 88.00 176 PRO A CA 1
ATOM 1463 C C . PRO A 1 176 ? -5.924 15.054 -45.910 1.00 88.00 176 PRO A C 1
ATOM 1465 O O . PRO A 1 176 ? -4.695 15.026 -45.819 1.00 88.00 176 PRO A O 1
ATOM 1468 N N . ARG A 1 177 ? -6.675 15.823 -45.106 1.00 86.12 177 ARG A N 1
ATOM 1469 C CA . ARG A 1 177 ? -6.101 16.661 -44.041 1.00 86.12 177 ARG A CA 1
ATOM 1470 C C . ARG A 1 177 ? -5.442 15.814 -42.964 1.00 86.12 177 ARG A C 1
ATOM 1472 O O . ARG A 1 177 ? -4.324 16.121 -42.563 1.00 86.12 177 ARG A O 1
ATOM 1479 N N . LEU A 1 178 ? -6.100 14.740 -42.534 1.00 88.25 178 LEU A N 1
ATOM 1480 C CA . LEU A 1 178 ? -5.573 13.820 -41.539 1.00 88.25 178 LEU A CA 1
ATOM 1481 C C . LEU A 1 178 ? -4.259 13.204 -42.012 1.00 88.25 178 LEU A C 1
ATOM 1483 O O . LEU A 1 178 ? -3.289 13.213 -41.262 1.00 88.25 178 LEU A O 1
ATOM 1487 N N . ARG A 1 179 ? -4.196 12.737 -43.264 1.00 89.75 179 ARG A N 1
ATOM 1488 C CA . ARG A 1 179 ? -2.978 12.153 -43.841 1.00 89.75 179 ARG A CA 1
ATOM 1489 C C . ARG A 1 179 ? -1.811 13.141 -43.840 1.00 89.75 179 ARG A C 1
ATOM 1491 O O . ARG A 1 179 ? -0.719 12.796 -43.393 1.00 89.75 179 ARG A O 1
ATOM 1498 N N . ASN A 1 180 ? -2.048 14.371 -44.295 1.00 90.06 180 ASN A N 1
ATOM 1499 C CA . ASN A 1 180 ? -1.020 15.414 -44.341 1.00 90.06 180 ASN A CA 1
ATOM 1500 C C . ASN A 1 180 ? -0.563 15.831 -42.937 1.00 90.06 180 ASN A C 1
ATOM 1502 O O . ASN A 1 180 ? 0.640 15.969 -42.688 1.00 90.06 180 ASN A O 1
ATOM 1506 N N . ASN A 1 181 ? -1.507 15.981 -42.007 1.00 88.75 181 ASN A N 1
ATOM 1507 C CA . ASN A 1 181 ? -1.218 16.319 -40.618 1.00 88.75 181 ASN A CA 1
ATOM 1508 C C . ASN A 1 181 ? -0.437 15.198 -39.928 1.00 88.75 181 ASN A C 1
ATOM 1510 O O . ASN A 1 181 ? 0.577 15.479 -39.299 1.00 88.75 181 ASN A O 1
ATOM 1514 N N . ALA A 1 182 ? -0.844 13.939 -40.106 1.00 91.44 182 ALA A N 1
ATOM 1515 C CA . ALA A 1 182 ? -0.168 12.772 -39.547 1.00 91.44 182 ALA A CA 1
ATOM 1516 C C . ALA A 1 182 ? 1.263 12.630 -40.081 1.00 91.44 182 ALA A C 1
ATOM 1518 O O . ALA A 1 182 ? 2.188 12.417 -39.302 1.00 91.44 182 ALA A O 1
ATOM 1519 N N . ALA A 1 183 ? 1.471 12.805 -41.390 1.00 90.75 183 ALA A N 1
ATOM 1520 C CA . ALA A 1 183 ? 2.802 12.748 -41.992 1.00 90.75 183 ALA A CA 1
ATOM 1521 C C . ALA A 1 183 ? 3.714 13.877 -41.482 1.00 90.75 183 ALA A C 1
ATOM 1523 O O . ALA A 1 183 ? 4.879 13.644 -41.150 1.00 90.75 183 ALA A O 1
ATOM 1524 N N . THR A 1 184 ? 3.180 15.098 -41.381 1.00 92.75 184 THR A N 1
ATOM 1525 C CA . THR A 1 184 ? 3.917 16.261 -40.863 1.00 92.75 184 THR A CA 1
ATOM 1526 C C . THR A 1 184 ? 4.248 16.091 -39.383 1.00 92.75 184 THR A C 1
ATOM 1528 O O . THR A 1 184 ? 5.391 16.316 -38.981 1.00 92.75 184 THR A O 1
ATOM 1531 N N . TRP A 1 185 ? 3.269 15.664 -38.582 1.00 92.88 185 TRP A N 1
ATOM 1532 C CA . TRP A 1 185 ? 3.431 15.369 -37.162 1.00 92.88 185 TRP A CA 1
ATOM 1533 C C . TRP A 1 185 ? 4.475 14.280 -36.950 1.00 92.88 185 TRP A C 1
ATOM 1535 O O . TRP A 1 185 ? 5.456 14.517 -36.255 1.00 92.88 185 TRP A O 1
ATOM 1545 N N . GLY A 1 186 ? 4.322 13.128 -37.608 1.00 92.88 186 GLY A N 1
ATOM 1546 C CA . GLY A 1 186 ? 5.235 11.995 -37.486 1.00 92.88 186 GLY A CA 1
ATOM 1547 C C . GLY A 1 186 ? 6.672 12.370 -37.836 1.00 92.88 186 GLY A C 1
ATOM 1548 O O . GLY A 1 186 ? 7.587 12.026 -37.095 1.00 92.88 186 GLY A O 1
ATOM 1549 N N . ARG A 1 187 ? 6.883 13.157 -38.902 1.00 93.00 187 ARG A N 1
ATOM 1550 C CA . ARG A 1 187 ? 8.219 13.651 -39.270 1.00 93.00 187 ARG A CA 1
ATOM 1551 C C . ARG A 1 187 ? 8.812 14.565 -38.197 1.00 93.00 187 ARG A C 1
ATOM 1553 O O . ARG A 1 187 ? 9.966 14.378 -37.824 1.00 93.00 187 ARG A O 1
ATOM 1560 N N . LYS A 1 188 ? 8.042 15.545 -37.708 1.00 94.00 188 LYS A N 1
ATOM 1561 C CA . LYS A 1 188 ? 8.498 16.494 -36.677 1.00 94.00 188 LYS A CA 1
ATOM 1562 C C . LYS A 1 188 ? 8.770 15.795 -35.346 1.00 94.00 188 LYS A C 1
ATOM 1564 O O . LYS A 1 188 ? 9.823 16.010 -34.758 1.00 94.00 188 LYS A O 1
ATOM 1569 N N . ALA A 1 189 ? 7.857 14.932 -34.909 1.00 93.56 189 ALA A N 1
ATOM 1570 C CA . ALA A 1 189 ? 7.993 14.152 -33.688 1.00 93.56 189 ALA A CA 1
ATOM 1571 C C . ALA A 1 189 ? 9.196 13.202 -33.771 1.00 93.56 189 ALA A C 1
ATOM 1573 O O . ALA A 1 189 ? 10.023 13.199 -32.869 1.00 93.56 189 ALA A O 1
ATOM 1574 N N . ALA A 1 190 ? 9.362 12.461 -34.873 1.00 94.12 190 ALA A N 1
ATOM 1575 C CA . ALA A 1 190 ? 10.521 11.588 -35.050 1.00 94.12 190 ALA A CA 1
ATOM 1576 C C . ALA A 1 190 ? 11.838 12.376 -35.053 1.00 94.12 190 ALA A C 1
ATOM 1578 O O . ALA A 1 190 ? 12.794 11.948 -34.419 1.00 94.12 190 ALA A O 1
ATOM 1579 N N . ALA A 1 191 ? 11.888 13.539 -35.711 1.00 93.44 191 ALA A N 1
ATOM 1580 C CA . ALA A 1 191 ? 13.069 14.399 -35.690 1.00 93.44 191 ALA A CA 1
ATOM 1581 C C . ALA A 1 191 ? 13.400 14.903 -34.274 1.00 93.44 191 ALA A C 1
ATOM 1583 O O . ALA A 1 191 ? 14.562 14.870 -33.886 1.00 93.44 191 ALA A O 1
ATOM 1584 N N . ALA A 1 192 ? 12.391 15.305 -33.493 1.00 92.56 192 ALA A N 1
ATOM 1585 C CA . ALA A 1 192 ? 12.565 15.756 -32.110 1.00 92.56 192 ALA A CA 1
ATOM 1586 C C . ALA A 1 192 ? 12.979 14.630 -31.145 1.00 92.56 192 ALA A C 1
ATOM 1588 O O . ALA A 1 192 ? 13.583 14.896 -30.112 1.00 92.56 192 ALA A O 1
ATOM 1589 N N . LEU A 1 193 ? 12.652 13.377 -31.473 1.00 93.56 193 LEU A N 1
ATOM 1590 C CA . LEU A 1 193 ? 12.956 12.199 -30.657 1.00 93.56 193 LEU A CA 1
ATOM 1591 C C . LEU A 1 193 ? 14.274 11.507 -31.035 1.00 93.56 193 LEU A C 1
ATOM 1593 O O . LEU A 1 193 ? 14.614 10.508 -30.401 1.00 93.56 193 LEU A O 1
ATOM 1597 N N . ARG A 1 194 ? 14.980 11.969 -32.075 1.00 89.81 194 ARG A N 1
ATOM 1598 C CA . ARG A 1 194 ? 16.260 11.385 -32.497 1.00 89.81 194 ARG A CA 1
ATOM 1599 C C . ARG A 1 194 ? 17.383 11.797 -31.552 1.00 89.81 194 ARG A C 1
ATOM 1601 O O . ARG A 1 194 ? 17.544 12.972 -31.243 1.00 89.81 194 ARG A O 1
ATOM 1608 N N . GLY A 1 195 ? 18.219 10.824 -31.204 1.00 83.50 195 GLY A N 1
ATOM 1609 C CA . GLY A 1 195 ? 19.377 11.020 -30.335 1.00 83.50 195 GLY A CA 1
ATOM 1610 C C . GLY A 1 195 ? 19.079 10.755 -28.854 1.00 83.50 195 GLY A C 1
ATOM 1611 O O . GLY A 1 195 ? 17.955 10.395 -28.504 1.00 83.50 195 GLY A O 1
ATOM 1612 N N . PRO A 1 196 ? 20.097 10.871 -27.983 1.00 82.44 196 PRO A N 1
ATOM 1613 C CA . PRO A 1 196 ? 19.958 10.557 -26.565 1.00 82.44 196 PRO A CA 1
ATOM 1614 C C . PRO A 1 196 ? 19.102 11.594 -25.834 1.00 82.44 196 PRO A C 1
ATOM 1616 O O . PRO A 1 196 ? 19.361 12.793 -25.944 1.00 82.44 196 PRO A O 1
ATOM 1619 N N . ARG A 1 197 ? 18.131 11.134 -25.041 1.00 90.38 197 ARG A N 1
ATOM 1620 C CA . ARG A 1 197 ? 17.292 11.987 -24.187 1.00 90.38 197 ARG A CA 1
ATOM 1621 C C . ARG A 1 197 ? 17.528 11.703 -22.713 1.00 90.38 197 ARG A C 1
ATOM 1623 O O . ARG A 1 197 ? 18.097 10.674 -22.339 1.00 90.38 197 ARG A O 1
ATOM 1630 N N . ASP A 1 198 ? 17.012 12.589 -21.871 1.00 90.75 198 ASP A N 1
ATOM 1631 C CA . ASP A 1 198 ? 17.052 12.431 -20.419 1.00 90.75 198 ASP A CA 1
ATOM 1632 C C . ASP A 1 198 ? 16.397 11.114 -19.986 1.00 90.75 198 ASP A C 1
ATOM 1634 O O . ASP A 1 198 ? 16.950 10.415 -19.142 1.00 90.75 198 ASP A O 1
ATOM 1638 N N . GLU A 1 199 ? 15.296 10.698 -20.616 1.00 92.12 199 GLU A N 1
ATOM 1639 C CA . GLU A 1 199 ? 14.631 9.426 -20.315 1.00 92.12 199 GLU A CA 1
ATOM 1640 C C . GLU A 1 199 ? 15.499 8.199 -20.609 1.00 92.12 199 GLU A C 1
ATOM 1642 O O . GLU A 1 199 ? 15.432 7.209 -19.876 1.00 92.12 199 GLU A O 1
ATOM 1647 N N . ASP A 1 200 ? 16.327 8.258 -21.655 1.00 92.56 200 ASP A N 1
ATOM 1648 C CA . ASP A 1 200 ? 17.243 7.170 -22.005 1.00 92.56 200 ASP A CA 1
ATOM 1649 C C . ASP A 1 200 ? 18.387 7.090 -20.984 1.00 92.56 200 ASP A C 1
ATOM 1651 O O . ASP A 1 200 ? 18.727 6.006 -20.505 1.00 92.56 200 ASP A O 1
ATOM 1655 N N . VAL A 1 201 ? 18.930 8.246 -20.585 1.00 93.50 201 VAL A N 1
ATOM 1656 C CA . VAL A 1 201 ? 19.955 8.356 -19.533 1.00 93.50 201 VAL A CA 1
ATOM 1657 C C . VAL A 1 201 ? 19.421 7.853 -18.191 1.00 93.50 201 VAL A C 1
ATOM 1659 O O . VAL A 1 201 ? 20.105 7.109 -17.488 1.00 93.50 201 VAL A O 1
ATOM 1662 N N . ILE A 1 202 ? 18.185 8.215 -17.849 1.00 94.81 202 ILE A N 1
ATOM 1663 C CA . ILE A 1 202 ? 17.502 7.772 -16.634 1.00 94.81 202 ILE A CA 1
ATOM 1664 C C . ILE A 1 202 ? 17.327 6.246 -16.641 1.00 94.81 202 ILE A C 1
ATOM 1666 O O . ILE A 1 202 ? 17.644 5.590 -15.648 1.00 94.81 202 ILE A O 1
ATOM 1670 N N . ALA A 1 203 ? 16.869 5.657 -17.751 1.00 95.75 203 ALA A N 1
ATOM 1671 C CA . ALA A 1 203 ? 16.700 4.207 -17.860 1.00 95.75 203 ALA A CA 1
ATOM 1672 C C . ALA A 1 203 ? 18.027 3.450 -17.666 1.00 95.75 203 ALA A C 1
ATOM 1674 O O . ALA A 1 203 ? 18.066 2.448 -16.948 1.00 95.75 203 ALA A O 1
ATOM 1675 N N . VAL A 1 204 ? 19.117 3.958 -18.252 1.00 95.12 204 VAL A N 1
ATOM 1676 C CA . VAL A 1 204 ? 20.477 3.426 -18.065 1.00 95.12 204 VAL A CA 1
ATOM 1677 C C . VAL A 1 204 ? 20.916 3.523 -16.605 1.00 95.12 204 VAL A C 1
ATOM 1679 O O . VAL A 1 204 ? 21.359 2.526 -16.036 1.00 95.12 204 VAL A O 1
ATOM 1682 N N . LEU A 1 205 ? 20.762 4.697 -15.983 1.00 96.06 205 LEU A N 1
ATOM 1683 C CA . LEU A 1 205 ? 21.110 4.906 -14.578 1.00 96.06 205 LEU A CA 1
ATOM 1684 C C . LEU A 1 205 ? 20.405 3.880 -13.687 1.00 96.06 205 LEU A C 1
ATOM 1686 O O . LEU A 1 205 ? 21.056 3.232 -12.871 1.00 96.06 205 LEU A O 1
ATOM 1690 N N . PHE A 1 206 ? 19.096 3.685 -13.874 1.00 96.88 206 PHE A N 1
ATOM 1691 C CA . PHE A 1 206 ? 18.337 2.715 -13.089 1.00 96.88 206 PHE A CA 1
ATOM 1692 C C . PHE A 1 206 ? 18.795 1.281 -13.289 1.00 96.88 206 PHE A C 1
ATOM 1694 O O . PHE A 1 206 ? 18.848 0.536 -12.311 1.00 96.88 206 PHE A O 1
ATOM 1701 N N . GLN A 1 207 ? 19.163 0.905 -14.514 1.00 96.12 207 GLN A N 1
ATOM 1702 C CA . GLN A 1 207 ? 19.717 -0.418 -14.773 1.00 96.12 207 GLN A CA 1
ATOM 1703 C C . GLN A 1 207 ? 21.024 -0.632 -14.002 1.00 96.12 207 GLN A C 1
ATOM 1705 O O . GLN A 1 207 ? 21.185 -1.665 -13.356 1.00 96.12 207 GLN A O 1
ATOM 1710 N N . LEU A 1 208 ? 21.915 0.362 -14.003 1.00 95.12 208 LEU A N 1
ATOM 1711 C CA . LEU A 1 208 ? 23.210 0.293 -13.321 1.00 95.12 208 LEU A CA 1
ATOM 1712 C C . LEU A 1 208 ? 23.082 0.236 -11.791 1.00 95.12 208 LEU A C 1
ATOM 1714 O O . LEU A 1 208 ? 23.842 -0.472 -11.136 1.00 95.12 208 LEU A O 1
ATOM 1718 N N . ILE A 1 209 ? 22.108 0.941 -11.206 1.00 95.69 209 ILE A N 1
ATOM 1719 C CA . ILE A 1 209 ? 21.920 0.976 -9.744 1.00 95.69 209 ILE A CA 1
ATOM 1720 C C . ILE A 1 209 ? 20.929 -0.085 -9.227 1.00 95.69 209 ILE A C 1
ATOM 1722 O O . ILE A 1 209 ? 20.712 -0.198 -8.015 1.00 95.69 209 ILE A O 1
ATOM 1726 N N . ALA A 1 210 ? 20.310 -0.874 -10.115 1.00 94.25 210 ALA A N 1
ATOM 1727 C CA . ALA A 1 210 ? 19.263 -1.838 -9.767 1.00 94.25 210 ALA A CA 1
ATOM 1728 C C . ALA A 1 210 ? 19.702 -2.841 -8.699 1.00 94.25 210 ALA A C 1
ATOM 1730 O O . ALA A 1 210 ? 18.969 -3.073 -7.736 1.00 94.25 210 ALA A O 1
ATOM 1731 N N . ASN A 1 211 ? 20.925 -3.360 -8.817 1.00 91.00 211 ASN A N 1
ATOM 1732 C CA . ASN A 1 211 ? 21.486 -4.329 -7.876 1.00 91.00 211 ASN A CA 1
ATOM 1733 C C . ASN A 1 211 ? 21.528 -3.806 -6.428 1.00 91.00 211 ASN A C 1
ATOM 1735 O O . ASN A 1 211 ? 21.367 -4.572 -5.474 1.00 91.00 211 ASN A O 1
ATOM 1739 N N . ARG A 1 212 ? 21.700 -2.488 -6.250 1.00 91.50 212 ARG A N 1
ATOM 1740 C CA . ARG A 1 212 ? 21.824 -1.839 -4.939 1.00 91.50 212 ARG A CA 1
ATOM 1741 C C . ARG A 1 212 ? 20.503 -1.318 -4.369 1.00 91.50 212 ARG A C 1
ATOM 1743 O O . ARG A 1 212 ? 20.373 -1.257 -3.142 1.00 91.50 212 ARG A O 1
ATOM 1750 N N . PHE A 1 213 ? 19.543 -0.936 -5.211 1.00 92.75 213 PHE A N 1
ATOM 1751 C CA . PHE A 1 213 ? 18.347 -0.221 -4.741 1.00 92.75 213 PHE A CA 1
ATOM 1752 C C . PHE A 1 213 ? 17.012 -0.831 -5.156 1.00 92.75 213 PHE A C 1
ATOM 1754 O O . PHE A 1 213 ? 16.023 -0.549 -4.486 1.00 92.75 213 PHE A O 1
ATOM 1761 N N . TYR A 1 214 ? 16.942 -1.667 -6.198 1.00 91.75 214 TYR A N 1
ATOM 1762 C CA . TYR A 1 214 ? 15.649 -2.175 -6.672 1.00 91.75 214 TYR A CA 1
ATOM 1763 C C . TYR A 1 214 ? 14.956 -3.040 -5.613 1.00 91.75 214 TYR A C 1
ATOM 1765 O O . TYR A 1 214 ? 13.791 -2.819 -5.317 1.00 91.75 214 TYR A O 1
ATOM 1773 N N . TYR A 1 215 ? 15.663 -3.947 -4.935 1.00 85.44 215 TYR A N 1
ATOM 1774 C CA . TYR A 1 215 ? 15.044 -4.758 -3.873 1.00 85.44 215 TYR A CA 1
ATOM 1775 C C . TYR A 1 215 ? 14.509 -3.904 -2.702 1.00 85.44 215 TYR A C 1
ATOM 1777 O O . TYR A 1 215 ? 13.516 -4.282 -2.090 1.00 85.44 215 TYR A O 1
ATOM 1785 N N . LYS A 1 216 ? 15.097 -2.725 -2.419 1.00 85.94 216 LYS A N 1
ATOM 1786 C CA . LYS A 1 216 ? 14.584 -1.804 -1.382 1.00 85.94 216 LYS A CA 1
ATOM 1787 C C . LYS A 1 216 ? 13.207 -1.241 -1.749 1.00 85.94 216 LYS A C 1
ATOM 1789 O O . LYS A 1 216 ? 12.486 -0.772 -0.876 1.00 85.94 216 LYS A O 1
ATOM 1794 N N . THR A 1 217 ? 12.832 -1.267 -3.029 1.00 88.06 217 THR A N 1
ATOM 1795 C CA . THR A 1 217 ? 11.489 -0.876 -3.490 1.00 88.06 217 THR A CA 1
ATOM 1796 C C . THR A 1 217 ? 10.516 -2.050 -3.497 1.00 88.06 217 THR A C 1
ATOM 1798 O O . THR A 1 217 ? 9.301 -1.855 -3.411 1.00 88.06 217 THR A O 1
ATOM 1801 N N . GLN A 1 218 ? 11.047 -3.273 -3.498 1.00 86.75 218 GLN A N 1
ATOM 1802 C CA . GLN A 1 218 ? 10.308 -4.522 -3.343 1.00 86.75 218 GLN A CA 1
ATOM 1803 C C . GLN A 1 218 ? 10.063 -4.807 -1.854 1.00 86.75 218 GLN A C 1
ATOM 1805 O O . GLN A 1 218 ? 10.471 -5.828 -1.310 1.00 86.75 218 GLN A O 1
ATOM 1810 N N . SER A 1 219 ? 9.388 -3.874 -1.183 1.00 83.38 219 SER A N 1
ATOM 1811 C CA . SER A 1 219 ? 8.959 -3.994 0.212 1.00 83.38 219 SER A CA 1
ATOM 1812 C C . SER A 1 219 ? 7.531 -3.470 0.377 1.00 83.38 219 SER A C 1
ATOM 1814 O O . SER A 1 219 ? 7.092 -2.572 -0.352 1.00 83.38 219 SER A O 1
ATOM 1816 N N . ASP A 1 220 ? 6.800 -4.027 1.339 1.00 84.81 220 ASP A N 1
ATOM 1817 C CA . ASP A 1 220 ? 5.531 -3.480 1.831 1.00 84.81 220 ASP A CA 1
ATOM 1818 C C . ASP A 1 220 ? 5.751 -2.411 2.923 1.00 84.81 220 ASP A C 1
ATOM 1820 O O . ASP A 1 220 ? 4.861 -2.122 3.714 1.00 84.81 220 ASP A O 1
ATOM 1824 N N . GLY A 1 221 ? 6.965 -1.866 3.030 1.00 81.88 221 GLY A N 1
ATOM 1825 C CA . GLY A 1 221 ? 7.360 -0.880 4.031 1.00 81.88 221 GLY A CA 1
ATOM 1826 C C . GLY A 1 221 ? 7.566 -1.443 5.437 1.00 81.88 221 GLY A C 1
ATOM 1827 O O . GLY A 1 221 ? 8.202 -0.776 6.238 1.00 81.88 221 GLY A O 1
ATOM 1828 N N . ARG A 1 222 ? 7.073 -2.648 5.755 1.00 83.12 222 ARG A N 1
ATOM 1829 C CA . ARG A 1 222 ? 7.211 -3.268 7.088 1.00 83.12 222 ARG A CA 1
ATOM 1830 C C . ARG A 1 222 ? 8.234 -4.385 7.103 1.00 83.12 222 ARG A C 1
ATOM 1832 O O . ARG A 1 222 ? 8.903 -4.601 8.109 1.00 83.12 222 ARG A O 1
ATOM 1839 N N . GLN A 1 223 ? 8.304 -5.131 6.008 1.00 78.19 223 GLN A N 1
ATOM 1840 C CA . GLN A 1 223 ? 9.177 -6.281 5.859 1.00 78.19 223 GLN A CA 1
ATOM 1841 C C . GLN A 1 223 ? 9.992 -6.144 4.578 1.00 78.19 223 GLN A C 1
ATOM 1843 O O . GLN A 1 223 ? 9.509 -5.672 3.545 1.00 78.19 223 GLN A O 1
ATOM 1848 N N . MET A 1 224 ? 11.247 -6.573 4.646 1.00 70.69 224 MET A N 1
ATOM 1849 C CA . MET A 1 224 ? 12.132 -6.664 3.494 1.00 70.69 224 MET A CA 1
ATOM 1850 C C . MET A 1 224 ? 12.613 -8.104 3.377 1.00 70.69 224 MET A C 1
ATOM 1852 O O . MET A 1 224 ? 13.159 -8.658 4.329 1.00 70.69 224 MET A O 1
ATOM 1856 N N . THR A 1 225 ? 12.402 -8.714 2.214 1.00 67.25 225 THR A N 1
ATOM 1857 C CA . THR A 1 225 ? 12.899 -10.060 1.925 1.00 67.25 225 THR A CA 1
ATOM 1858 C C . THR A 1 225 ? 14.232 -9.944 1.198 1.00 67.25 225 THR A C 1
ATOM 1860 O O . THR A 1 225 ? 14.302 -9.395 0.101 1.00 67.25 225 THR A O 1
ATOM 1863 N N . ILE A 1 226 ? 15.293 -10.463 1.812 1.00 63.25 226 ILE A N 1
ATOM 1864 C CA . ILE A 1 226 ? 16.634 -10.554 1.229 1.00 63.25 226 ILE A CA 1
ATOM 1865 C C . ILE A 1 226 ? 16.905 -12.049 1.029 1.00 63.25 226 ILE A C 1
ATOM 1867 O O . ILE A 1 226 ? 17.029 -12.761 2.020 1.00 63.25 226 ILE A O 1
ATOM 1871 N N . GLY A 1 227 ? 16.932 -12.560 -0.207 1.00 56.03 227 GLY A N 1
ATOM 1872 C CA . GLY A 1 227 ? 17.219 -13.991 -0.415 1.00 56.03 227 GLY A CA 1
ATOM 1873 C C . GLY A 1 227 ? 16.754 -14.598 -1.737 1.00 56.03 227 GLY A C 1
ATOM 1874 O O . GLY A 1 227 ? 16.053 -15.601 -1.721 1.00 56.03 227 GLY A O 1
ATOM 1875 N N . GLN A 1 228 ? 17.114 -14.007 -2.881 1.00 58.66 228 GLN A N 1
ATOM 1876 C CA . GLN A 1 228 ? 16.701 -14.523 -4.201 1.00 58.66 228 GLN A CA 1
ATOM 1877 C C . GLN A 1 228 ? 17.850 -15.037 -5.086 1.00 58.66 228 GLN A C 1
ATOM 1879 O O . GLN A 1 228 ? 17.600 -15.407 -6.230 1.00 58.66 228 GLN A O 1
ATOM 1884 N N . PHE A 1 229 ? 19.090 -15.096 -4.588 1.00 65.94 229 PHE A N 1
ATOM 1885 C CA . PHE A 1 229 ? 20.248 -15.472 -5.408 1.00 65.94 229 PHE A CA 1
ATOM 1886 C C . PHE A 1 229 ? 21.151 -16.473 -4.668 1.00 65.94 229 PHE A C 1
ATOM 1888 O O . PHE A 1 229 ? 22.026 -16.052 -3.917 1.00 65.94 229 PHE A O 1
ATOM 1895 N N . PRO A 1 230 ? 20.937 -17.792 -4.843 1.00 67.56 230 PRO A N 1
ATOM 1896 C CA . PRO A 1 230 ? 21.731 -18.835 -4.179 1.00 67.56 230 PRO A CA 1
ATOM 1897 C C . PRO A 1 230 ? 23.232 -18.768 -4.497 1.00 67.56 230 PRO A C 1
ATOM 1899 O O . PRO A 1 230 ? 24.047 -19.266 -3.733 1.00 67.56 230 PRO A O 1
ATOM 1902 N N . ASP A 1 231 ? 23.584 -18.171 -5.635 1.00 75.19 231 ASP A N 1
ATOM 1903 C CA . ASP A 1 231 ? 24.937 -18.034 -6.171 1.00 75.19 231 ASP A CA 1
ATOM 1904 C C . ASP A 1 231 ? 25.526 -16.623 -5.989 1.00 75.19 231 ASP A C 1
ATOM 1906 O O . ASP A 1 231 ? 26.589 -16.323 -6.536 1.00 75.19 231 ASP A O 1
ATOM 1910 N N . TRP A 1 232 ? 24.845 -15.731 -5.260 1.00 79.25 232 TRP A N 1
ATOM 1911 C CA . TRP A 1 232 ? 25.291 -14.351 -5.074 1.00 79.25 232 TRP A CA 1
ATOM 1912 C C . TRP A 1 232 ? 25.023 -13.842 -3.658 1.00 79.25 232 TRP A C 1
ATOM 1914 O O . TRP A 1 232 ? 23.894 -13.517 -3.283 1.00 79.25 232 TRP A O 1
ATOM 1924 N N . GLU A 1 233 ? 26.109 -13.678 -2.901 1.00 82.38 233 GLU A N 1
ATOM 1925 C CA . GLU A 1 233 ? 26.106 -13.046 -1.583 1.00 82.38 233 GLU A CA 1
ATOM 1926 C C . GLU A 1 233 ? 25.879 -11.537 -1.711 1.00 82.38 233 GLU A C 1
ATOM 1928 O O . GLU A 1 233 ? 26.791 -10.707 -1.731 1.00 82.38 233 GLU A O 1
ATOM 1933 N N . TRP A 1 234 ? 24.607 -11.162 -1.811 1.00 83.81 234 TRP A N 1
ATOM 1934 C CA . TRP A 1 234 ? 24.183 -9.777 -1.983 1.00 83.81 234 TRP A CA 1
ATOM 1935 C C . TRP A 1 234 ? 24.731 -8.843 -0.882 1.00 83.81 234 TRP A C 1
ATOM 1937 O O . TRP A 1 234 ? 25.057 -7.682 -1.143 1.00 83.81 234 TRP A O 1
ATOM 1947 N N . GLY A 1 235 ? 24.903 -9.355 0.342 1.00 84.62 235 GLY A N 1
ATOM 1948 C CA . GLY A 1 235 ? 25.508 -8.613 1.450 1.00 84.62 235 GLY A CA 1
ATOM 1949 C C . GLY A 1 235 ? 26.956 -8.182 1.186 1.00 84.62 235 GLY A C 1
ATOM 1950 O O . GLY A 1 235 ? 27.332 -7.074 1.575 1.00 84.62 235 GLY A O 1
ATOM 1951 N N . ASP A 1 236 ? 27.751 -9.000 0.492 1.00 87.62 236 ASP A N 1
ATOM 1952 C CA . ASP A 1 236 ? 29.123 -8.646 0.104 1.00 87.62 236 ASP A CA 1
ATOM 1953 C C . ASP A 1 236 ? 29.133 -7.523 -0.928 1.00 87.62 236 ASP A C 1
ATOM 1955 O O . ASP A 1 236 ? 29.842 -6.530 -0.754 1.00 87.62 236 ASP A O 1
ATOM 1959 N N . TYR A 1 237 ? 28.272 -7.619 -1.946 1.00 87.62 237 TYR A N 1
ATOM 1960 C CA . TYR A 1 237 ? 28.106 -6.556 -2.939 1.00 87.62 237 TYR A CA 1
ATOM 1961 C C . TYR A 1 237 ? 27.748 -5.220 -2.278 1.00 87.62 237 TYR A C 1
ATOM 1963 O O . TYR A 1 237 ? 28.330 -4.184 -2.592 1.00 87.62 237 TYR A O 1
ATOM 1971 N N . VAL A 1 238 ? 26.830 -5.235 -1.310 1.00 88.12 238 VAL A N 1
ATOM 1972 C CA . VAL A 1 238 ? 26.464 -4.040 -0.540 1.00 88.12 238 VAL A CA 1
ATOM 1973 C C . VAL A 1 238 ? 27.630 -3.449 0.228 1.00 88.12 238 VAL A C 1
ATOM 1975 O O . VAL A 1 238 ? 27.797 -2.231 0.225 1.00 88.12 238 VAL A O 1
ATOM 1978 N N . ARG A 1 239 ? 28.414 -4.287 0.909 1.00 89.06 239 ARG A N 1
ATOM 1979 C CA . ARG A 1 239 ? 29.575 -3.825 1.674 1.00 89.06 239 ARG A CA 1
ATOM 1980 C C . ARG A 1 239 ? 30.657 -3.250 0.765 1.00 89.06 239 ARG A C 1
ATOM 1982 O O . ARG A 1 239 ? 31.345 -2.315 1.178 1.00 89.06 239 ARG A O 1
ATOM 1989 N N . ALA A 1 240 ? 30.785 -3.772 -0.453 1.00 90.75 240 ALA A N 1
ATOM 1990 C CA . ALA A 1 240 ? 31.730 -3.300 -1.460 1.00 90.75 240 ALA A CA 1
ATOM 1991 C C . ALA A 1 240 ? 31.239 -2.058 -2.227 1.00 90.75 240 ALA A C 1
ATOM 1993 O O . ALA A 1 240 ? 32.060 -1.281 -2.710 1.00 90.75 240 ALA A O 1
ATOM 1994 N N . TRP A 1 241 ? 29.923 -1.837 -2.323 1.00 92.00 241 TRP A N 1
ATOM 1995 C CA . TRP A 1 241 ? 29.341 -0.715 -3.060 1.00 92.00 241 TRP A CA 1
ATOM 1996 C C . TRP A 1 241 ? 29.831 0.638 -2.529 1.00 92.00 241 TRP A C 1
ATOM 1998 O O . TRP A 1 241 ? 29.817 0.909 -1.324 1.00 92.00 241 TRP A O 1
ATOM 2008 N N . ARG A 1 242 ? 30.239 1.519 -3.444 1.00 92.19 242 ARG A N 1
ATOM 2009 C CA . ARG A 1 242 ? 30.643 2.898 -3.155 1.00 92.19 242 ARG A CA 1
ATOM 2010 C C . ARG A 1 242 ? 29.989 3.822 -4.175 1.00 92.19 242 ARG A C 1
ATOM 2012 O O . ARG A 1 242 ? 30.208 3.675 -5.373 1.00 92.19 242 ARG A O 1
ATOM 2019 N N . ALA A 1 243 ? 29.183 4.767 -3.695 1.00 93.44 243 ALA A N 1
ATOM 2020 C CA . ALA A 1 243 ? 28.424 5.660 -4.565 1.00 93.44 243 ALA A CA 1
ATOM 2021 C C . ALA A 1 243 ? 29.303 6.723 -5.249 1.00 93.44 243 ALA A C 1
ATOM 2023 O O . ALA A 1 243 ? 29.061 7.034 -6.407 1.00 93.44 243 ALA A O 1
ATOM 2024 N N . GLU A 1 244 ? 30.338 7.226 -4.572 1.00 90.75 244 GLU A N 1
ATOM 2025 C CA . GLU A 1 244 ? 31.255 8.254 -5.091 1.00 90.75 244 GLU A CA 1
ATOM 2026 C C . GLU A 1 244 ? 32.033 7.835 -6.359 1.00 90.75 244 GLU A C 1
ATOM 2028 O O . GLU A 1 244 ? 31.920 8.523 -7.374 1.00 90.75 244 GLU A O 1
ATOM 2033 N N . PRO A 1 245 ? 32.777 6.707 -6.391 1.00 89.50 245 PRO A N 1
ATOM 2034 C CA . PRO A 1 245 ? 33.458 6.287 -7.618 1.00 89.50 245 PRO A CA 1
ATOM 2035 C C . PRO A 1 245 ? 32.464 5.955 -8.738 1.00 89.50 245 PRO A C 1
ATOM 2037 O O . PRO A 1 245 ? 32.766 6.162 -9.912 1.00 89.50 245 PRO A O 1
ATOM 2040 N N . PHE A 1 246 ? 31.258 5.493 -8.387 1.00 91.38 246 PHE A N 1
ATOM 2041 C CA . PHE A 1 246 ? 30.192 5.254 -9.353 1.00 91.38 246 PHE A CA 1
ATOM 2042 C C . PHE A 1 246 ? 29.702 6.560 -9.995 1.00 91.38 246 PHE A C 1
ATOM 2044 O O . PHE A 1 246 ? 29.702 6.663 -11.220 1.00 91.38 246 PHE A O 1
ATOM 2051 N N . THR A 1 247 ? 29.326 7.574 -9.202 1.00 92.81 247 THR A N 1
ATOM 2052 C CA . THR A 1 247 ? 28.858 8.870 -9.726 1.00 92.81 247 THR A CA 1
ATOM 2053 C C . THR A 1 247 ? 29.933 9.586 -10.531 1.00 92.81 247 THR A C 1
ATOM 2055 O O . THR A 1 247 ? 29.603 10.172 -11.563 1.00 92.81 247 THR A O 1
ATOM 2058 N N . ALA A 1 248 ? 31.201 9.492 -10.117 1.00 88.06 248 ALA A N 1
ATOM 2059 C CA . ALA A 1 248 ? 32.336 10.004 -10.877 1.00 88.06 248 ALA A CA 1
ATOM 2060 C C . ALA A 1 248 ? 32.469 9.300 -12.240 1.00 88.06 248 ALA A C 1
ATOM 2062 O O . ALA A 1 248 ? 32.565 9.971 -13.268 1.00 88.06 248 ALA A O 1
ATOM 2063 N N . GLY A 1 249 ? 32.385 7.964 -12.266 1.00 86.12 249 GLY A N 1
ATOM 2064 C CA . GLY A 1 249 ? 32.489 7.161 -13.489 1.00 86.12 249 GLY A CA 1
ATOM 2065 C C . GLY A 1 249 ? 31.402 7.454 -14.529 1.00 86.12 249 GLY A C 1
ATOM 2066 O O . GLY A 1 249 ? 31.673 7.416 -15.727 1.00 86.12 249 GLY A O 1
ATOM 2067 N N . ILE A 1 250 ? 30.189 7.808 -14.091 1.00 89.81 250 ILE A N 1
ATOM 2068 C CA . ILE A 1 250 ? 29.073 8.183 -14.982 1.00 89.81 250 ILE A CA 1
ATOM 2069 C C . ILE A 1 250 ? 28.855 9.703 -15.104 1.00 89.81 250 ILE A C 1
ATOM 2071 O O . ILE A 1 250 ? 27.883 10.143 -15.726 1.00 89.81 250 ILE A O 1
ATOM 2075 N N . GLN A 1 251 ? 29.728 10.517 -14.499 1.00 91.50 251 GLN A N 1
ATOM 2076 C CA . GLN A 1 251 ? 29.641 11.984 -14.475 1.00 91.50 251 GLN A CA 1
ATOM 2077 C C . GLN A 1 251 ? 28.255 12.494 -14.026 1.00 91.50 251 GLN A C 1
ATOM 2079 O O . GLN A 1 251 ? 27.614 13.328 -14.687 1.00 91.50 251 GLN A O 1
ATOM 2084 N N . LEU A 1 252 ? 27.725 11.941 -12.932 1.00 93.81 252 LEU A N 1
ATOM 2085 C CA . LEU A 1 252 ? 26.437 12.337 -12.365 1.00 93.81 252 LEU A CA 1
ATOM 2086 C C . LEU A 1 252 ? 26.619 13.315 -11.203 1.00 93.81 252 LEU A C 1
ATOM 2088 O O . LEU A 1 252 ? 27.121 12.961 -10.143 1.00 93.81 252 LEU A O 1
ATOM 2092 N N . GLU A 1 253 ? 26.128 14.534 -11.399 1.00 95.00 253 GLU A N 1
ATOM 2093 C CA . GLU A 1 253 ? 26.131 15.596 -10.394 1.00 95.00 253 GLU A CA 1
ATOM 2094 C C . GLU A 1 253 ? 24.851 15.594 -9.545 1.00 95.00 253 GLU A C 1
ATOM 2096 O O . GLU A 1 253 ? 23.781 15.171 -10.001 1.00 95.00 253 GLU A O 1
ATOM 2101 N N . GLU A 1 254 ? 24.939 16.155 -8.336 1.00 95.31 254 GLU A N 1
ATOM 2102 C CA . GLU A 1 254 ? 23.824 16.257 -7.382 1.00 95.31 254 GLU A CA 1
ATOM 2103 C C . GLU A 1 254 ? 22.593 16.946 -7.997 1.00 95.31 254 GLU A C 1
ATOM 2105 O O . GLU A 1 254 ? 21.483 16.410 -7.948 1.00 95.31 254 GLU A O 1
ATOM 2110 N N . ASN A 1 255 ? 22.782 18.120 -8.612 1.00 95.06 255 ASN A N 1
ATOM 2111 C CA . ASN A 1 255 ? 21.689 18.896 -9.208 1.00 95.06 255 ASN A CA 1
ATOM 2112 C C . ASN A 1 255 ? 20.985 18.117 -10.321 1.00 95.06 255 ASN A C 1
ATOM 2114 O O . ASN A 1 255 ? 19.761 18.144 -10.427 1.00 95.06 255 ASN A O 1
ATOM 2118 N N . ARG A 1 256 ? 21.751 17.372 -11.121 1.00 94.69 256 ARG A N 1
ATOM 2119 C CA . ARG A 1 256 ? 21.199 16.551 -12.196 1.00 94.69 256 ARG A CA 1
ATOM 2120 C C . ARG A 1 256 ? 20.398 15.370 -11.651 1.00 94.69 256 ARG A C 1
ATOM 2122 O O . ARG A 1 256 ? 19.310 15.094 -12.144 1.00 94.69 256 ARG A O 1
ATOM 2129 N N . SER A 1 257 ? 20.898 14.714 -10.604 1.00 94.88 257 SER A N 1
ATOM 2130 C CA . SER A 1 257 ? 20.167 13.658 -9.894 1.00 94.88 257 SER A CA 1
ATOM 2131 C C . SER A 1 257 ? 18.839 14.172 -9.318 1.00 94.88 257 SER A C 1
ATOM 2133 O O . SER A 1 257 ? 17.815 13.501 -9.439 1.00 94.88 257 SER A O 1
ATOM 2135 N N . ARG A 1 258 ? 18.833 15.388 -8.761 1.00 95.06 258 ARG A N 1
ATOM 2136 C CA . ARG A 1 258 ? 17.622 16.044 -8.248 1.00 95.06 258 ARG A CA 1
ATOM 2137 C C . ARG A 1 258 ? 16.608 16.353 -9.350 1.00 95.06 258 ARG A C 1
ATOM 2139 O O . ARG A 1 258 ? 15.436 16.037 -9.186 1.00 95.06 258 ARG A O 1
ATOM 2146 N N . GLN A 1 259 ? 17.056 16.889 -10.486 1.00 93.31 259 GLN A N 1
ATOM 2147 C CA . GLN A 1 259 ? 16.192 17.139 -11.648 1.00 93.31 259 GLN A CA 1
ATOM 2148 C C . GLN A 1 259 ? 15.531 15.852 -12.157 1.00 93.31 259 GLN A C 1
ATOM 2150 O O . GLN A 1 259 ? 14.332 15.841 -12.430 1.00 93.31 259 GLN A O 1
ATOM 2155 N N . PHE A 1 260 ? 16.290 14.752 -12.242 1.00 94.56 260 PHE A N 1
ATOM 2156 C CA . PHE A 1 260 ? 15.734 13.446 -12.607 1.00 94.56 260 PHE A CA 1
ATOM 2157 C C . PHE A 1 260 ? 14.648 12.997 -11.625 1.00 94.56 260 PHE A C 1
ATOM 2159 O O . PHE A 1 260 ? 13.611 12.493 -12.052 1.00 94.56 260 PHE A O 1
ATOM 2166 N N . PHE A 1 261 ? 14.850 13.216 -10.323 1.00 94.19 261 PHE A N 1
ATOM 2167 C CA . PHE A 1 261 ? 13.856 12.891 -9.303 1.00 94.19 261 PHE A CA 1
ATOM 2168 C C . PHE A 1 261 ? 12.588 13.733 -9.449 1.00 94.19 261 PHE A C 1
ATOM 2170 O O . PHE A 1 261 ? 11.500 13.169 -9.496 1.00 94.19 261 PHE A O 1
ATOM 2177 N N . GLU A 1 262 ? 12.713 15.057 -9.555 1.00 91.12 262 GLU A N 1
ATOM 2178 C CA . GLU A 1 262 ? 11.565 15.965 -9.672 1.00 91.12 262 GLU A CA 1
ATOM 2179 C C . GLU A 1 262 ? 10.716 15.633 -10.903 1.00 91.12 262 GLU A C 1
ATOM 2181 O O . GLU A 1 262 ? 9.488 15.562 -10.821 1.00 91.12 262 GLU A O 1
ATOM 2186 N N . TRP A 1 263 ? 11.374 15.356 -12.028 1.00 90.62 263 TRP A N 1
ATOM 2187 C CA . TRP A 1 263 ? 10.708 14.969 -13.263 1.00 90.62 263 TRP A CA 1
ATOM 2188 C C . TRP A 1 263 ? 9.982 13.618 -13.141 1.00 90.62 263 TRP A C 1
ATOM 2190 O O . TRP A 1 263 ? 8.821 13.504 -13.544 1.00 90.62 263 TRP A O 1
ATOM 2200 N N . LEU A 1 264 ? 10.621 12.604 -12.542 1.00 91.56 264 LEU A N 1
ATOM 2201 C CA . LEU A 1 264 ? 10.006 11.288 -12.317 1.00 91.56 264 LEU A CA 1
ATOM 2202 C C . LEU A 1 264 ? 8.820 11.362 -11.356 1.00 91.56 264 LEU A C 1
ATOM 2204 O O . LEU A 1 264 ? 7.801 10.719 -11.594 1.00 91.56 264 LEU A O 1
ATOM 2208 N N . ASP A 1 265 ? 8.941 12.145 -10.289 1.00 88.50 265 ASP A N 1
ATOM 2209 C CA . ASP A 1 265 ? 7.900 12.319 -9.278 1.00 88.50 265 ASP A CA 1
ATOM 2210 C C . ASP A 1 265 ? 6.653 13.002 -9.870 1.00 88.50 265 ASP A C 1
ATOM 2212 O O . ASP A 1 265 ? 5.528 12.522 -9.705 1.00 88.50 265 ASP A O 1
ATOM 2216 N N . ILE A 1 266 ? 6.843 14.057 -10.676 1.00 87.56 266 ILE A N 1
ATOM 2217 C CA . ILE A 1 266 ? 5.746 14.694 -11.425 1.00 87.56 266 ILE A CA 1
ATOM 2218 C C . ILE A 1 266 ? 5.094 13.695 -12.387 1.00 87.56 266 ILE A C 1
ATOM 2220 O O . ILE A 1 266 ? 3.866 13.619 -12.469 1.00 87.56 266 ILE A O 1
ATOM 2224 N N . ARG A 1 267 ? 5.890 12.919 -13.126 1.00 88.56 267 ARG A N 1
ATOM 2225 C CA . ARG A 1 267 ? 5.361 11.999 -14.138 1.00 88.56 267 ARG A CA 1
ATOM 2226 C C . ARG A 1 267 ? 4.609 10.822 -13.522 1.00 88.56 267 ARG A C 1
ATOM 2228 O O . ARG A 1 267 ? 3.520 10.489 -13.988 1.00 88.56 267 ARG A O 1
ATOM 2235 N N . TRP A 1 268 ? 5.152 10.227 -12.463 1.00 88.62 268 TRP A N 1
ATOM 2236 C CA . TRP A 1 268 ? 4.494 9.154 -11.720 1.00 88.62 268 TRP A CA 1
ATOM 2237 C C . TRP A 1 268 ? 3.139 9.610 -11.176 1.00 88.62 268 TRP A C 1
ATOM 2239 O O . TRP A 1 268 ? 2.144 8.922 -11.390 1.00 88.62 268 TRP A O 1
ATOM 2249 N N . THR A 1 269 ? 3.070 10.783 -10.541 1.00 86.31 269 THR A N 1
ATOM 2250 C CA . THR A 1 269 ? 1.814 11.275 -9.952 1.00 86.31 269 THR A CA 1
ATOM 2251 C C . THR A 1 269 ? 0.719 11.573 -10.976 1.00 86.31 269 THR A C 1
ATOM 2253 O O . THR A 1 269 ? -0.457 11.407 -10.657 1.00 86.31 269 THR A O 1
ATOM 2256 N N . HIS A 1 270 ? 1.082 11.940 -12.209 1.00 88.38 270 HIS A N 1
ATOM 2257 C CA . HIS A 1 270 ? 0.125 12.106 -13.309 1.00 88.38 270 HIS A CA 1
ATOM 2258 C C . HIS A 1 270 ? -0.368 10.780 -13.898 1.00 88.38 270 HIS A C 1
ATOM 2260 O O . HIS A 1 270 ? -1.506 10.706 -14.356 1.00 88.38 270 HIS A O 1
ATOM 2266 N N . ILE A 1 271 ? 0.484 9.754 -13.934 1.00 91.38 271 ILE A N 1
ATOM 2267 C CA . ILE A 1 271 ? 0.167 8.468 -14.568 1.00 91.38 271 ILE A CA 1
ATOM 2268 C C . ILE A 1 271 ? -0.552 7.524 -13.607 1.00 91.38 271 ILE A C 1
ATOM 2270 O O . ILE A 1 271 ? -1.430 6.780 -14.032 1.00 91.38 271 ILE A O 1
ATOM 2274 N N . ASP A 1 272 ? -0.164 7.515 -12.334 1.00 91.81 272 ASP A N 1
ATOM 2275 C CA . ASP A 1 272 ? -0.673 6.562 -11.358 1.00 91.81 272 ASP A CA 1
ATOM 2276 C C . ASP A 1 272 ? -2.045 7.004 -10.814 1.00 91.81 272 ASP A C 1
ATOM 2278 O O . ASP A 1 272 ? -2.111 7.967 -10.039 1.00 91.81 272 ASP A O 1
ATOM 2282 N N . PRO A 1 273 ? -3.146 6.294 -11.137 1.00 92.75 273 PRO A N 1
ATOM 2283 C CA . PRO A 1 273 ? -4.464 6.599 -10.583 1.00 92.75 273 PRO A CA 1
ATOM 2284 C C . PRO A 1 273 ? -4.534 6.402 -9.059 1.00 92.75 273 PRO A C 1
ATOM 2286 O O . PRO A 1 273 ? -5.467 6.887 -8.422 1.00 92.75 273 PRO A O 1
ATOM 2289 N N . VAL A 1 274 ? -3.557 5.710 -8.461 1.00 89.44 274 VAL A N 1
ATOM 2290 C CA . VAL A 1 274 ? -3.456 5.433 -7.020 1.00 89.44 274 VAL A CA 1
ATOM 2291 C C . VAL A 1 274 ? -2.448 6.375 -6.336 1.00 89.44 274 VAL A C 1
ATOM 2293 O O . VAL A 1 274 ? -2.200 6.247 -5.139 1.00 89.44 274 VAL A O 1
ATOM 2296 N N . SER A 1 275 ? -1.892 7.371 -7.040 1.00 87.06 275 SER A N 1
ATOM 2297 C CA . SER A 1 275 ? -0.882 8.299 -6.492 1.00 87.06 275 SER A CA 1
ATOM 2298 C C . SER A 1 275 ? -1.340 9.004 -5.212 1.00 87.06 275 SER A C 1
ATOM 2300 O O . SER A 1 275 ? -0.608 9.052 -4.225 1.00 87.06 275 SER A O 1
ATOM 2302 N N . ARG A 1 276 ? -2.592 9.476 -5.177 1.00 84.50 276 ARG A N 1
ATOM 2303 C CA . ARG A 1 276 ? -3.192 10.116 -3.991 1.00 84.50 276 ARG A CA 1
ATOM 2304 C C . ARG A 1 276 ? -3.396 9.160 -2.818 1.00 84.50 276 ARG A C 1
ATOM 2306 O O . ARG A 1 276 ? -3.593 9.616 -1.701 1.00 84.50 276 ARG A O 1
ATOM 2313 N N . TRP A 1 277 ? -3.380 7.854 -3.078 1.00 87.19 277 TRP A N 1
ATOM 2314 C CA . TRP A 1 277 ? -3.569 6.799 -2.085 1.00 87.19 277 TRP A CA 1
ATOM 2315 C C . TRP A 1 277 ? -2.233 6.184 -1.645 1.00 87.19 277 TRP A C 1
ATOM 2317 O O . TRP A 1 277 ? -2.203 5.180 -0.931 1.00 87.19 277 TRP A O 1
ATOM 2327 N N . TYR A 1 278 ? -1.110 6.770 -2.077 1.00 86.44 278 TYR A N 1
ATOM 2328 C CA . TYR A 1 278 ? 0.222 6.198 -1.909 1.00 86.44 278 TYR A CA 1
ATOM 2329 C C . TYR A 1 278 ? 0.581 5.895 -0.448 1.00 86.44 278 TYR A C 1
ATOM 2331 O O . TYR A 1 278 ? 1.155 4.838 -0.177 1.00 86.44 278 TYR A O 1
ATOM 2339 N N . ASN A 1 279 ? 0.196 6.764 0.491 1.00 85.12 279 ASN A N 1
ATOM 2340 C CA . ASN A 1 279 ? 0.511 6.594 1.915 1.00 85.12 279 ASN A CA 1
ATOM 2341 C C . ASN A 1 279 ? -0.063 5.292 2.491 1.00 85.12 279 ASN A C 1
ATOM 2343 O O . ASN A 1 279 ? 0.566 4.685 3.351 1.00 85.12 279 ASN A O 1
ATOM 2347 N N . LEU A 1 280 ? -1.186 4.805 1.953 1.00 88.88 280 LEU A N 1
ATOM 2348 C CA . LEU A 1 280 ? -1.711 3.475 2.257 1.00 88.88 280 LEU A CA 1
ATOM 2349 C C . LEU A 1 280 ? -1.142 2.406 1.309 1.00 88.88 280 LEU A C 1
ATOM 2351 O O . LEU A 1 280 ? -0.680 1.355 1.752 1.00 88.88 280 LEU A O 1
ATOM 2355 N N . ALA A 1 281 ? -1.136 2.673 -0.001 1.00 89.44 281 ALA A N 1
ATOM 2356 C CA . ALA A 1 281 ? -0.755 1.703 -1.031 1.00 89.44 281 ALA A CA 1
ATOM 2357 C C . ALA A 1 281 ? 0.702 1.216 -0.915 1.00 89.44 281 ALA A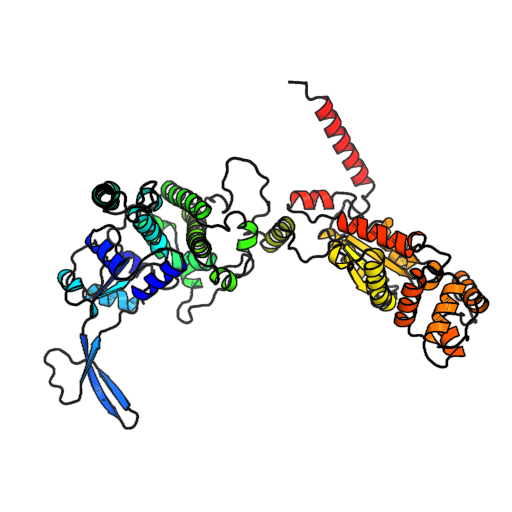 C 1
ATOM 2359 O O . ALA A 1 281 ? 1.031 0.113 -1.363 1.00 89.44 281 ALA A O 1
ATOM 2360 N N . ARG A 1 282 ? 1.597 2.000 -0.298 1.00 88.00 282 ARG A N 1
ATOM 2361 C CA . ARG A 1 282 ? 2.974 1.570 -0.007 1.00 88.00 282 ARG A CA 1
ATOM 2362 C C . ARG A 1 282 ? 3.033 0.359 0.925 1.00 88.00 282 ARG A C 1
ATOM 2364 O O . ARG A 1 282 ? 3.933 -0.459 0.754 1.00 88.00 282 ARG A O 1
ATOM 2371 N N . PHE A 1 283 ? 2.055 0.213 1.823 1.00 91.12 283 PHE A N 1
ATOM 2372 C CA . PHE A 1 283 ? 1.974 -0.886 2.788 1.00 91.12 283 PHE A CA 1
ATOM 2373 C C . PHE A 1 283 ? 1.269 -2.140 2.262 1.00 91.12 283 PHE A C 1
ATOM 2375 O O . PHE A 1 283 ? 1.160 -3.152 2.956 1.00 91.12 283 PHE A O 1
ATOM 2382 N N . VAL A 1 284 ? 0.788 -2.095 1.018 1.00 91.88 284 VAL A N 1
ATOM 2383 C CA . VAL A 1 284 ? 0.227 -3.265 0.347 1.00 91.88 284 VAL A CA 1
ATOM 2384 C C . VAL A 1 284 ? 1.363 -4.205 -0.045 1.00 91.88 284 VAL A C 1
ATOM 2386 O O . VAL A 1 284 ? 2.370 -3.778 -0.621 1.00 91.88 284 VAL A O 1
ATOM 2389 N N . ARG A 1 285 ? 1.176 -5.498 0.245 1.00 90.44 285 ARG A N 1
ATOM 2390 C CA . ARG A 1 285 ? 2.126 -6.558 -0.108 1.00 90.44 285 ARG A CA 1
ATOM 2391 C C . ARG A 1 285 ? 2.473 -6.534 -1.598 1.00 90.44 285 ARG A C 1
ATOM 2393 O O . ARG A 1 285 ? 1.604 -6.296 -2.438 1.00 90.44 285 ARG A O 1
ATOM 2400 N N . ILE A 1 286 ? 3.731 -6.830 -1.922 1.00 88.12 286 ILE A N 1
ATOM 2401 C CA . ILE A 1 286 ? 4.266 -6.770 -3.294 1.00 88.12 286 ILE A CA 1
ATOM 2402 C C . ILE A 1 286 ? 3.453 -7.647 -4.246 1.00 88.12 286 ILE A C 1
ATOM 2404 O O . ILE A 1 286 ? 2.989 -7.140 -5.261 1.00 88.12 286 ILE A O 1
ATOM 2408 N N . ASP A 1 287 ? 3.169 -8.895 -3.860 1.00 89.81 287 ASP A N 1
ATOM 2409 C CA . ASP A 1 287 ? 2.392 -9.851 -4.662 1.00 89.81 287 ASP A CA 1
ATOM 2410 C C . ASP A 1 287 ? 0.994 -9.330 -5.019 1.00 89.81 287 ASP A C 1
ATOM 2412 O O . ASP A 1 287 ? 0.444 -9.662 -6.063 1.00 89.81 287 ASP A O 1
ATOM 2416 N N . LYS A 1 288 ? 0.410 -8.473 -4.173 1.00 93.69 288 LYS A N 1
ATOM 2417 C CA . LYS A 1 288 ? -0.879 -7.828 -4.453 1.00 93.69 288 LYS A CA 1
ATOM 2418 C C . LYS A 1 288 ? -0.735 -6.591 -5.334 1.00 93.69 288 LYS A C 1
ATOM 2420 O O . LYS A 1 288 ? -1.612 -6.343 -6.156 1.00 93.69 288 LYS A O 1
ATOM 2425 N N . ARG A 1 289 ? 0.364 -5.840 -5.215 1.00 91.00 289 ARG A N 1
ATOM 2426 C CA . ARG A 1 289 ? 0.662 -4.702 -6.105 1.00 91.00 289 ARG A CA 1
ATOM 2427 C C . ARG A 1 289 ? 0.991 -5.160 -7.529 1.00 91.00 289 ARG A C 1
ATOM 2429 O O . ARG A 1 289 ? 0.649 -4.466 -8.478 1.00 91.00 289 ARG A O 1
ATOM 2436 N N . GLU A 1 290 ? 1.580 -6.339 -7.695 1.00 89.12 290 GLU A N 1
ATOM 2437 C CA . GLU A 1 290 ? 1.857 -6.929 -9.013 1.00 89.12 290 GLU A CA 1
ATOM 2438 C C . GLU A 1 290 ? 0.588 -7.318 -9.790 1.00 89.12 290 GLU A C 1
ATOM 2440 O O . GLU A 1 290 ? 0.629 -7.422 -11.014 1.00 89.12 290 GLU A O 1
ATOM 2445 N N . LEU A 1 291 ? -0.554 -7.469 -9.106 1.00 94.50 291 LEU A N 1
ATOM 2446 C CA . LEU A 1 291 ? -1.860 -7.716 -9.732 1.00 94.50 291 LEU A CA 1
ATOM 2447 C C . LEU A 1 291 ? -2.522 -6.448 -10.291 1.00 94.50 291 LEU A C 1
ATOM 2449 O O . LEU A 1 291 ? -3.571 -6.546 -10.937 1.00 94.50 291 LEU A O 1
ATOM 2453 N N . LEU A 1 292 ? -1.944 -5.263 -10.047 1.00 94.75 292 LEU A N 1
ATOM 2454 C CA . LEU A 1 292 ? -2.389 -4.027 -10.687 1.00 94.75 292 LEU A CA 1
ATOM 2455 C C . LEU A 1 292 ? -2.314 -4.177 -12.212 1.00 94.75 292 LEU A C 1
ATOM 2457 O O . LEU A 1 292 ? -1.503 -4.930 -12.749 1.00 94.75 292 LEU A O 1
ATOM 2461 N N . LYS A 1 293 ? -3.161 -3.439 -12.931 1.00 95.75 293 LYS A N 1
ATOM 2462 C CA . LYS A 1 293 ? -3.220 -3.478 -14.397 1.00 95.75 293 LYS A CA 1
ATOM 2463 C C . LYS A 1 293 ? -3.107 -2.081 -14.981 1.00 95.75 293 LYS A C 1
ATOM 2465 O O . LYS A 1 293 ? -3.477 -1.098 -14.339 1.00 95.75 293 LYS A O 1
ATOM 2470 N N . GLY A 1 294 ? -2.615 -2.017 -16.214 1.00 96.56 294 GLY A N 1
ATOM 2471 C CA . GLY A 1 294 ? -2.573 -0.800 -17.010 1.00 96.56 294 GLY A CA 1
ATOM 2472 C C . GLY A 1 294 ? -1.822 0.334 -16.314 1.00 96.56 294 GLY A C 1
ATOM 2473 O O . GLY A 1 294 ? -0.693 0.145 -15.859 1.00 96.56 294 GLY A O 1
ATOM 2474 N N . ASP A 1 295 ? -2.461 1.497 -16.212 1.00 95.88 295 ASP A N 1
ATOM 2475 C CA . ASP A 1 295 ? -1.842 2.721 -15.694 1.00 95.88 295 ASP A CA 1
ATOM 2476 C C . ASP A 1 295 ? -1.402 2.614 -14.231 1.00 95.88 295 ASP A C 1
ATOM 2478 O O . ASP A 1 295 ? -0.352 3.143 -13.881 1.00 95.88 295 ASP A O 1
ATOM 2482 N N . ALA A 1 296 ? -2.115 1.852 -13.396 1.00 95.44 296 ALA A N 1
ATOM 2483 C CA . ALA A 1 296 ? -1.705 1.613 -12.011 1.00 95.44 296 ALA A CA 1
ATOM 2484 C C . ALA A 1 296 ? -0.409 0.789 -11.927 1.00 95.44 296 ALA A C 1
ATOM 2486 O O . ALA A 1 296 ? 0.488 1.101 -11.146 1.00 95.44 296 ALA A O 1
ATOM 2487 N N . LEU A 1 297 ? -0.261 -0.237 -12.776 1.00 95.44 297 LEU A N 1
ATOM 2488 C CA . LEU A 1 297 ? 0.966 -1.041 -12.829 1.00 95.44 297 LEU A CA 1
ATOM 2489 C C . LEU A 1 297 ? 2.134 -0.265 -13.460 1.00 95.44 297 LEU A C 1
ATOM 2491 O O . LEU A 1 297 ? 3.295 -0.460 -13.092 1.00 95.44 297 LEU A O 1
ATOM 2495 N N . ARG A 1 298 ? 1.836 0.627 -14.412 1.00 95.56 298 ARG A N 1
ATOM 2496 C CA . ARG A 1 298 ? 2.806 1.573 -14.981 1.00 95.56 298 ARG A CA 1
ATOM 2497 C C . ARG A 1 298 ? 3.283 2.567 -13.926 1.00 95.56 298 ARG A C 1
ATOM 2499 O O . ARG A 1 298 ? 4.487 2.751 -13.768 1.00 95.56 298 ARG A O 1
ATOM 2506 N N . GLY A 1 299 ? 2.342 3.143 -13.181 1.00 94.00 299 GLY A N 1
ATOM 2507 C CA . GLY A 1 299 ? 2.584 4.031 -12.052 1.00 94.00 299 GLY A CA 1
ATOM 2508 C C . GLY A 1 299 ? 3.476 3.384 -10.999 1.00 94.00 299 GLY A C 1
ATOM 2509 O O . GLY A 1 299 ? 4.489 3.965 -10.622 1.00 94.00 299 GLY A O 1
ATOM 2510 N N . LEU A 1 300 ? 3.186 2.133 -10.625 1.00 93.00 300 LEU A N 1
ATOM 2511 C CA . LEU A 1 300 ? 4.022 1.346 -9.718 1.00 93.00 300 LEU A CA 1
ATOM 2512 C C . LEU A 1 300 ? 5.483 1.255 -10.193 1.00 93.00 300 LEU A C 1
ATOM 2514 O O . LEU A 1 300 ? 6.388 1.502 -9.401 1.00 93.00 300 LEU A O 1
ATOM 2518 N N . ALA A 1 301 ? 5.720 0.953 -11.472 1.00 94.19 301 ALA A N 1
ATOM 2519 C CA . ALA A 1 301 ? 7.079 0.858 -12.011 1.00 94.19 301 ALA A CA 1
ATOM 2520 C C . ALA A 1 301 ? 7.821 2.208 -11.966 1.00 94.19 301 ALA A C 1
ATOM 2522 O O . ALA A 1 301 ? 8.996 2.263 -11.607 1.00 94.19 301 ALA A O 1
ATOM 2523 N N . MET A 1 302 ? 7.134 3.311 -12.285 1.00 93.31 302 MET A N 1
ATOM 2524 C CA . MET A 1 302 ? 7.721 4.654 -12.189 1.00 93.31 302 MET A CA 1
ATOM 2525 C C . MET A 1 302 ? 8.008 5.046 -10.740 1.00 93.31 302 MET A C 1
ATOM 2527 O O . MET A 1 302 ? 9.057 5.603 -10.448 1.00 93.31 302 MET A O 1
ATOM 2531 N N . ARG A 1 303 ? 7.126 4.689 -9.810 1.00 91.50 303 ARG A N 1
ATOM 2532 C CA . ARG A 1 303 ? 7.319 4.902 -8.375 1.00 91.50 303 ARG A CA 1
ATOM 2533 C C . ARG A 1 303 ? 8.540 4.167 -7.836 1.00 91.50 303 ARG A C 1
ATOM 2535 O O . ARG A 1 303 ? 9.288 4.722 -7.036 1.00 91.50 303 ARG A O 1
ATOM 2542 N N . GLU A 1 304 ? 8.739 2.917 -8.251 1.00 92.56 304 GLU A N 1
ATOM 2543 C CA . GLU A 1 304 ? 9.928 2.135 -7.898 1.00 92.56 304 GLU A CA 1
ATOM 2544 C C . GLU A 1 304 ? 11.196 2.841 -8.384 1.00 92.56 304 GLU A C 1
ATOM 2546 O O . GLU A 1 304 ? 12.137 2.997 -7.611 1.00 92.56 304 GLU A O 1
ATOM 2551 N N . MET A 1 305 ? 11.194 3.358 -9.615 1.00 94.94 305 MET A N 1
ATOM 2552 C CA . MET A 1 305 ? 12.281 4.192 -10.134 1.00 94.94 305 MET A CA 1
ATOM 2553 C C . MET A 1 305 ? 12.496 5.439 -9.258 1.00 94.94 305 MET A C 1
ATOM 2555 O O . MET A 1 305 ? 13.607 5.679 -8.784 1.00 94.94 305 MET A O 1
ATOM 2559 N N . THR A 1 306 ? 11.447 6.202 -8.946 1.00 93.62 306 THR A N 1
ATOM 2560 C CA . THR A 1 306 ? 11.569 7.408 -8.109 1.00 93.62 306 THR A CA 1
ATOM 2561 C C . THR A 1 306 ? 12.122 7.089 -6.712 1.00 93.62 306 THR A C 1
ATOM 2563 O O . THR A 1 306 ? 13.010 7.791 -6.223 1.00 93.62 306 THR A O 1
ATOM 2566 N N . GLN A 1 307 ? 11.680 5.989 -6.088 1.00 92.00 307 GLN A N 1
ATOM 2567 C CA . GLN A 1 307 ? 12.196 5.539 -4.790 1.00 92.00 307 GLN A CA 1
ATOM 2568 C C . GLN A 1 307 ? 13.662 5.096 -4.878 1.00 92.00 307 GLN A C 1
ATOM 2570 O O . GLN A 1 307 ? 14.457 5.461 -4.010 1.00 92.00 307 GLN A O 1
ATOM 2575 N N . MET A 1 308 ? 14.047 4.346 -5.918 1.00 95.19 308 MET A N 1
ATOM 2576 C CA . MET A 1 308 ? 15.447 3.968 -6.145 1.00 95.19 308 MET A CA 1
ATOM 2577 C C . MET A 1 308 ? 16.338 5.204 -6.238 1.00 95.19 308 MET A C 1
ATOM 2579 O O . MET A 1 308 ? 17.389 5.245 -5.602 1.00 95.19 308 MET A O 1
ATOM 2583 N N . LEU A 1 309 ? 15.908 6.219 -6.992 1.00 95.75 309 LEU A N 1
ATOM 2584 C CA . LEU A 1 309 ? 16.676 7.446 -7.175 1.00 95.75 309 LEU A CA 1
ATOM 2585 C C . LEU A 1 309 ? 16.789 8.248 -5.880 1.00 95.75 309 LEU A C 1
ATOM 2587 O O . LEU A 1 309 ? 17.866 8.754 -5.588 1.00 95.75 309 LEU A O 1
ATOM 2591 N N . ARG A 1 310 ? 15.726 8.320 -5.072 1.00 93.94 310 ARG A N 1
ATOM 2592 C CA . ARG A 1 310 ? 15.770 8.959 -3.748 1.00 93.94 310 ARG A CA 1
ATOM 2593 C C . ARG A 1 310 ? 16.783 8.287 -2.822 1.00 93.94 310 ARG A C 1
ATOM 2595 O O . ARG A 1 310 ? 17.590 8.972 -2.198 1.00 93.94 310 ARG A O 1
ATOM 2602 N N . LEU A 1 311 ? 16.760 6.956 -2.753 1.00 93.00 311 LEU A N 1
ATOM 2603 C CA . LEU A 1 311 ? 17.690 6.181 -1.928 1.00 93.00 311 LEU A CA 1
ATOM 2604 C C . LEU A 1 311 ? 19.135 6.334 -2.415 1.00 93.00 311 LEU A C 1
ATOM 2606 O O . LEU A 1 311 ? 20.038 6.545 -1.607 1.00 93.00 311 LEU A O 1
ATOM 2610 N N . PHE A 1 312 ? 19.342 6.277 -3.730 1.00 96.06 312 PHE A N 1
ATOM 2611 C CA . PHE A 1 312 ? 20.647 6.494 -4.338 1.00 96.06 312 PHE A CA 1
ATOM 2612 C C . PHE A 1 312 ? 21.164 7.915 -4.107 1.00 96.06 312 PHE A C 1
ATOM 2614 O O . PHE A 1 312 ? 22.318 8.072 -3.731 1.00 96.06 312 PHE A O 1
ATOM 2621 N N . HIS A 1 313 ? 20.324 8.940 -4.261 1.00 96.19 313 HIS A N 1
ATOM 2622 C CA . HIS A 1 313 ? 20.704 10.336 -4.046 1.00 96.19 313 HIS A CA 1
ATOM 2623 C C . HIS A 1 313 ? 21.190 10.579 -2.613 1.00 96.19 313 HIS A C 1
ATOM 2625 O O . HIS A 1 313 ? 22.235 11.198 -2.413 1.00 96.19 313 HIS A O 1
ATOM 2631 N N . LYS A 1 314 ? 20.478 10.027 -1.622 1.00 94.75 314 LYS A N 1
ATOM 2632 C CA . LYS A 1 314 ? 20.889 10.088 -0.215 1.00 94.75 314 LYS A CA 1
ATOM 2633 C C . LYS A 1 314 ? 22.255 9.448 0.007 1.00 94.75 314 LYS A C 1
ATOM 2635 O O . LYS A 1 314 ? 23.099 10.031 0.677 1.00 94.75 314 LYS A O 1
ATOM 2640 N N . GLU A 1 315 ? 22.476 8.263 -0.556 1.00 95.00 315 GLU A N 1
ATOM 2641 C CA . GLU A 1 315 ? 23.735 7.525 -0.402 1.00 95.00 315 GLU A CA 1
ATOM 2642 C C . GLU A 1 315 ? 24.899 8.177 -1.170 1.00 95.00 315 GLU A C 1
ATOM 2644 O O . GLU A 1 315 ? 26.030 8.153 -0.697 1.00 95.00 315 GLU A O 1
ATOM 2649 N N . ALA A 1 316 ? 24.628 8.787 -2.327 1.00 95.38 316 ALA A N 1
ATOM 2650 C CA . ALA A 1 316 ? 25.629 9.414 -3.188 1.00 95.38 316 ALA A CA 1
ATOM 2651 C C . ALA A 1 316 ? 26.044 10.821 -2.742 1.00 95.38 316 ALA A C 1
ATOM 2653 O O . ALA A 1 316 ? 27.206 11.185 -2.895 1.00 95.38 316 ALA A O 1
ATOM 2654 N N . PHE A 1 317 ? 25.108 11.614 -2.214 1.00 95.94 317 PHE A N 1
ATOM 2655 C CA . PHE A 1 317 ? 25.324 13.042 -1.944 1.00 95.94 317 PHE A CA 1
ATOM 2656 C C . PHE A 1 317 ? 25.052 13.442 -0.487 1.00 95.94 317 PHE A C 1
ATOM 2658 O O . PHE A 1 317 ? 25.189 14.613 -0.136 1.00 95.94 317 PHE A O 1
ATOM 2665 N N . GLY A 1 318 ? 24.641 12.502 0.371 1.00 93.81 318 GLY A N 1
ATOM 2666 C CA . GLY A 1 318 ? 24.390 12.747 1.796 1.00 93.81 318 GLY A CA 1
ATOM 2667 C C . GLY A 1 318 ? 23.159 13.609 2.098 1.00 93.81 318 GLY A C 1
ATOM 2668 O O . GLY A 1 318 ? 22.983 14.034 3.238 1.00 93.81 318 GLY A O 1
ATOM 2669 N N . LYS A 1 319 ? 22.307 13.887 1.102 1.00 93.12 319 LYS A N 1
ATOM 2670 C CA . LYS A 1 319 ? 21.118 14.743 1.233 1.00 93.12 319 LYS A CA 1
ATOM 2671 C C . LYS A 1 319 ? 19.843 13.957 0.970 1.00 93.12 319 LYS A C 1
ATOM 2673 O O . LYS A 1 319 ? 19.778 13.156 0.045 1.00 93.12 319 LYS A O 1
ATOM 2678 N N . ASP A 1 320 ? 18.811 14.203 1.766 1.00 89.44 320 ASP A N 1
ATOM 2679 C CA . ASP A 1 320 ? 17.494 13.615 1.537 1.00 89.44 320 ASP A CA 1
ATOM 2680 C C . ASP A 1 320 ? 16.706 14.424 0.498 1.00 89.44 320 ASP A C 1
ATOM 2682 O O . ASP A 1 320 ? 16.587 15.646 0.593 1.00 89.44 320 ASP A O 1
ATOM 2686 N N . LEU A 1 321 ? 16.126 13.724 -0.478 1.00 90.12 321 LEU A N 1
ATOM 2687 C CA . LEU A 1 321 ? 15.069 14.279 -1.322 1.00 90.12 321 LEU A CA 1
ATOM 2688 C C . LEU A 1 321 ? 13.719 14.147 -0.612 1.00 90.12 321 LEU A C 1
ATOM 2690 O O . LEU A 1 321 ? 13.540 13.274 0.253 1.00 90.12 321 LEU A O 1
ATOM 2694 N N . ARG A 1 322 ? 12.757 14.991 -1.011 1.00 84.81 322 ARG A N 1
ATOM 2695 C CA . ARG A 1 322 ? 11.401 14.970 -0.446 1.00 84.81 322 ARG A CA 1
ATOM 2696 C C . ARG A 1 322 ? 10.794 13.555 -0.489 1.00 84.81 322 ARG A C 1
ATOM 2698 O O . ARG A 1 322 ? 11.077 12.799 -1.424 1.00 84.81 322 ARG A O 1
ATOM 2705 N N . PRO A 1 323 ? 9.984 13.167 0.508 1.00 79.69 323 PRO A N 1
ATOM 2706 C CA . PRO A 1 323 ? 9.227 11.923 0.458 1.00 79.69 323 PRO A CA 1
ATOM 2707 C C . PRO A 1 323 ? 8.311 11.848 -0.773 1.00 79.69 323 PRO A C 1
ATOM 2709 O O . PRO A 1 323 ? 7.799 12.858 -1.253 1.00 79.69 323 PRO A O 1
ATOM 2712 N N . LEU A 1 324 ? 8.084 10.630 -1.267 1.00 78.38 324 LEU A N 1
ATOM 2713 C CA . LEU A 1 324 ? 7.120 10.379 -2.341 1.00 78.38 324 LEU A CA 1
ATOM 2714 C C . LEU A 1 324 ? 5.692 10.715 -1.885 1.00 78.38 324 LEU A C 1
ATOM 2716 O O . LEU A 1 324 ? 5.323 10.409 -0.752 1.00 78.38 324 LEU A O 1
ATOM 2720 N N . GLY A 1 325 ? 4.886 11.279 -2.788 1.00 65.44 325 GLY A N 1
ATOM 2721 C CA . GLY A 1 325 ? 3.481 11.631 -2.533 1.00 65.44 325 GLY A CA 1
ATOM 2722 C C . GLY A 1 325 ? 3.257 13.068 -2.043 1.00 65.44 325 GLY A C 1
ATOM 2723 O O . GLY A 1 325 ? 2.115 13.516 -1.981 1.00 65.44 325 GLY A O 1
ATOM 2724 N N . GLU A 1 326 ? 4.322 13.822 -1.762 1.00 60.47 326 GLU A N 1
ATOM 2725 C CA . GLU A 1 326 ? 4.259 15.249 -1.423 1.00 60.47 326 GLU A CA 1
ATOM 2726 C C . GLU A 1 326 ? 4.303 16.110 -2.705 1.00 60.47 326 GLU A C 1
ATOM 2728 O O . GLU A 1 326 ? 5.318 16.728 -3.032 1.00 60.47 326 GLU A O 1
ATOM 2733 N N . VAL A 1 327 ? 3.202 16.140 -3.470 1.00 47.75 327 VAL A N 1
ATOM 2734 C CA . VAL A 1 327 ? 3.066 17.025 -4.645 1.00 47.75 327 VAL A CA 1
ATOM 2735 C C . VAL A 1 327 ? 2.140 18.197 -4.322 1.00 47.75 327 VAL A C 1
ATOM 2737 O O . VAL A 1 327 ? 0.920 18.055 -4.305 1.00 47.75 327 VAL A O 1
ATOM 2740 N N . GLY A 1 328 ? 2.726 19.376 -4.095 1.00 45.97 328 GLY A N 1
ATOM 2741 C CA . GLY A 1 328 ? 1.996 20.642 -3.966 1.00 45.97 328 GLY A CA 1
ATOM 2742 C C . GLY A 1 328 ? 2.618 21.617 -2.964 1.00 45.97 328 GLY A C 1
ATOM 2743 O O . GLY A 1 328 ? 3.153 21.218 -1.939 1.00 45.97 328 GLY A O 1
ATOM 2744 N N . VAL A 1 329 ? 2.523 22.918 -3.261 1.00 38.59 329 VAL A N 1
ATOM 2745 C CA . VAL A 1 329 ? 2.989 24.040 -2.410 1.00 38.59 329 VAL A CA 1
ATOM 2746 C C . VAL A 1 329 ? 2.001 24.334 -1.266 1.00 38.59 329 VAL A C 1
ATOM 2748 O O . VAL A 1 329 ? 2.264 25.143 -0.379 1.00 38.59 329 VAL A O 1
ATOM 2751 N N . HIS A 1 330 ? 0.844 23.671 -1.250 1.00 38.00 330 HIS A N 1
ATOM 2752 C CA . HIS A 1 330 ? -0.109 23.813 -0.164 1.00 38.00 330 HIS A CA 1
ATOM 2753 C C . HIS A 1 330 ? 0.238 22.854 0.965 1.00 38.00 330 HIS A C 1
ATOM 2755 O O . HIS A 1 330 ? 0.246 21.641 0.784 1.00 38.00 330 HIS A O 1
ATOM 2761 N N . VAL A 1 331 ? 0.496 23.447 2.130 1.00 37.34 331 VAL A N 1
ATOM 2762 C CA . VAL A 1 331 ? 0.664 22.835 3.452 1.00 37.34 331 VAL A CA 1
ATOM 2763 C C . VAL A 1 331 ? -0.621 22.089 3.848 1.00 37.34 331 VAL A C 1
ATOM 2765 O O . VAL A 1 331 ? -1.322 22.454 4.789 1.00 37.34 331 VAL A O 1
ATOM 2768 N N . ILE A 1 332 ? -0.999 21.059 3.098 1.00 49.12 332 ILE A N 1
ATOM 2769 C CA . ILE A 1 332 ? -1.958 20.068 3.560 1.00 49.12 332 ILE A CA 1
ATOM 2770 C C . ILE A 1 332 ? -1.149 19.195 4.509 1.00 49.12 332 ILE A C 1
ATOM 2772 O O . ILE A 1 332 ? -0.114 18.651 4.133 1.00 49.12 332 ILE A O 1
ATOM 2776 N N . LYS A 1 333 ? -1.569 19.184 5.775 1.00 53.53 333 LYS A N 1
ATOM 2777 C CA . LYS A 1 333 ? -0.935 18.459 6.879 1.00 53.53 333 LYS A CA 1
ATOM 2778 C C . LYS A 1 333 ? -0.397 17.109 6.392 1.00 53.53 333 LYS A C 1
ATOM 2780 O O . LYS A 1 333 ? -1.158 16.299 5.874 1.00 53.53 333 LYS A O 1
ATOM 2785 N N . ARG A 1 334 ? 0.908 16.897 6.563 1.00 59.06 334 ARG A N 1
ATOM 2786 C CA . ARG A 1 334 ? 1.582 15.623 6.303 1.00 59.06 334 ARG A CA 1
ATOM 2787 C C . ARG A 1 334 ? 0.880 14.532 7.119 1.00 59.06 334 ARG A C 1
ATOM 2789 O O . ARG A 1 334 ? 0.871 14.611 8.345 1.00 59.06 334 ARG A O 1
ATOM 2796 N N . ILE A 1 335 ? 0.255 13.568 6.448 1.00 64.75 335 ILE A N 1
ATOM 2797 C CA . ILE A 1 335 ? -0.410 12.419 7.074 1.00 64.75 335 ILE A CA 1
ATOM 2798 C C . ILE A 1 335 ? 0.154 11.147 6.424 1.00 64.75 335 ILE A C 1
ATOM 2800 O O . ILE A 1 335 ? -0.080 10.945 5.231 1.00 64.75 335 ILE A O 1
ATOM 2804 N N . PRO A 1 336 ? 0.895 10.295 7.157 1.00 76.12 336 PRO A N 1
ATOM 2805 C CA . PRO A 1 336 ? 1.339 10.473 8.542 1.00 76.12 336 PRO A CA 1
ATOM 2806 C C . PRO A 1 336 ? 2.512 11.464 8.651 1.00 76.12 336 PRO A C 1
ATOM 2808 O O . PRO A 1 336 ? 3.334 11.585 7.748 1.00 76.12 336 PRO A O 1
ATOM 2811 N N . ASP A 1 337 ? 2.628 12.147 9.787 1.00 83.31 337 ASP A N 1
ATOM 2812 C CA . ASP A 1 337 ? 3.753 13.028 10.148 1.00 83.31 337 ASP A CA 1
ATOM 2813 C C . ASP A 1 337 ? 4.996 12.261 10.649 1.00 83.31 337 ASP A C 1
ATOM 2815 O O . ASP A 1 337 ? 6.037 12.863 10.919 1.00 83.31 337 ASP A O 1
ATOM 2819 N N . VAL A 1 338 ? 4.901 10.931 10.724 1.00 85.38 338 VAL A N 1
ATOM 2820 C CA . VAL A 1 338 ? 5.986 10.001 11.061 1.00 85.38 338 VAL A CA 1
ATOM 2821 C C . VAL A 1 338 ? 6.670 9.520 9.785 1.00 85.38 338 VAL A C 1
ATOM 2823 O O . VAL A 1 338 ? 5.994 9.159 8.822 1.00 85.38 338 VAL A O 1
ATOM 2826 N N . ASP A 1 339 ? 8.006 9.485 9.777 1.00 83.00 339 ASP A N 1
ATOM 2827 C CA . ASP A 1 339 ? 8.761 8.908 8.662 1.00 83.00 339 ASP A CA 1
ATOM 2828 C C . ASP A 1 339 ? 8.584 7.377 8.636 1.00 83.00 339 ASP A C 1
ATOM 2830 O O . ASP A 1 339 ? 9.013 6.703 9.579 1.00 83.00 339 ASP A O 1
ATOM 2834 N N . PRO A 1 340 ? 7.991 6.806 7.571 1.00 83.38 340 PRO A N 1
ATOM 2835 C CA . PRO A 1 340 ? 7.791 5.364 7.468 1.00 83.38 340 PRO A CA 1
ATOM 2836 C C . PRO A 1 340 ? 9.092 4.556 7.441 1.00 83.38 340 PRO A C 1
ATOM 2838 O O . PRO A 1 340 ? 9.053 3.366 7.721 1.00 83.38 340 PRO A O 1
ATOM 2841 N N . GLU A 1 341 ? 10.229 5.170 7.102 1.00 80.50 341 GLU A N 1
ATOM 2842 C CA . GLU A 1 341 ? 11.532 4.493 7.140 1.00 80.50 341 GLU A CA 1
ATOM 2843 C C . GLU A 1 341 ? 12.092 4.382 8.572 1.00 80.50 341 GLU A C 1
ATOM 2845 O O . GLU A 1 341 ? 12.935 3.528 8.834 1.00 80.50 341 GLU A O 1
ATOM 2850 N N . LEU A 1 342 ? 11.640 5.239 9.499 1.00 85.06 342 LEU A N 1
ATOM 2851 C CA . LEU A 1 342 ? 12.061 5.222 10.906 1.00 85.06 342 LEU A CA 1
ATOM 2852 C C . LEU A 1 342 ? 11.123 4.382 11.777 1.00 85.06 342 LEU A C 1
ATOM 2854 O O . LEU A 1 342 ? 11.591 3.641 12.637 1.00 85.06 342 LEU A O 1
ATOM 2858 N N . ASP A 1 343 ? 9.810 4.498 11.561 1.00 89.25 343 ASP A N 1
ATOM 2859 C CA . ASP A 1 343 ? 8.797 3.728 12.290 1.00 89.25 343 ASP A CA 1
ATOM 2860 C C . ASP A 1 343 ? 7.660 3.287 11.346 1.00 89.25 343 ASP A C 1
ATOM 2862 O O . ASP A 1 343 ? 6.607 3.936 11.252 1.00 89.25 343 ASP A O 1
ATOM 2866 N N . PRO A 1 344 ? 7.858 2.176 10.612 1.00 89.50 344 PRO A N 1
ATOM 2867 C CA . PRO A 1 344 ? 6.901 1.716 9.611 1.00 89.50 344 PRO A CA 1
ATOM 2868 C C . PRO A 1 344 ? 5.581 1.248 10.221 1.00 89.50 344 PRO A C 1
ATOM 2870 O O . PRO A 1 344 ? 4.526 1.403 9.604 1.00 89.50 344 PRO A O 1
ATOM 2873 N N . MET A 1 345 ? 5.617 0.689 11.434 1.00 91.06 345 MET A N 1
ATOM 2874 C CA . MET A 1 345 ? 4.417 0.202 12.112 1.00 91.06 345 MET A CA 1
ATOM 2875 C C . MET A 1 345 ? 3.531 1.366 12.535 1.00 91.06 345 MET A C 1
ATOM 2877 O O . MET A 1 345 ? 2.320 1.334 12.302 1.00 91.06 345 MET A O 1
ATOM 2881 N N . ARG A 1 346 ? 4.132 2.425 13.084 1.00 90.81 346 ARG A N 1
ATOM 2882 C CA . ARG A 1 346 ? 3.399 3.630 13.455 1.00 90.81 346 ARG A CA 1
ATOM 2883 C C . ARG A 1 346 ? 2.876 4.388 12.243 1.00 90.81 346 ARG A C 1
ATOM 2885 O O . ARG A 1 346 ? 1.728 4.828 12.251 1.00 90.81 346 ARG A O 1
ATOM 2892 N N . ALA A 1 347 ? 3.682 4.512 11.191 1.00 90.75 347 ALA A N 1
ATOM 2893 C CA . ALA A 1 347 ? 3.246 5.136 9.949 1.00 90.75 347 ALA A CA 1
ATOM 2894 C C . ALA A 1 347 ? 2.071 4.381 9.305 1.00 90.75 347 ALA A C 1
ATOM 2896 O O . ALA A 1 347 ? 1.130 5.024 8.832 1.00 90.75 347 ALA A O 1
ATOM 2897 N N . LEU A 1 348 ? 2.082 3.041 9.327 1.00 92.31 348 LEU A N 1
ATOM 2898 C CA . LEU A 1 348 ? 0.946 2.239 8.870 1.00 92.31 348 LEU A CA 1
ATOM 2899 C C . LEU A 1 348 ? -0.291 2.475 9.737 1.00 92.31 348 LEU A C 1
ATOM 2901 O O . LEU A 1 348 ? -1.363 2.667 9.181 1.00 92.31 348 LEU A O 1
ATOM 2905 N N . GLU A 1 349 ? -0.169 2.468 11.066 1.00 92.25 349 GLU A N 1
ATOM 2906 C CA . GLU A 1 349 ? -1.309 2.707 11.963 1.00 92.25 349 GLU A CA 1
ATOM 2907 C C . GLU A 1 349 ? -1.995 4.040 11.633 1.00 92.25 349 GLU A C 1
ATOM 2909 O O . GLU A 1 349 ? -3.196 4.077 11.381 1.00 92.25 349 GLU A O 1
ATOM 2914 N N . LEU A 1 350 ? -1.219 5.124 11.565 1.00 92.62 350 LEU A N 1
ATOM 2915 C CA . LEU A 1 350 ? -1.725 6.463 11.264 1.00 92.62 350 LEU A CA 1
ATOM 2916 C C . LEU A 1 350 ? -2.319 6.557 9.848 1.00 92.62 350 LEU A C 1
ATOM 2918 O O . LEU A 1 350 ? -3.384 7.145 9.669 1.00 92.62 350 LEU A O 1
ATOM 2922 N N . SER A 1 351 ? -1.679 5.924 8.858 1.00 91.75 351 SER A N 1
ATOM 2923 C CA . SER A 1 351 ? -2.213 5.850 7.491 1.00 91.75 351 SER A CA 1
ATOM 2924 C C . SER A 1 351 ? -3.514 5.047 7.451 1.00 91.75 351 SER A C 1
ATOM 2926 O O . SER A 1 351 ? -4.483 5.464 6.838 1.00 91.75 351 SER A O 1
ATOM 2928 N N . ALA A 1 352 ? -3.597 3.910 8.136 1.00 93.31 352 ALA A N 1
ATOM 2929 C CA . ALA A 1 352 ? -4.813 3.106 8.185 1.00 93.31 352 ALA A CA 1
ATOM 2930 C C . ALA A 1 352 ? -5.967 3.852 8.878 1.00 93.31 352 ALA A C 1
ATOM 2932 O O . ALA A 1 352 ? -7.120 3.683 8.479 1.00 93.31 352 ALA A O 1
ATOM 2933 N N . ASN A 1 353 ? -5.663 4.697 9.870 1.00 92.75 353 ASN A N 1
ATOM 2934 C CA . ASN A 1 353 ? -6.643 5.560 10.531 1.00 92.75 353 ASN A CA 1
ATOM 2935 C C . ASN A 1 353 ? -7.214 6.609 9.569 1.00 92.75 353 ASN A C 1
ATOM 2937 O O . ASN A 1 353 ? -8.428 6.792 9.539 1.00 92.75 353 ASN A O 1
ATOM 2941 N N . ASP A 1 354 ? -6.364 7.250 8.759 1.00 91.12 354 ASP A N 1
ATOM 2942 C CA . ASP A 1 354 ? -6.771 8.274 7.781 1.00 91.12 354 ASP A CA 1
ATOM 2943 C C . ASP A 1 354 ? -7.750 7.723 6.731 1.00 91.12 354 ASP A C 1
ATOM 2945 O O . ASP A 1 354 ? -8.735 8.367 6.379 1.00 91.12 354 ASP A O 1
ATOM 2949 N N . TYR A 1 355 ? -7.542 6.474 6.307 1.00 90.81 355 TYR A N 1
ATOM 2950 C CA . TYR A 1 355 ? -8.405 5.792 5.335 1.00 90.81 355 TYR A CA 1
ATOM 2951 C C . TYR A 1 355 ? -9.571 5.029 5.986 1.00 90.81 355 TYR A C 1
ATOM 2953 O O . TYR A 1 355 ? -10.382 4.438 5.275 1.00 90.81 355 TYR A O 1
ATOM 2961 N N . GLY A 1 356 ? -9.665 4.998 7.321 1.00 90.19 356 GLY A N 1
ATOM 2962 C CA . GLY A 1 356 ? -10.711 4.266 8.042 1.00 90.19 356 GLY A CA 1
ATOM 2963 C C . GLY A 1 356 ? -10.643 2.740 7.886 1.00 90.19 356 GLY A C 1
ATOM 2964 O O . GLY A 1 356 ? -11.664 2.068 8.003 1.00 90.19 356 GLY A O 1
ATOM 2965 N N . VAL A 1 357 ? -9.457 2.188 7.608 1.00 93.00 357 VAL A N 1
ATOM 2966 C CA . VAL A 1 357 ? -9.232 0.743 7.391 1.00 93.00 357 VAL A CA 1
ATOM 2967 C C . VAL A 1 357 ? -8.461 0.069 8.528 1.00 93.00 357 VAL A C 1
ATOM 2969 O O . VAL A 1 357 ? -8.148 -1.119 8.445 1.00 93.00 357 VAL A O 1
ATOM 2972 N N . ASN A 1 358 ? -8.129 0.802 9.595 1.00 91.69 358 ASN A N 1
ATOM 2973 C CA . ASN A 1 358 ? -7.524 0.202 10.778 1.00 91.69 358 ASN A CA 1
ATOM 2974 C C . ASN A 1 358 ? -8.537 -0.719 11.477 1.00 91.69 358 ASN A C 1
ATOM 2976 O O . ASN A 1 358 ? -9.565 -0.267 11.974 1.00 91.69 358 ASN A O 1
ATOM 2980 N N . GLY A 1 359 ? -8.226 -2.016 11.538 1.00 90.44 359 GLY A N 1
ATOM 2981 C CA . GLY A 1 359 ? -9.084 -3.020 12.173 1.00 90.44 359 GLY A CA 1
ATOM 2982 C C . GLY A 1 359 ? -9.142 -2.935 13.701 1.00 90.44 359 GLY A C 1
ATOM 2983 O O . GLY A 1 359 ? -9.909 -3.664 14.324 1.00 90.44 359 GLY A O 1
ATOM 2984 N N . LYS A 1 360 ? -8.331 -2.076 14.326 1.00 92.00 360 LYS A N 1
ATOM 2985 C CA . LYS A 1 360 ? -8.310 -1.901 15.778 1.00 92.00 360 LYS A CA 1
ATOM 2986 C C . LYS A 1 360 ? -9.644 -1.329 16.282 1.00 92.00 360 LYS A C 1
ATOM 2988 O O . LYS A 1 360 ? -10.093 -0.313 15.746 1.00 92.00 360 LYS A O 1
ATOM 2993 N N . PRO A 1 361 ? -10.243 -1.880 17.354 1.00 94.38 361 PRO A N 1
ATOM 2994 C CA . PRO A 1 361 ? -11.471 -1.326 17.911 1.00 94.38 361 PRO A CA 1
ATOM 2995 C C . PRO A 1 361 ? -11.248 0.086 18.463 1.00 94.38 361 PRO A C 1
ATOM 2997 O O . PRO A 1 361 ? -10.198 0.416 19.030 1.00 94.38 361 PRO A O 1
ATOM 3000 N N . GLN A 1 362 ? -12.275 0.922 18.359 1.00 95.12 362 GLN A N 1
ATOM 3001 C CA . GLN A 1 362 ? -12.322 2.222 19.028 1.00 95.12 362 GLN A CA 1
ATOM 3002 C C . GLN A 1 362 ? -12.507 2.048 20.539 1.00 95.12 362 GLN A C 1
ATOM 3004 O O . GLN A 1 362 ? -12.023 2.868 21.323 1.00 95.12 362 GLN A O 1
ATOM 3009 N N . LEU A 1 363 ? -13.179 0.977 20.963 1.00 96.56 363 LEU A N 1
ATOM 3010 C CA . LEU A 1 363 ? -13.437 0.686 22.364 1.00 96.56 363 LEU A CA 1
ATOM 3011 C C . LEU A 1 363 ? -13.445 -0.824 22.625 1.00 96.56 363 LEU A C 1
ATOM 3013 O O . LEU A 1 363 ? -14.044 -1.580 21.871 1.00 96.56 363 LEU A O 1
ATOM 3017 N N . VAL A 1 364 ? -12.844 -1.247 23.733 1.00 96.88 364 VAL A N 1
ATOM 3018 C CA . VAL A 1 364 ? -12.994 -2.595 24.290 1.00 96.88 364 VAL A CA 1
ATOM 3019 C C . VAL A 1 364 ? -13.862 -2.512 25.543 1.00 96.88 364 VAL A C 1
ATOM 3021 O O . VAL A 1 364 ? -13.570 -1.745 26.466 1.00 96.88 364 VAL A O 1
ATOM 3024 N N . LEU A 1 365 ? -14.950 -3.276 25.567 1.00 96.50 365 LEU A N 1
ATOM 3025 C CA . LEU A 1 365 ? -15.803 -3.478 26.726 1.00 96.50 365 LEU A CA 1
ATOM 3026 C C . LEU A 1 365 ? -15.440 -4.817 27.366 1.00 96.50 365 LEU A C 1
ATOM 3028 O O . LEU A 1 365 ? -15.837 -5.878 26.887 1.00 96.50 365 LEU A O 1
ATOM 3032 N N . PHE A 1 366 ? -14.693 -4.746 28.462 1.00 93.25 366 PHE A N 1
ATOM 3033 C CA . PHE A 1 366 ? -14.404 -5.899 29.294 1.00 93.25 366 PHE A CA 1
ATOM 3034 C C . PHE A 1 366 ? -15.625 -6.267 30.120 1.00 93.25 366 PHE A C 1
ATOM 3036 O O . PHE A 1 366 ? -16.201 -5.408 30.796 1.00 93.25 366 PHE A O 1
ATOM 3043 N N . VAL A 1 367 ? -15.987 -7.540 30.069 1.00 91.69 367 VAL A N 1
ATOM 3044 C CA . VAL A 1 367 ? -17.077 -8.126 30.840 1.00 91.69 367 VAL A CA 1
ATOM 3045 C C . VAL A 1 367 ? -16.562 -9.270 31.699 1.00 91.69 367 VAL A C 1
ATOM 3047 O O . VAL A 1 367 ? -15.479 -9.801 31.458 1.00 91.69 367 VAL A O 1
ATOM 3050 N N . GLU A 1 368 ? -17.319 -9.635 32.721 1.00 83.62 368 GLU A N 1
ATOM 3051 C CA . GLU A 1 368 ? -16.905 -10.641 33.691 1.00 83.62 368 GLU A CA 1
ATOM 3052 C C . GLU A 1 368 ? -16.784 -12.044 33.097 1.00 83.62 368 GLU A C 1
ATOM 3054 O O . GLU A 1 368 ? -15.707 -12.642 33.152 1.00 83.62 368 GLU A O 1
ATOM 3059 N N . GLY A 1 369 ? -17.875 -12.559 32.529 1.00 83.12 369 GLY A N 1
ATOM 3060 C CA . GLY A 1 369 ? -17.992 -13.958 32.141 1.00 83.12 369 GLY A CA 1
ATOM 3061 C C . GLY A 1 369 ? -18.619 -14.158 30.767 1.00 83.12 369 GLY A C 1
ATOM 3062 O O . GLY A 1 369 ? -18.811 -13.222 29.987 1.00 83.12 369 GLY A O 1
ATOM 3063 N N . GLU A 1 370 ? -18.903 -15.421 30.466 1.00 82.81 370 GLU A N 1
ATOM 3064 C CA . GLU A 1 370 ? -19.495 -15.858 29.199 1.00 82.81 370 GLU A CA 1
ATOM 3065 C C . GLU A 1 370 ? -20.945 -15.367 29.035 1.00 82.81 370 GLU A C 1
ATOM 3067 O O . GLU A 1 370 ? -21.391 -15.088 27.919 1.00 82.81 370 GLU A O 1
ATOM 3072 N N . THR A 1 371 ? -21.664 -15.174 30.148 1.00 85.25 371 THR A N 1
ATOM 3073 C CA . THR A 1 371 ? -23.038 -14.657 30.167 1.00 85.25 371 THR A CA 1
ATOM 3074 C C . THR A 1 371 ? -23.124 -13.282 29.507 1.00 85.25 371 THR A C 1
ATOM 3076 O O . THR A 1 371 ? -23.830 -13.115 28.515 1.00 85.25 371 THR A O 1
ATOM 3079 N N . GLU A 1 372 ? -22.380 -12.282 29.985 1.00 89.00 372 GLU A N 1
ATOM 3080 C CA . GLU A 1 372 ? -22.392 -10.938 29.399 1.00 89.00 372 GLU A CA 1
ATOM 3081 C C . GLU A 1 372 ? -21.833 -10.943 27.977 1.00 89.00 372 GLU A C 1
ATOM 3083 O O . GLU A 1 372 ? -22.352 -10.239 27.108 1.00 89.00 372 GLU A O 1
ATOM 3088 N N . GLN A 1 373 ? -20.793 -11.742 27.725 1.00 90.00 373 GLN A N 1
ATOM 3089 C CA . GLN A 1 373 ? -20.199 -11.862 26.395 1.00 90.00 373 GLN A CA 1
ATOM 3090 C C . GLN A 1 373 ? -21.221 -12.358 25.363 1.00 90.00 373 GLN A C 1
ATOM 3092 O O . GLN A 1 373 ? -21.185 -11.917 24.217 1.00 90.00 373 GLN A O 1
ATOM 3097 N N . THR A 1 374 ? -22.166 -13.203 25.782 1.00 89.69 374 THR A N 1
ATOM 3098 C CA . THR A 1 374 ? -23.250 -13.727 24.940 1.00 89.69 374 THR A CA 1
ATOM 3099 C C . THR A 1 374 ? -24.430 -12.756 24.841 1.00 89.69 374 THR A C 1
ATOM 3101 O O . THR A 1 374 ? -24.983 -12.531 23.765 1.00 89.69 374 THR A O 1
ATOM 3104 N N . VAL A 1 375 ? -24.819 -12.137 25.957 1.00 91.69 375 VAL A N 1
ATOM 3105 C CA . VAL A 1 375 ? -26.048 -11.332 26.055 1.00 91.69 375 VAL A CA 1
ATOM 3106 C C . VAL A 1 375 ? -25.880 -9.930 25.481 1.00 91.69 375 VAL A C 1
ATOM 3108 O O . VAL A 1 375 ? -26.778 -9.418 24.809 1.00 91.69 375 VAL A O 1
ATOM 3111 N N . LEU A 1 376 ? -24.748 -9.273 25.741 1.00 93.06 376 LEU A N 1
ATOM 3112 C CA . LEU A 1 376 ? -24.551 -7.882 25.332 1.00 93.06 376 LEU A CA 1
ATOM 3113 C C . LEU A 1 376 ? -24.577 -7.677 23.810 1.00 93.06 376 LEU A C 1
ATOM 3115 O O . LEU A 1 376 ? -25.191 -6.691 23.395 1.00 93.06 376 LEU A O 1
ATOM 3119 N N . PRO A 1 377 ? -23.995 -8.556 22.966 1.00 93.19 377 PRO A N 1
ATOM 3120 C CA . PRO A 1 377 ? -24.153 -8.462 21.516 1.00 93.19 377 PRO A CA 1
ATOM 3121 C C . PRO A 1 377 ? -25.620 -8.476 21.071 1.00 93.19 377 PRO A C 1
ATOM 3123 O O . PRO A 1 377 ? -26.013 -7.626 20.275 1.00 93.19 377 PRO A O 1
ATOM 3126 N N . VAL A 1 378 ? -26.445 -9.362 21.646 1.00 92.12 378 VAL A N 1
ATOM 3127 C CA . VAL A 1 378 ? -27.883 -9.465 21.333 1.00 92.12 378 VAL A CA 1
ATOM 3128 C C . VAL A 1 378 ? -28.628 -8.204 21.758 1.00 92.12 378 VAL A C 1
ATOM 3130 O O . VAL A 1 378 ? -29.456 -7.678 21.014 1.00 92.12 378 VAL A O 1
ATOM 3133 N N . ILE A 1 379 ? -28.311 -7.672 22.942 1.00 91.44 379 ILE A N 1
ATOM 3134 C CA . ILE A 1 379 ? -28.863 -6.395 23.400 1.00 91.44 379 ILE A CA 1
ATOM 3135 C C . ILE A 1 379 ? -28.477 -5.266 22.437 1.00 91.44 379 ILE A C 1
ATOM 3137 O O . ILE A 1 379 ? -29.330 -4.446 22.098 1.00 91.44 379 ILE A O 1
ATOM 3141 N N . PHE A 1 380 ? -27.220 -5.219 21.988 1.00 91.38 380 PHE A N 1
ATOM 3142 C CA . PHE A 1 380 ? -26.747 -4.208 21.045 1.00 91.38 380 PHE A CA 1
ATOM 3143 C C . PHE A 1 380 ? -27.503 -4.269 19.718 1.00 91.38 380 PHE A C 1
ATOM 3145 O O . PHE A 1 380 ? -28.071 -3.269 19.275 1.00 91.38 380 PHE A O 1
ATOM 3152 N N . GLU A 1 381 ? -27.552 -5.454 19.120 1.00 91.38 381 GLU A N 1
ATOM 3153 C CA . GLU A 1 381 ? -28.188 -5.671 17.827 1.00 91.38 381 GLU A CA 1
ATOM 3154 C C . GLU A 1 381 ? -29.671 -5.315 17.863 1.00 91.38 381 GLU A C 1
ATOM 3156 O O . GLU A 1 381 ? -30.164 -4.615 16.983 1.00 91.38 381 GLU A O 1
ATOM 3161 N N . ARG A 1 382 ? -30.381 -5.702 18.922 1.00 89.38 382 ARG A N 1
ATOM 3162 C CA . ARG A 1 382 ? -31.816 -5.432 19.015 1.00 89.38 382 ARG A CA 1
ATOM 3163 C C . ARG A 1 382 ? -32.164 -3.999 19.404 1.00 89.38 382 ARG A C 1
ATOM 3165 O O . ARG A 1 382 ? -33.237 -3.526 19.042 1.00 89.38 382 ARG A O 1
ATOM 3172 N N . LEU A 1 383 ? -31.300 -3.303 20.145 1.00 88.44 383 LEU A N 1
ATOM 3173 C CA . LEU A 1 383 ? -31.537 -1.900 20.503 1.00 88.44 383 LEU A CA 1
ATOM 3174 C C . LEU A 1 383 ? -31.194 -0.934 19.370 1.00 88.44 383 LEU A C 1
ATOM 3176 O O . LEU A 1 383 ? -31.863 0.090 19.238 1.00 88.44 383 LEU A O 1
ATOM 3180 N N . TRP A 1 384 ? -30.152 -1.229 18.590 1.00 89.19 384 TRP A N 1
ATOM 3181 C CA . TRP A 1 384 ? -29.622 -0.294 17.595 1.00 89.19 384 TRP A CA 1
ATOM 3182 C C . TRP A 1 384 ? -29.618 -0.818 16.153 1.00 89.19 384 TRP A C 1
ATOM 3184 O O . TRP A 1 384 ? -29.213 -0.090 15.250 1.00 89.19 384 TRP A O 1
ATOM 3194 N N . GLY A 1 385 ? -30.086 -2.044 15.909 1.00 90.62 385 GLY A N 1
ATOM 3195 C CA . GLY A 1 385 ? -30.171 -2.637 14.569 1.00 90.62 385 GLY A CA 1
ATOM 3196 C C . GLY A 1 385 ? -28.815 -2.996 13.955 1.00 90.62 385 GLY A C 1
ATOM 3197 O O . GLY A 1 385 ? -28.718 -3.177 12.743 1.00 90.62 385 GLY A O 1
ATOM 3198 N N . ALA A 1 386 ? -27.753 -3.048 14.762 1.00 91.44 386 ALA A N 1
ATOM 3199 C CA . ALA A 1 386 ? -26.399 -3.338 14.309 1.00 91.44 386 ALA A CA 1
ATOM 3200 C C . ALA A 1 386 ? -25.568 -4.001 15.420 1.00 91.44 386 ALA A C 1
ATOM 3202 O O . ALA A 1 386 ? -25.732 -3.660 16.596 1.00 91.44 386 ALA A O 1
ATOM 3203 N N . PRO A 1 387 ? -24.637 -4.907 15.068 1.00 93.31 387 PRO A N 1
ATOM 3204 C CA . PRO A 1 387 ? -23.737 -5.505 16.044 1.00 93.31 387 PRO A CA 1
ATOM 3205 C C . PRO A 1 387 ? -22.796 -4.450 16.640 1.00 93.31 387 PRO A C 1
ATOM 3207 O O . PRO A 1 387 ? -22.435 -3.472 15.980 1.00 93.31 387 PRO A O 1
ATOM 3210 N N . ALA A 1 388 ? -22.338 -4.682 17.873 1.00 93.44 388 ALA A N 1
ATOM 3211 C CA . ALA A 1 388 ? -21.435 -3.781 18.597 1.00 93.44 388 ALA A CA 1
ATOM 3212 C C . ALA A 1 388 ? -20.161 -3.424 17.795 1.00 93.44 388 ALA A C 1
ATOM 3214 O O . ALA A 1 388 ? -19.695 -2.284 17.836 1.00 93.44 388 ALA A O 1
ATOM 3215 N N . SER A 1 389 ? -19.657 -4.357 16.981 1.00 92.62 389 SER A N 1
ATOM 3216 C CA . SER A 1 389 ? -18.485 -4.158 16.120 1.00 92.62 389 SER A CA 1
ATOM 3217 C C . SER A 1 389 ? -18.659 -3.042 15.084 1.00 92.62 389 SER A C 1
ATOM 3219 O O . SER A 1 389 ? -17.689 -2.353 14.777 1.00 92.62 389 SER A O 1
ATOM 3221 N N . ARG A 1 390 ? -19.884 -2.771 14.599 1.00 91.56 390 ARG A N 1
ATOM 3222 C CA . ARG A 1 390 ? -20.149 -1.629 13.697 1.00 91.56 390 ARG A CA 1
ATOM 3223 C C . ARG A 1 390 ? -20.014 -0.270 14.384 1.00 91.56 390 ARG A C 1
ATOM 3225 O O . ARG A 1 390 ? -19.833 0.730 13.699 1.00 91.56 390 ARG A O 1
ATOM 3232 N N . TYR A 1 391 ? -20.062 -0.236 15.714 1.00 90.69 391 TYR A N 1
ATOM 3233 C CA . TYR A 1 391 ? -19.765 0.949 16.522 1.00 90.69 391 TYR A CA 1
ATOM 3234 C C . TYR A 1 391 ? -18.292 1.012 16.945 1.00 90.69 391 TYR A C 1
ATOM 3236 O O . TYR A 1 391 ? -17.945 1.813 17.809 1.00 90.69 391 TYR A O 1
ATOM 3244 N N . GLY A 1 392 ? -17.433 0.140 16.401 1.00 92.94 392 GLY A N 1
ATOM 3245 C CA . GLY A 1 392 ? -16.032 0.034 16.799 1.00 92.94 392 GLY A CA 1
ATOM 3246 C C . GLY A 1 392 ? -15.839 -0.553 18.200 1.00 92.94 392 GLY A C 1
ATOM 3247 O O . GLY A 1 392 ? -14.821 -0.264 18.831 1.00 92.94 392 GLY A O 1
ATOM 3248 N N . ILE A 1 393 ? -16.809 -1.329 18.704 1.00 95.94 393 ILE A N 1
ATOM 3249 C CA . ILE A 1 393 ? -16.766 -1.937 20.038 1.00 95.94 393 ILE A CA 1
ATOM 3250 C C . ILE A 1 393 ? -16.414 -3.419 19.937 1.00 95.94 393 ILE A C 1
ATOM 3252 O O . ILE A 1 393 ? -17.127 -4.193 19.298 1.00 95.94 393 ILE A O 1
ATOM 3256 N N . GLU A 1 394 ? -15.366 -3.817 20.646 1.00 95.88 394 GLU A N 1
ATOM 3257 C CA . GLU A 1 394 ? -15.040 -5.212 20.930 1.00 95.88 394 GLU A CA 1
ATOM 3258 C C . GLU A 1 394 ? -15.508 -5.567 22.347 1.00 95.88 394 GLU A C 1
ATOM 3260 O O . GLU A 1 394 ? -15.250 -4.823 23.291 1.00 95.88 394 GLU A O 1
ATOM 3265 N N . ILE A 1 395 ? -16.215 -6.686 22.511 1.00 95.12 395 ILE A N 1
ATOM 3266 C CA . ILE A 1 395 ? -16.654 -7.190 23.820 1.00 95.12 395 ILE A CA 1
ATOM 3267 C C . ILE A 1 395 ? -15.771 -8.386 24.165 1.00 95.12 395 ILE A C 1
ATOM 3269 O O . ILE A 1 395 ? -15.707 -9.340 23.392 1.00 95.12 395 ILE A O 1
ATOM 3273 N N . SER A 1 396 ? -15.098 -8.335 25.313 1.00 92.06 396 SER A N 1
ATOM 3274 C CA . SER A 1 396 ? -14.118 -9.347 25.714 1.00 92.06 396 SER A CA 1
ATOM 3275 C C . SER A 1 396 ? -14.373 -9.806 27.146 1.00 92.06 396 SER A C 1
ATOM 3277 O O . SER A 1 396 ? -14.516 -8.975 28.044 1.00 92.06 396 SER A O 1
ATOM 3279 N N . SER A 1 397 ? -14.454 -11.120 27.360 1.00 88.50 397 SER A N 1
ATOM 3280 C CA . SER A 1 397 ? -14.599 -11.694 28.700 1.00 88.50 397 SER A CA 1
ATOM 3281 C C . SER A 1 397 ? -13.252 -11.760 29.415 1.00 88.50 397 SER A C 1
ATOM 3283 O O . SER A 1 397 ? -12.230 -12.091 28.815 1.00 88.50 397 SER A O 1
ATOM 3285 N N . LEU A 1 398 ? -13.259 -11.470 30.715 1.00 82.69 398 LEU A N 1
ATOM 3286 C CA . LEU A 1 398 ? -12.097 -11.625 31.589 1.00 82.69 398 LEU A CA 1
ATOM 3287 C C . LEU A 1 398 ? -11.973 -13.042 32.174 1.00 82.69 398 LEU A C 1
ATOM 3289 O O . LEU A 1 398 ? -10.992 -13.323 32.861 1.00 82.69 398 LEU A O 1
ATOM 3293 N N . GLY A 1 399 ? -12.931 -13.937 31.900 1.00 73.75 399 GLY A N 1
ATOM 3294 C CA . GLY A 1 399 ? -12.914 -15.313 32.399 1.00 73.75 399 GLY A CA 1
ATOM 3295 C C . GLY A 1 399 ? -13.084 -15.399 33.919 1.00 73.75 399 GLY A C 1
ATOM 3296 O O . GLY A 1 399 ? -12.433 -16.225 34.557 1.00 73.75 399 GLY A O 1
ATOM 3297 N N . GLY A 1 400 ? -13.911 -14.520 34.495 1.00 65.38 400 GLY A N 1
ATOM 3298 C CA . GLY A 1 400 ? -14.213 -14.452 35.927 1.00 65.38 400 GLY A CA 1
ATOM 3299 C C . GLY A 1 400 ? -13.497 -13.326 36.683 1.00 65.38 400 GLY A C 1
ATOM 3300 O O . GLY A 1 400 ? -12.446 -12.817 36.280 1.00 65.38 400 GLY A O 1
ATOM 3301 N N . VAL A 1 401 ? -14.074 -12.933 37.824 1.00 60.84 401 VAL A N 1
ATOM 3302 C CA . VAL A 1 401 ? -13.593 -11.800 38.635 1.00 60.84 401 VAL A CA 1
ATOM 3303 C C . VAL A 1 401 ? -12.194 -12.024 39.206 1.00 60.84 401 VAL A C 1
ATOM 3305 O O . VAL A 1 401 ? -11.427 -11.068 39.300 1.00 60.84 401 VAL A O 1
ATOM 3308 N N . ASP A 1 402 ? -11.817 -13.258 39.540 1.00 58.56 402 ASP A N 1
ATOM 3309 C CA . ASP A 1 402 ? -10.504 -13.551 40.131 1.00 58.56 402 ASP A CA 1
ATOM 3310 C C . ASP A 1 402 ? -9.346 -13.308 39.146 1.00 58.56 402 ASP A C 1
ATOM 3312 O O . ASP A 1 402 ? -8.298 -12.781 39.532 1.00 58.56 402 ASP A O 1
ATOM 3316 N N . ASN A 1 403 ? -9.567 -13.575 37.853 1.00 62.72 403 ASN A N 1
ATOM 3317 C CA . ASN A 1 403 ? -8.623 -13.248 36.779 1.00 62.72 403 ASN A CA 1
ATOM 3318 C C . ASN A 1 403 ? -8.538 -11.731 36.532 1.00 62.72 403 ASN A C 1
ATOM 3320 O O . ASN A 1 403 ? -7.464 -11.194 36.251 1.00 62.72 403 ASN A O 1
ATOM 3324 N N . ALA A 1 404 ? -9.661 -11.022 36.680 1.00 57.62 404 ALA A N 1
ATOM 3325 C CA . ALA A 1 404 ? -9.756 -9.575 36.498 1.00 57.62 404 ALA A CA 1
ATOM 3326 C C . ALA A 1 404 ? -9.165 -8.765 37.668 1.00 57.62 404 ALA A C 1
ATOM 3328 O O . ALA A 1 404 ? -8.547 -7.715 37.464 1.00 57.62 404 ALA A O 1
ATOM 3329 N N . ALA A 1 405 ? -9.396 -9.225 38.899 1.00 57.72 405 ALA A N 1
ATOM 3330 C CA . ALA A 1 405 ? -9.091 -8.512 40.134 1.00 57.72 405 ALA A CA 1
ATOM 3331 C C . ALA A 1 405 ? -7.729 -8.894 40.735 1.00 57.72 405 ALA A C 1
ATOM 3333 O O . ALA A 1 405 ? -7.201 -8.120 41.533 1.00 57.72 405 ALA A O 1
ATOM 3334 N N . GLY A 1 406 ? -7.148 -10.037 40.352 1.00 60.91 406 GLY A N 1
ATOM 3335 C CA . GLY A 1 406 ? -5.874 -10.528 40.879 1.00 60.91 406 GLY A CA 1
ATOM 3336 C C . GLY A 1 406 ? -5.941 -10.996 42.341 1.00 60.91 406 GLY A C 1
ATOM 3337 O O . GLY A 1 406 ? -6.911 -10.765 43.063 1.00 60.91 406 GLY A O 1
ATOM 3338 N N . GLY A 1 407 ? -4.877 -11.664 42.797 1.00 59.22 407 GLY A N 1
ATOM 3339 C CA . GLY A 1 407 ? -4.758 -12.165 44.172 1.00 59.22 407 GLY A CA 1
ATOM 3340 C C . GLY A 1 407 ? -4.286 -11.111 45.185 1.00 59.22 407 GLY A C 1
ATOM 3341 O O . GLY A 1 407 ? -3.939 -9.985 44.830 1.00 59.22 407 GLY A O 1
ATOM 3342 N N . LYS A 1 408 ? -4.192 -11.496 46.469 1.00 56.22 408 LYS A N 1
ATOM 3343 C CA . LYS A 1 408 ? -3.670 -10.630 47.552 1.00 56.22 408 LYS A CA 1
ATOM 3344 C C . LYS A 1 408 ? -2.257 -10.091 47.279 1.00 56.22 408 LYS A C 1
ATOM 3346 O O . LYS A 1 408 ? -1.953 -8.984 47.712 1.00 56.22 408 LYS A O 1
ATOM 3351 N N . GLU A 1 409 ? -1.428 -10.857 46.569 1.00 53.56 409 GLU A N 1
ATOM 3352 C CA . GLU A 1 409 ? -0.023 -10.527 46.277 1.00 53.56 409 GLU A CA 1
ATOM 3353 C C . GLU A 1 409 ? 0.169 -9.743 44.969 1.00 53.56 409 GLU A C 1
ATOM 3355 O O . GLU A 1 409 ? 1.125 -8.983 44.839 1.00 53.56 409 GLU A O 1
ATOM 3360 N N . ALA A 1 410 ? -0.767 -9.855 44.020 1.00 56.25 410 ALA A N 1
ATOM 3361 C CA . ALA A 1 410 ? -0.738 -9.128 42.749 1.00 56.25 410 ALA A CA 1
ATOM 3362 C C . ALA A 1 410 ? -2.101 -8.478 42.431 1.00 56.25 410 ALA A C 1
ATOM 3364 O O . ALA A 1 410 ? -2.712 -8.792 41.409 1.00 56.25 410 ALA A O 1
ATOM 3365 N N . PRO A 1 411 ? -2.585 -7.542 43.270 1.00 53.00 411 PRO A N 1
ATOM 3366 C CA . PRO A 1 411 ? -3.971 -7.070 43.230 1.00 53.00 411 PRO A CA 1
ATOM 3367 C C . PRO A 1 411 ? -4.344 -6.212 42.005 1.00 53.00 411 PRO A C 1
ATOM 3369 O O . PRO A 1 411 ? -5.473 -5.743 41.927 1.00 53.00 411 PRO A O 1
ATOM 3372 N N . PHE A 1 412 ? -3.416 -5.953 41.068 1.00 58.16 412 PHE A N 1
ATOM 3373 C CA . PHE A 1 412 ? -3.638 -4.970 39.997 1.00 58.16 412 PHE A CA 1
ATOM 3374 C C . PHE A 1 412 ? -2.915 -5.191 38.667 1.00 58.16 412 PHE A C 1
ATOM 3376 O O . PHE A 1 412 ? -3.144 -4.397 37.766 1.00 58.16 412 PHE A O 1
ATOM 3383 N N . SER A 1 413 ? -1.997 -6.145 38.487 1.00 60.56 413 SER A N 1
ATOM 3384 C CA . SER A 1 413 ? -0.984 -5.930 37.436 1.00 60.56 413 SER A CA 1
ATOM 3385 C C . SER A 1 413 ? -1.499 -6.104 35.998 1.00 60.56 413 SER A C 1
ATOM 3387 O O . SER A 1 413 ? -1.201 -5.252 35.165 1.00 60.56 413 SER A O 1
ATOM 3389 N N . ALA A 1 414 ? -2.279 -7.142 35.686 1.00 74.81 414 ALA A N 1
ATOM 3390 C CA . ALA A 1 414 ? -2.586 -7.482 34.292 1.00 74.81 414 ALA A CA 1
ATOM 3391 C C . ALA A 1 414 ? -3.662 -6.579 33.663 1.00 74.81 414 ALA A C 1
ATOM 3393 O O . ALA A 1 414 ? -3.387 -5.912 32.665 1.00 74.81 414 ALA A O 1
ATOM 3394 N N . LEU A 1 415 ? -4.856 -6.489 34.268 1.00 81.88 415 LEU A N 1
ATOM 3395 C CA . LEU A 1 415 ? -5.971 -5.704 33.716 1.00 81.88 415 LEU A CA 1
ATOM 3396 C C . LEU A 1 415 ? -5.641 -4.209 33.639 1.00 81.88 415 LEU A C 1
ATOM 3398 O O . LEU A 1 415 ? -5.955 -3.550 32.653 1.00 81.88 415 LEU A O 1
ATOM 3402 N N . TRP A 1 416 ? -4.968 -3.663 34.652 1.00 83.25 416 TRP A N 1
ATOM 3403 C CA . TRP A 1 416 ? -4.525 -2.269 34.630 1.00 83.25 416 TRP A CA 1
ATOM 3404 C C . TRP A 1 416 ? -3.522 -1.994 33.513 1.00 83.25 416 TRP A C 1
ATOM 3406 O O . TRP A 1 416 ? -3.698 -1.013 32.789 1.00 83.25 416 TRP A O 1
ATOM 3416 N N . ARG A 1 417 ? -2.493 -2.839 33.361 1.00 84.81 417 ARG A N 1
ATOM 3417 C CA . ARG A 1 417 ? -1.504 -2.688 32.285 1.00 84.81 417 ARG A CA 1
ATOM 3418 C C . ARG A 1 417 ? -2.170 -2.806 30.922 1.00 84.81 417 ARG A C 1
ATOM 3420 O O . ARG A 1 417 ? -1.862 -2.007 30.048 1.00 84.81 417 ARG A O 1
ATOM 3427 N N . LEU A 1 418 ? -3.123 -3.725 30.769 1.00 88.81 418 LEU A N 1
ATOM 3428 C CA . LEU A 1 418 ? -3.897 -3.875 29.541 1.00 88.81 418 LEU A CA 1
ATOM 3429 C C . LEU A 1 418 ? -4.746 -2.631 29.243 1.00 88.81 418 LEU A C 1
ATOM 3431 O O . LEU A 1 418 ? -4.678 -2.096 28.142 1.00 88.81 418 LEU A O 1
ATOM 3435 N N . VAL A 1 419 ? -5.500 -2.126 30.222 1.00 90.94 419 VAL A N 1
ATOM 3436 C CA . VAL A 1 419 ? -6.293 -0.891 30.089 1.00 90.94 419 VAL A CA 1
ATOM 3437 C C . VAL A 1 419 ? -5.401 0.298 29.733 1.00 90.94 419 VAL A C 1
ATOM 3439 O O . VAL A 1 419 ? -5.732 1.072 28.835 1.00 90.94 419 VAL A O 1
ATOM 3442 N N . ASP A 1 420 ? -4.262 0.454 30.410 1.00 90.31 420 ASP A N 1
ATOM 3443 C CA . ASP A 1 420 ? -3.355 1.565 30.140 1.00 90.31 420 ASP A CA 1
ATOM 3444 C C . ASP A 1 420 ? -2.668 1.447 28.773 1.00 90.31 420 ASP A C 1
ATOM 3446 O O . ASP A 1 420 ? -2.497 2.462 28.097 1.00 90.31 420 ASP A O 1
ATOM 3450 N N . TYR A 1 421 ? -2.346 0.224 28.345 1.00 92.62 421 TYR A N 1
ATOM 3451 C CA . TYR A 1 421 ? -1.826 -0.089 27.015 1.00 92.62 421 TYR A CA 1
ATOM 3452 C C . TYR A 1 421 ? -2.853 0.218 25.916 1.00 92.62 421 TYR A C 1
ATOM 3454 O O . TYR A 1 421 ? -2.544 0.916 24.949 1.00 92.62 421 TYR A O 1
ATOM 3462 N N . LEU A 1 422 ? -4.108 -0.213 26.082 1.00 93.94 422 LEU A N 1
ATOM 3463 C CA . LEU A 1 422 ? -5.186 0.098 25.138 1.00 93.94 422 LEU A CA 1
ATOM 3464 C C . LEU A 1 422 ? -5.373 1.610 25.000 1.00 93.94 422 LEU A C 1
ATOM 3466 O O . LEU A 1 422 ? -5.391 2.124 23.878 1.00 93.94 422 LEU A O 1
ATOM 3470 N N . HIS A 1 423 ? -5.404 2.332 26.124 1.00 93.75 423 HIS A N 1
ATOM 3471 C CA . HIS A 1 423 ? -5.461 3.790 26.128 1.00 93.75 423 HIS A CA 1
ATOM 3472 C C . HIS A 1 423 ? -4.228 4.428 25.485 1.00 93.75 423 HIS A C 1
ATOM 3474 O O . HIS A 1 423 ? -4.376 5.390 24.733 1.00 93.75 423 HIS A O 1
ATOM 3480 N N . HIS A 1 424 ? -3.021 3.909 25.724 1.00 91.81 424 HIS A N 1
ATOM 3481 C CA . HIS A 1 424 ? -1.807 4.374 25.051 1.00 91.81 424 HIS A CA 1
ATOM 3482 C C . HIS A 1 424 ? -1.946 4.273 23.527 1.00 91.81 424 HIS A C 1
ATOM 3484 O O . HIS A 1 424 ? -1.611 5.217 22.820 1.00 91.81 424 HIS A O 1
ATOM 3490 N N . HIS A 1 425 ? -2.569 3.214 23.017 1.00 90.94 425 HIS A N 1
ATOM 3491 C CA . HIS A 1 425 ? -2.864 3.072 21.593 1.00 90.94 425 HIS A CA 1
ATOM 3492 C C . HIS A 1 425 ? -4.221 3.678 21.160 1.00 90.94 425 HIS A C 1
ATOM 3494 O O . HIS A 1 425 ? -4.689 3.382 20.069 1.00 90.94 425 HIS A O 1
ATOM 3500 N N . GLN A 1 426 ? -4.871 4.529 21.966 1.00 92.00 426 GLN A N 1
ATOM 3501 C CA . GLN A 1 426 ? -6.143 5.213 21.636 1.00 92.00 426 GLN A CA 1
ATOM 3502 C C . GLN A 1 426 ? -7.367 4.299 21.464 1.00 92.00 426 GLN A C 1
ATOM 3504 O O . GLN A 1 426 ? -8.335 4.668 20.805 1.00 92.00 426 GLN A O 1
ATOM 3509 N N . THR A 1 427 ? -7.367 3.122 22.084 1.00 94.81 427 THR A N 1
ATOM 3510 C CA . THR A 1 427 ? -8.587 2.324 22.263 1.00 94.81 427 THR A CA 1
ATOM 3511 C C . THR A 1 427 ? -9.110 2.559 23.667 1.00 94.81 427 THR A C 1
ATOM 3513 O O . THR A 1 427 ? -8.389 2.351 24.642 1.00 94.81 427 THR A O 1
ATOM 3516 N N . LEU A 1 428 ? -10.358 3.009 23.785 1.00 95.44 428 LEU A N 1
ATOM 3517 C CA . LEU A 1 428 ? -10.999 3.183 25.084 1.00 95.44 428 LEU A CA 1
ATOM 3518 C C . LEU A 1 428 ? -11.251 1.826 25.733 1.00 95.44 428 LEU A C 1
ATOM 3520 O O . LEU A 1 428 ? -11.718 0.909 25.073 1.00 95.44 428 LEU A O 1
ATOM 3524 N N . ALA A 1 429 ? -10.994 1.707 27.029 1.00 94.75 429 ALA A N 1
ATOM 3525 C CA . ALA A 1 429 ? -11.316 0.502 27.778 1.00 94.75 429 ALA A CA 1
ATOM 3526 C C . ALA A 1 429 ? -12.414 0.794 28.802 1.00 94.75 429 ALA A C 1
ATOM 3528 O O . ALA A 1 429 ? -12.262 1.659 29.672 1.00 94.75 429 ALA A O 1
ATOM 3529 N N . PHE A 1 430 ? -13.519 0.062 28.688 1.00 95.06 430 PHE A N 1
ATOM 3530 C CA . PHE A 1 430 ? -14.612 0.042 29.652 1.00 95.06 430 PHE A CA 1
ATOM 3531 C C . PHE A 1 430 ? -14.618 -1.296 30.375 1.00 95.06 430 PHE A C 1
ATOM 3533 O O . PHE A 1 430 ? -14.272 -2.315 29.790 1.00 95.06 430 PHE A O 1
ATOM 3540 N N . VAL A 1 431 ? -15.006 -1.289 31.646 1.00 91.69 431 VAL A N 1
ATOM 3541 C CA . VAL A 1 431 ? -15.036 -2.494 32.479 1.00 91.69 431 VAL A CA 1
ATOM 3542 C C . VAL A 1 431 ? -16.409 -2.622 33.121 1.00 91.69 431 VAL A C 1
ATOM 3544 O O . VAL A 1 431 ? -16.873 -1.680 33.772 1.00 91.69 431 VAL A O 1
ATOM 3547 N N . LEU A 1 432 ? -17.043 -3.773 32.922 1.00 91.00 432 LEU A N 1
ATOM 3548 C CA . LEU A 1 432 ? -18.345 -4.148 33.454 1.00 91.00 432 LEU A CA 1
ATOM 3549 C C . LEU A 1 432 ? -18.218 -5.455 34.244 1.00 91.00 432 LEU A C 1
ATOM 3551 O O . LEU A 1 432 ? -17.904 -6.477 33.649 1.00 91.00 432 LEU A O 1
ATOM 3555 N N . LEU A 1 433 ? -18.459 -5.419 35.554 1.00 87.75 433 LEU A N 1
ATOM 3556 C CA . LEU A 1 433 ? -18.344 -6.589 36.443 1.00 87.75 433 LEU A CA 1
ATOM 3557 C C . LEU A 1 433 ? -19.498 -6.639 37.447 1.00 87.75 433 LEU A C 1
ATOM 3559 O O . LEU A 1 433 ? -20.046 -5.585 37.788 1.00 87.75 433 LEU A O 1
ATOM 3563 N N . ASP A 1 434 ? -19.812 -7.815 37.973 1.00 81.75 434 ASP A N 1
ATOM 3564 C CA . ASP A 1 434 ? -20.568 -7.975 39.212 1.00 81.75 434 ASP A CA 1
ATOM 3565 C C . ASP A 1 434 ? -19.675 -7.701 40.437 1.00 81.75 434 ASP A C 1
ATOM 3567 O O . ASP A 1 434 ? -18.440 -7.685 40.371 1.00 81.75 434 ASP A O 1
ATOM 3571 N N . ASP A 1 435 ? -20.295 -7.365 41.571 1.00 78.25 435 ASP A N 1
ATOM 3572 C CA . ASP A 1 435 ? -19.595 -7.100 42.836 1.00 78.25 435 ASP A CA 1
ATOM 3573 C C . ASP A 1 435 ? -19.309 -8.411 43.570 1.00 78.25 435 ASP A C 1
ATOM 3575 O O . ASP A 1 435 ? -19.823 -8.666 44.658 1.00 78.25 435 ASP A O 1
ATOM 3579 N N . GLU A 1 436 ? -18.475 -9.246 42.954 1.00 69.81 436 GLU A N 1
ATOM 3580 C CA . GLU A 1 436 ? -17.965 -10.478 43.552 1.00 69.81 436 GLU A CA 1
ATOM 3581 C C . GLU A 1 436 ? -16.479 -10.347 43.935 1.00 69.81 436 GLU A C 1
ATOM 3583 O O . GLU A 1 436 ? -15.741 -9.481 43.448 1.00 69.81 436 GLU A O 1
ATOM 3588 N N . GLY A 1 437 ? -16.023 -11.193 44.866 1.00 69.75 437 GLY A N 1
ATOM 3589 C CA . GLY A 1 437 ? -14.617 -11.288 45.275 1.00 69.75 437 GLY A CA 1
ATOM 3590 C C . GLY A 1 437 ? -13.965 -9.941 45.623 1.00 69.75 437 GLY A C 1
ATOM 3591 O O . GLY A 1 437 ? -14.339 -9.267 46.586 1.00 69.75 437 GLY A O 1
ATOM 3592 N N . PHE A 1 438 ? -12.947 -9.557 44.846 1.00 65.38 438 PHE A N 1
ATOM 3593 C CA . PHE A 1 438 ? -12.215 -8.296 45.010 1.00 65.38 438 PHE A CA 1
ATOM 3594 C C . PHE A 1 438 ? -12.584 -7.220 43.969 1.00 65.38 438 PHE A C 1
ATOM 3596 O O . PHE A 1 438 ? -11.878 -6.212 43.890 1.00 65.38 438 PHE A O 1
ATOM 3603 N N . ALA A 1 439 ? -13.672 -7.361 43.198 1.00 71.75 439 ALA A N 1
ATOM 3604 C CA . ALA A 1 439 ? -14.041 -6.425 42.125 1.00 71.75 439 ALA A CA 1
ATOM 3605 C C . ALA A 1 439 ? -14.163 -4.968 42.603 1.00 71.75 439 ALA A C 1
ATOM 3607 O O . ALA A 1 439 ? -13.559 -4.060 42.020 1.00 71.75 439 ALA A O 1
ATOM 3608 N N . THR A 1 440 ? -14.882 -4.711 43.701 1.00 75.38 440 THR A N 1
ATOM 3609 C CA . THR A 1 440 ? -15.008 -3.343 44.230 1.00 75.38 440 THR A CA 1
ATOM 3610 C C . THR A 1 440 ? -13.669 -2.789 44.726 1.00 75.38 440 THR A C 1
ATOM 3612 O O . THR A 1 440 ? -13.300 -1.657 44.397 1.00 75.38 440 THR A O 1
ATOM 3615 N N . ARG A 1 441 ? -12.897 -3.584 45.474 1.00 72.38 441 ARG A N 1
ATOM 3616 C CA . ARG A 1 441 ? -11.615 -3.135 46.035 1.00 72.38 441 ARG A CA 1
ATOM 3617 C C . ARG A 1 441 ? -10.577 -2.890 44.941 1.00 72.38 441 ARG A C 1
ATOM 3619 O O . ARG A 1 441 ? -9.925 -1.843 44.935 1.00 72.38 441 ARG A O 1
ATOM 3626 N N . ASN A 1 442 ? -10.426 -3.843 44.026 1.00 73.56 442 ASN A N 1
ATOM 3627 C CA . ASN A 1 442 ? -9.333 -3.841 43.071 1.00 73.56 442 ASN A CA 1
ATOM 3628 C C . ASN A 1 442 ? -9.739 -3.135 41.760 1.00 73.56 442 ASN A C 1
ATOM 3630 O O . ASN A 1 442 ? -9.100 -2.188 41.300 1.00 73.56 442 ASN A O 1
ATOM 3634 N N . VAL A 1 443 ? -10.880 -3.471 41.175 1.00 77.06 443 VAL A N 1
ATOM 3635 C CA . VAL A 1 443 ? -11.263 -2.862 39.895 1.00 77.06 443 VAL A CA 1
ATOM 3636 C C . VAL A 1 443 ? -11.874 -1.477 40.101 1.00 77.06 443 VAL A C 1
ATOM 3638 O O . VAL A 1 443 ? -11.372 -0.491 39.566 1.00 77.06 443 VAL A O 1
ATOM 3641 N N . ARG A 1 444 ? -12.919 -1.341 40.922 1.00 79.94 444 ARG A N 1
ATOM 3642 C CA . ARG A 1 444 ? -13.611 -0.048 41.073 1.00 79.94 444 ARG A CA 1
ATOM 3643 C C . ARG A 1 444 ? -12.755 1.015 41.765 1.00 79.94 444 ARG A C 1
ATOM 3645 O O . ARG A 1 444 ? -12.700 2.157 41.294 1.00 79.94 444 ARG A O 1
ATOM 3652 N N . ASP A 1 445 ? -12.103 0.664 42.870 1.00 78.94 445 ASP A N 1
ATOM 3653 C CA . ASP A 1 445 ? -11.344 1.630 43.667 1.00 78.94 445 ASP A CA 1
ATOM 3654 C C . ASP A 1 445 ? -9.861 1.691 43.304 1.00 78.94 445 ASP A C 1
ATOM 3656 O O . ASP A 1 445 ? -9.286 2.786 43.285 1.00 78.94 445 ASP A O 1
ATOM 3660 N N . GLY A 1 446 ? -9.232 0.556 43.001 1.00 78.06 446 GLY A N 1
ATOM 3661 C CA . GLY A 1 446 ? -7.801 0.512 42.722 1.00 78.06 446 GLY A CA 1
ATOM 3662 C C . GLY A 1 446 ? -7.426 0.904 41.292 1.00 78.06 446 GLY A C 1
ATOM 3663 O O . GLY A 1 446 ? -6.580 1.786 41.133 1.00 78.06 446 GLY A O 1
ATOM 3664 N N . LEU A 1 447 ? -8.109 0.394 40.257 1.00 77.00 447 LEU A N 1
ATOM 3665 C CA . LEU A 1 447 ? -7.850 0.793 38.858 1.00 77.00 447 LEU A CA 1
ATOM 3666 C C . LEU A 1 447 ? -8.036 2.307 38.653 1.00 77.00 447 LEU A C 1
ATOM 3668 O O . LEU A 1 447 ? -7.286 2.959 37.928 1.00 77.00 447 LEU A O 1
ATOM 3672 N N . ARG A 1 448 ? -8.999 2.899 39.367 1.00 76.50 448 ARG A N 1
ATOM 3673 C CA . ARG A 1 448 ? -9.225 4.351 39.400 1.00 76.50 448 ARG A CA 1
ATOM 3674 C C . ARG A 1 448 ? -8.034 5.131 39.975 1.00 76.50 448 ARG A C 1
ATOM 3676 O O . ARG A 1 448 ? -7.807 6.278 39.585 1.00 76.50 448 ARG A O 1
ATOM 3683 N N . LYS A 1 449 ? -7.331 4.568 40.959 1.00 82.06 449 LYS A N 1
ATOM 3684 C CA . LYS A 1 449 ? -6.195 5.214 41.637 1.00 82.06 449 LYS A CA 1
ATOM 3685 C C . LYS A 1 449 ? -4.877 4.983 40.900 1.00 82.06 449 LYS A C 1
ATOM 3687 O O . LYS A 1 449 ? -3.977 5.816 41.053 1.00 82.06 449 LYS A O 1
ATOM 3692 N N . ALA A 1 450 ? -4.797 3.922 40.098 1.00 84.00 450 ALA A N 1
ATOM 3693 C CA . ALA A 1 450 ? -3.614 3.532 39.349 1.00 84.00 450 ALA A CA 1
ATOM 3694 C C . ALA A 1 450 ? -3.136 4.643 38.400 1.00 84.00 450 ALA A C 1
ATOM 3696 O O . ALA A 1 450 ? -3.916 5.275 37.675 1.00 84.00 450 ALA A O 1
ATOM 3697 N N . ASN A 1 451 ? -1.831 4.902 38.434 1.00 87.50 451 ASN A N 1
ATOM 3698 C CA . ASN A 1 451 ? -1.186 5.837 37.518 1.00 87.50 451 ASN A CA 1
ATOM 3699 C C . ASN A 1 451 ? -0.993 5.170 36.157 1.00 87.50 451 ASN A C 1
ATOM 3701 O O . ASN A 1 451 ? -0.898 3.949 36.080 1.00 87.50 451 ASN A O 1
ATOM 3705 N N . SER A 1 452 ? -0.957 5.958 35.087 1.00 88.25 452 SER A N 1
ATOM 3706 C CA . SER A 1 452 ? -0.509 5.422 33.804 1.00 88.25 452 SER A CA 1
ATOM 3707 C C . SER A 1 452 ? 1.001 5.167 33.856 1.00 88.25 452 SER A C 1
ATOM 3709 O O . SER A 1 452 ? 1.746 5.967 34.422 1.00 88.25 452 SER A O 1
ATOM 3711 N N . VAL A 1 453 ? 1.437 4.044 33.289 1.00 88.94 453 VAL A N 1
ATOM 3712 C CA . VAL A 1 453 ? 2.853 3.742 33.025 1.00 88.94 453 VAL A CA 1
ATOM 3713 C C . VAL A 1 453 ? 3.309 4.502 31.779 1.00 88.94 453 VAL A C 1
ATOM 3715 O O . VAL A 1 453 ? 4.434 4.986 31.719 1.00 88.94 453 VAL A O 1
ATOM 3718 N N . HIS A 1 454 ? 2.412 4.665 30.806 1.00 88.12 454 HIS A N 1
ATOM 3719 C CA . HIS A 1 454 ? 2.697 5.322 29.531 1.00 88.12 454 HIS A CA 1
ATOM 3720 C C . HIS A 1 454 ? 2.564 6.855 29.560 1.00 88.12 454 HIS A C 1
ATOM 3722 O O . HIS A 1 454 ? 2.820 7.512 28.552 1.00 88.12 454 HIS A O 1
ATOM 3728 N N . SER A 1 455 ? 2.123 7.447 30.675 1.00 86.62 455 SER A N 1
ATOM 3729 C CA . SER A 1 455 ? 1.970 8.898 30.808 1.00 86.62 455 SER A CA 1
ATOM 3730 C C . SER A 1 455 ? 1.996 9.355 32.265 1.00 86.62 455 SER A C 1
ATOM 3732 O O . SER A 1 455 ? 1.120 9.019 33.062 1.00 86.62 455 SER A O 1
ATOM 3734 N N . ALA A 1 456 ? 2.955 10.220 32.602 1.00 85.75 456 ALA A N 1
ATOM 3735 C CA . ALA A 1 456 ? 3.064 10.793 33.944 1.00 85.75 456 ALA A CA 1
ATOM 3736 C C . ALA A 1 456 ? 1.890 11.732 34.301 1.00 85.75 456 ALA A C 1
ATOM 3738 O O . ALA A 1 456 ? 1.593 11.957 35.474 1.00 85.75 456 ALA A O 1
ATOM 3739 N N . GLU A 1 457 ? 1.190 12.275 33.301 1.00 86.75 457 GLU A N 1
ATOM 3740 C CA . GLU A 1 457 ? 0.186 13.330 33.484 1.00 86.75 457 GLU A CA 1
ATOM 3741 C C . GLU A 1 457 ? -1.230 12.802 33.777 1.00 86.75 457 GLU A C 1
ATOM 3743 O O . GLU A 1 457 ? -2.106 13.572 34.198 1.00 86.75 457 GLU A O 1
ATOM 3748 N N . ARG A 1 458 ? -1.487 11.498 33.592 1.00 89.19 458 ARG A N 1
ATOM 3749 C CA . ARG A 1 458 ? -2.828 10.905 33.741 1.00 89.19 458 ARG A CA 1
ATOM 3750 C C . ARG A 1 458 ? -2.865 9.656 34.619 1.00 89.19 458 ARG A C 1
ATOM 3752 O O . ARG A 1 458 ? -1.873 8.974 34.865 1.00 89.19 458 ARG A O 1
ATOM 3759 N N . LYS A 1 459 ? -4.067 9.356 35.101 1.00 90.00 459 LYS A N 1
ATOM 3760 C CA . LYS A 1 459 ? -4.439 8.048 35.644 1.00 90.00 459 LYS A CA 1
ATOM 3761 C C . LYS A 1 459 ? -4.652 7.048 34.510 1.00 90.00 459 LYS A C 1
ATOM 3763 O O . LYS A 1 459 ? -4.868 7.440 33.360 1.00 90.00 459 LYS A O 1
ATOM 3768 N N . ALA A 1 460 ? -4.618 5.765 34.848 1.00 87.62 460 ALA A N 1
ATOM 3769 C CA . ALA A 1 460 ? -4.770 4.694 33.872 1.00 87.62 460 ALA A CA 1
ATOM 3770 C C . ALA A 1 460 ? -6.141 4.707 33.186 1.00 87.62 460 ALA A C 1
ATOM 3772 O O . ALA A 1 460 ? -6.228 4.466 31.990 1.00 87.62 460 ALA A O 1
ATOM 3773 N N . THR A 1 461 ? -7.207 5.038 33.919 1.00 90.38 461 THR A N 1
ATOM 3774 C CA . THR A 1 461 ? -8.571 5.125 33.380 1.00 90.38 461 THR A CA 1
ATOM 3775 C C . THR A 1 461 ? -9.392 6.206 34.086 1.00 90.38 461 THR A C 1
ATOM 3777 O O . THR A 1 461 ? -8.903 6.923 34.970 1.00 90.38 461 THR A O 1
ATOM 3780 N N . ARG A 1 462 ? -10.655 6.360 33.684 1.00 89.25 462 ARG A N 1
ATOM 3781 C CA . ARG A 1 462 ? -11.624 7.264 34.301 1.00 89.25 462 ARG A CA 1
ATOM 3782 C C . ARG A 1 462 ? -12.677 6.494 35.091 1.00 89.25 462 ARG A C 1
ATOM 3784 O O . ARG A 1 462 ? -13.016 5.357 34.788 1.00 89.25 462 ARG A O 1
ATOM 3791 N N . ARG A 1 463 ? -13.256 7.160 36.095 1.00 85.75 463 ARG A N 1
ATOM 3792 C CA . ARG A 1 463 ? -14.310 6.574 36.940 1.00 85.75 463 ARG A CA 1
ATOM 3793 C C . ARG A 1 463 ? -15.552 6.190 36.133 1.00 85.75 463 ARG A C 1
ATOM 3795 O O . ARG A 1 463 ? -16.213 5.222 36.471 1.00 85.75 463 ARG A O 1
ATOM 3802 N N . ASP A 1 464 ? -15.885 6.962 35.105 1.00 87.81 464 ASP A N 1
ATOM 3803 C CA . ASP A 1 464 ? -17.071 6.752 34.276 1.00 87.81 464 ASP A CA 1
ATOM 3804 C C . ASP A 1 464 ? -16.942 5.594 33.274 1.00 87.81 464 ASP A C 1
ATOM 3806 O O . ASP A 1 464 ? -17.951 5.251 32.654 1.00 87.81 464 ASP A O 1
ATOM 3810 N N . HIS A 1 465 ? -15.751 4.991 33.156 1.00 90.88 465 HIS A N 1
ATOM 3811 C CA . HIS A 1 465 ? -15.478 3.822 32.311 1.00 90.88 465 HIS A CA 1
ATOM 3812 C C . HIS A 1 465 ? -15.636 2.491 33.062 1.00 90.88 465 HIS A C 1
ATOM 3814 O O . HIS A 1 465 ? -15.638 1.433 32.442 1.00 90.88 465 HIS A O 1
ATOM 3820 N N . ILE A 1 466 ? -15.777 2.531 34.391 1.00 89.56 466 ILE A N 1
ATOM 3821 C CA . ILE A 1 466 ? -15.906 1.340 35.233 1.00 89.56 466 ILE A CA 1
ATOM 3822 C C . ILE A 1 466 ? -17.329 1.281 35.787 1.00 89.56 466 ILE A C 1
ATOM 3824 O O . ILE A 1 466 ? -17.789 2.215 36.455 1.00 89.56 466 ILE A O 1
ATOM 3828 N N . LYS A 1 467 ? -18.016 0.168 35.552 1.00 90.81 467 LYS A N 1
ATOM 3829 C CA . LYS A 1 467 ? -19.310 -0.153 36.145 1.00 90.81 467 LYS A CA 1
ATOM 3830 C C . LYS A 1 467 ? -19.195 -1.492 36.862 1.00 90.81 467 LYS A C 1
ATOM 3832 O O . LYS A 1 467 ? -18.968 -2.515 36.241 1.00 90.81 467 LYS A O 1
ATOM 3837 N N . VAL A 1 468 ? -19.384 -1.448 38.177 1.00 88.50 468 VAL A N 1
ATOM 3838 C CA . VAL A 1 468 ? -19.576 -2.647 38.995 1.00 88.50 468 VAL A CA 1
ATOM 3839 C C . VAL A 1 468 ? -21.039 -2.681 39.446 1.00 88.50 468 VAL A C 1
ATOM 3841 O O . VAL A 1 468 ? -21.576 -1.646 39.881 1.00 88.50 468 VAL A O 1
ATOM 3844 N N . TRP A 1 469 ? -21.717 -3.808 39.248 1.00 88.06 469 TRP A N 1
ATOM 3845 C CA . TRP A 1 469 ? -23.074 -4.064 39.733 1.00 88.06 469 TRP A CA 1
ATOM 3846 C C . TRP A 1 469 ? -23.016 -4.398 41.218 1.00 88.06 469 TRP A C 1
ATOM 3848 O O . TRP A 1 469 ? -22.277 -5.274 41.597 1.00 88.06 469 TRP A O 1
ATOM 3858 N N . LYS A 1 470 ? -23.793 -3.736 42.073 1.00 84.75 470 LYS A N 1
ATOM 3859 C CA . LYS A 1 470 ? -23.806 -3.943 43.532 1.00 84.75 470 LYS A CA 1
ATOM 3860 C C . LYS A 1 470 ? -24.309 -5.321 43.974 1.00 84.75 470 LYS A C 1
ATOM 3862 O O . LYS A 1 470 ? -24.187 -5.640 45.147 1.00 84.75 470 LYS A O 1
ATOM 3867 N N . THR A 1 471 ? -25.018 -6.038 43.103 1.00 83.81 471 THR A N 1
ATOM 3868 C CA . THR A 1 471 ? -25.589 -7.361 43.405 1.00 83.81 471 THR A CA 1
ATOM 3869 C C . THR A 1 471 ? -25.218 -8.318 42.286 1.00 83.81 471 THR A C 1
ATOM 3871 O O . THR A 1 471 ? -24.153 -8.904 42.354 1.00 83.81 471 THR A O 1
ATOM 3874 N N . SER A 1 472 ? -26.034 -8.404 41.237 1.00 85.81 472 SER A N 1
ATOM 3875 C CA . SER A 1 472 ? -25.681 -9.087 39.992 1.00 85.81 472 SER A CA 1
ATOM 3876 C C . SER A 1 472 ? -26.259 -8.355 38.787 1.00 85.81 472 SER A C 1
ATOM 3878 O O . SER A 1 472 ? -27.140 -7.483 38.931 1.00 85.81 472 SER A O 1
ATOM 3880 N N . PHE A 1 473 ? -25.799 -8.737 37.600 1.00 87.75 473 PHE A N 1
ATOM 3881 C CA . PHE A 1 473 ? -26.333 -8.277 36.328 1.00 87.75 473 PHE A CA 1
ATOM 3882 C C . PHE A 1 473 ? -27.860 -8.442 36.247 1.00 87.75 473 PHE A C 1
ATOM 3884 O O . PHE A 1 473 ? -28.569 -7.481 35.918 1.00 87.75 473 PHE A O 1
ATOM 3891 N N . GLU A 1 474 ? -28.397 -9.617 36.584 1.00 89.88 474 GLU A N 1
ATOM 3892 C CA . GLU A 1 474 ? -29.830 -9.911 36.482 1.00 89.88 474 GLU A CA 1
ATOM 3893 C C . GLU A 1 474 ? -30.622 -9.062 37.472 1.00 89.88 474 GLU A C 1
ATOM 3895 O O . GLU A 1 474 ? -31.604 -8.404 37.113 1.00 89.88 474 GLU A O 1
ATOM 3900 N N . LEU A 1 475 ? -30.172 -9.026 38.727 1.00 89.75 475 LEU A N 1
ATOM 3901 C CA . LEU A 1 475 ? -30.889 -8.343 39.790 1.00 89.75 475 LEU A CA 1
ATOM 3902 C C . LEU A 1 475 ? -30.948 -6.829 39.533 1.00 89.75 475 LEU A C 1
ATOM 3904 O O . LEU A 1 475 ? -32.018 -6.236 39.665 1.00 89.75 475 LEU A O 1
ATOM 3908 N N . GLU A 1 476 ? -29.875 -6.155 39.119 1.00 89.12 476 GLU A N 1
ATOM 3909 C CA . GLU A 1 476 ? -29.953 -4.699 38.896 1.00 89.12 476 GLU A CA 1
ATOM 3910 C C . GLU A 1 476 ? -30.772 -4.292 37.658 1.00 89.12 476 GLU A C 1
ATOM 3912 O O . GLU A 1 476 ? -31.351 -3.193 37.621 1.00 89.12 476 GLU A O 1
ATOM 3917 N N . ASN A 1 477 ? -30.846 -5.155 36.644 1.00 90.12 477 ASN A N 1
ATOM 3918 C CA . ASN A 1 477 ? -31.439 -4.809 35.352 1.00 90.12 477 ASN A CA 1
ATOM 3919 C C . ASN A 1 477 ? -32.882 -5.290 35.181 1.00 90.12 477 ASN A C 1
ATOM 3921 O O . ASN A 1 477 ? -33.638 -4.670 34.420 1.00 90.12 477 ASN A O 1
ATOM 3925 N N . PHE A 1 478 ? -33.295 -6.310 35.933 1.00 92.06 478 PHE A N 1
ATOM 3926 C CA . PHE A 1 478 ? -34.598 -6.954 35.800 1.00 92.06 478 PHE A CA 1
ATOM 3927 C C . PHE A 1 478 ? -35.371 -6.965 37.119 1.00 92.06 478 PHE A C 1
ATOM 3929 O O . PHE A 1 478 ? -34.817 -7.060 38.215 1.00 92.06 478 PHE A O 1
ATOM 3936 N N . SER A 1 479 ? -36.688 -6.816 37.008 1.00 91.62 479 SER A N 1
ATOM 3937 C CA . SER A 1 479 ? -37.607 -6.953 38.136 1.00 91.62 479 SER A CA 1
ATOM 3938 C C . SER A 1 479 ? -37.805 -8.420 38.517 1.00 91.62 479 SER A C 1
ATOM 3940 O O . SER A 1 479 ? -37.657 -9.319 37.692 1.00 91.62 479 SER A O 1
ATOM 3942 N N . ASP A 1 480 ? -38.228 -8.661 39.756 1.00 93.25 480 ASP A N 1
ATOM 3943 C CA . ASP A 1 480 ? -38.474 -10.017 40.269 1.00 93.25 480 ASP A CA 1
ATOM 3944 C C . ASP A 1 480 ? -39.515 -10.778 39.436 1.00 93.25 480 ASP A C 1
ATOM 3946 O O . ASP A 1 480 ? -39.420 -11.988 39.259 1.00 93.25 480 ASP A O 1
ATOM 3950 N N . THR A 1 481 ? -40.494 -10.059 38.878 1.00 92.44 481 THR A N 1
ATOM 3951 C CA . THR A 1 481 ? -41.498 -10.621 37.966 1.00 92.44 481 THR A CA 1
ATOM 3952 C C . THR A 1 481 ? -40.908 -11.054 36.629 1.00 92.44 481 THR A C 1
ATOM 3954 O O . THR A 1 481 ? -41.305 -12.087 36.103 1.00 92.44 481 THR A O 1
ATOM 3957 N N . GLU A 1 482 ? -39.969 -10.283 36.079 1.00 92.56 482 GLU A N 1
ATOM 3958 C CA . GLU A 1 482 ? -39.320 -10.591 34.799 1.00 92.56 482 GLU A CA 1
ATOM 3959 C C . GLU A 1 482 ? -38.356 -11.766 34.936 1.00 92.56 482 GLU A C 1
ATOM 3961 O O . GLU A 1 482 ? -38.350 -12.650 34.087 1.00 92.56 482 GLU A O 1
ATOM 3966 N N . ILE A 1 483 ? -37.594 -11.809 36.032 1.00 93.06 483 ILE A N 1
ATOM 3967 C CA . ILE A 1 483 ? -36.688 -12.922 36.328 1.00 93.06 483 ILE A CA 1
ATOM 3968 C C . ILE A 1 483 ? -37.496 -14.202 36.561 1.00 93.06 483 ILE A C 1
ATOM 3970 O O . ILE A 1 483 ? -37.196 -15.223 35.954 1.00 93.06 483 ILE A O 1
ATOM 3974 N N . ALA A 1 484 ? -38.567 -14.159 37.363 1.00 92.75 484 ALA A N 1
ATOM 3975 C CA . ALA A 1 484 ? -39.426 -15.328 37.562 1.00 92.75 484 ALA A CA 1
ATOM 3976 C C . ALA A 1 484 ? -40.064 -15.802 36.243 1.00 92.75 484 ALA A C 1
ATOM 3978 O O . ALA A 1 484 ? -40.148 -17.003 35.991 1.00 92.75 484 ALA A O 1
ATOM 3979 N N . LEU A 1 485 ? -40.487 -14.873 35.376 1.00 92.56 485 LEU A N 1
ATOM 3980 C CA . LEU A 1 485 ? -40.988 -15.199 34.040 1.00 92.56 485 LEU A CA 1
ATOM 3981 C C . LEU A 1 485 ? -39.913 -15.882 33.184 1.00 92.56 485 LEU A C 1
ATOM 3983 O O . LEU A 1 485 ? -40.206 -16.902 32.566 1.00 92.56 485 LEU A O 1
ATOM 3987 N N . ALA A 1 486 ? -38.690 -15.353 33.165 1.00 93.50 486 ALA A N 1
ATOM 3988 C CA . ALA A 1 486 ? -37.582 -15.922 32.405 1.00 93.50 486 ALA A CA 1
ATOM 3989 C C . ALA A 1 486 ? -37.211 -17.332 32.896 1.00 93.50 486 ALA A C 1
ATOM 3991 O O . ALA A 1 486 ? -37.125 -18.253 32.087 1.00 93.50 486 ALA A O 1
ATOM 3992 N N . LEU A 1 487 ? -37.113 -17.535 34.214 1.00 94.19 487 LEU A N 1
ATOM 3993 C CA . LEU A 1 487 ? -36.854 -18.852 34.808 1.00 94.19 487 LEU A CA 1
ATOM 3994 C C . LEU A 1 487 ? -37.967 -19.859 34.481 1.00 94.19 487 LEU A C 1
ATOM 3996 O O . LEU A 1 487 ? -37.684 -21.010 34.167 1.00 94.19 487 LEU A O 1
ATOM 4000 N N . ASN A 1 488 ? -39.235 -19.433 34.496 1.00 93.38 488 ASN A N 1
ATOM 4001 C CA . ASN A 1 488 ? -40.359 -20.286 34.095 1.00 93.38 488 ASN A CA 1
ATOM 4002 C C . ASN A 1 488 ? -40.348 -20.622 32.596 1.00 93.38 488 ASN A C 1
ATOM 4004 O O . ASN A 1 488 ? -40.728 -21.733 32.229 1.00 93.38 488 ASN A O 1
ATOM 4008 N N . ARG A 1 489 ? -39.919 -19.685 31.733 1.00 93.19 489 ARG A N 1
ATOM 4009 C CA . ARG A 1 489 ? -39.733 -19.941 30.294 1.00 93.19 489 ARG A CA 1
ATOM 4010 C C . ARG A 1 489 ? -38.657 -21.005 30.076 1.00 93.19 489 ARG A C 1
ATOM 4012 O O . ARG A 1 489 ? -38.907 -21.949 29.338 1.00 93.19 489 ARG A O 1
ATOM 4019 N N . MET A 1 490 ? -37.524 -20.905 30.773 1.00 92.69 490 MET A N 1
ATOM 4020 C CA . MET A 1 490 ? -36.464 -21.920 30.714 1.00 92.69 490 MET A CA 1
ATOM 4021 C C . MET A 1 490 ? -36.903 -23.274 31.276 1.00 92.69 490 MET A C 1
ATOM 4023 O O . MET A 1 490 ? -36.593 -24.313 30.708 1.00 92.69 490 MET A O 1
ATOM 4027 N N . ALA A 1 491 ? -37.651 -23.275 32.380 1.00 89.94 491 ALA A N 1
ATOM 4028 C CA . ALA A 1 491 ? -38.135 -24.498 33.012 1.00 89.94 491 ALA A CA 1
ATOM 4029 C C . ALA A 1 491 ? -39.308 -25.163 32.267 1.00 89.94 491 ALA A C 1
ATOM 4031 O O . ALA A 1 491 ? -39.739 -26.241 32.676 1.00 89.94 491 ALA A O 1
ATOM 4032 N N . ALA A 1 492 ? -39.872 -24.505 31.244 1.00 89.38 492 ALA A N 1
ATOM 4033 C CA . ALA A 1 492 ? -41.088 -24.903 30.526 1.00 89.38 492 ALA A CA 1
ATOM 4034 C C . ALA A 1 492 ? -42.307 -25.198 31.436 1.00 89.38 492 ALA A C 1
ATOM 4036 O O . ALA A 1 492 ? -43.261 -25.861 31.031 1.00 89.38 492 ALA A O 1
ATOM 4037 N N . ARG A 1 493 ? -42.300 -24.693 32.679 1.00 90.25 493 ARG A N 1
ATOM 4038 C CA . ARG A 1 493 ? -43.362 -24.870 33.683 1.00 90.25 493 ARG A CA 1
ATOM 4039 C C . ARG A 1 493 ? -43.368 -23.705 34.669 1.00 90.25 493 ARG A C 1
ATOM 4041 O O . ARG A 1 493 ? -42.354 -23.042 34.868 1.00 90.25 493 ARG A O 1
ATOM 4048 N N . LYS A 1 494 ? -44.502 -23.474 35.338 1.00 88.44 494 LYS A N 1
ATOM 4049 C CA . LYS A 1 494 ? -44.619 -22.476 36.418 1.00 88.44 494 LYS A CA 1
ATOM 4050 C C . LYS A 1 494 ? -44.009 -23.011 37.719 1.00 88.44 494 LYS A C 1
ATOM 4052 O O . LYS A 1 494 ? -44.732 -23.451 38.605 1.00 88.44 494 LYS A O 1
ATOM 4057 N N . ALA A 1 495 ? -42.683 -22.991 37.810 1.00 89.19 495 ALA A N 1
ATOM 4058 C CA . ALA A 1 495 ? -41.923 -23.435 38.978 1.00 89.19 495 ALA A CA 1
ATOM 4059 C C . ALA A 1 495 ? -41.442 -22.286 39.879 1.00 89.19 495 ALA A C 1
ATOM 4061 O O . ALA A 1 495 ? -41.040 -22.554 41.006 1.00 89.19 495 ALA A O 1
ATOM 4062 N N . PHE A 1 496 ? -41.476 -21.032 39.421 1.00 93.56 496 PHE A N 1
ATOM 4063 C CA . PHE A 1 496 ? -40.892 -19.877 40.112 1.00 93.56 496 PHE A CA 1
ATOM 4064 C C . PHE A 1 496 ? -41.894 -18.725 40.240 1.00 93.56 496 PHE A C 1
ATOM 4066 O O . PHE A 1 496 ? -42.553 -18.341 39.270 1.00 93.56 496 PHE A O 1
ATOM 4073 N N . ALA A 1 497 ? -41.991 -18.140 41.431 1.00 93.19 497 ALA A N 1
ATOM 4074 C CA . ALA A 1 497 ? -42.832 -16.992 41.738 1.00 93.19 497 ALA A CA 1
ATOM 4075 C C . ALA A 1 497 ? -41.993 -15.735 42.014 1.00 93.19 497 ALA A C 1
ATOM 4077 O O . ALA A 1 497 ? -40.821 -15.795 42.384 1.00 93.19 497 ALA A O 1
ATOM 4078 N N . ARG A 1 498 ? -42.629 -14.560 41.908 1.00 93.94 498 ARG A N 1
ATOM 4079 C CA . ARG A 1 498 ? -42.013 -13.261 42.238 1.00 93.94 498 ARG A CA 1
ATOM 4080 C C . ARG A 1 498 ? -41.390 -13.250 43.642 1.00 93.94 498 ARG A C 1
ATOM 4082 O O . ARG A 1 498 ? -40.328 -12.667 43.831 1.00 93.94 498 ARG A O 1
ATOM 4089 N N . ALA A 1 499 ? -42.065 -13.862 44.617 1.00 91.75 499 ALA A N 1
ATOM 4090 C CA . ALA A 1 499 ? -41.606 -13.906 46.004 1.00 91.75 499 ALA A CA 1
ATOM 4091 C C . ALA A 1 499 ? -40.278 -14.669 46.158 1.00 91.75 499 ALA A C 1
ATOM 4093 O O . ALA A 1 499 ? -39.444 -14.270 46.968 1.00 91.75 499 ALA A O 1
ATOM 4094 N N . ASP A 1 500 ? -40.049 -15.697 45.337 1.00 90.25 500 ASP A N 1
ATOM 4095 C CA . ASP A 1 500 ? -38.824 -16.499 45.375 1.00 90.25 500 ASP A CA 1
ATOM 4096 C C . ASP A 1 500 ? -37.605 -15.669 44.940 1.00 90.25 500 ASP A C 1
ATOM 4098 O O . ASP A 1 500 ? -36.574 -15.629 45.615 1.00 90.25 500 ASP A O 1
ATOM 4102 N N . VAL A 1 501 ? -37.751 -14.917 43.844 1.00 91.50 501 VAL A N 1
ATOM 4103 C CA . VAL A 1 501 ? -36.696 -14.018 43.354 1.00 91.50 501 VAL A CA 1
ATOM 4104 C C . VAL A 1 501 ? -36.475 -12.850 44.318 1.00 91.50 501 VAL A C 1
ATOM 4106 O O . VAL A 1 501 ? -35.333 -12.460 44.561 1.00 91.50 501 VAL A O 1
ATOM 4109 N N . ALA A 1 502 ? -37.545 -12.317 44.917 1.00 91.25 502 ALA A N 1
ATOM 4110 C CA . ALA A 1 502 ? -37.438 -11.260 45.920 1.00 91.25 502 ALA A CA 1
ATOM 4111 C C . ALA A 1 502 ? -36.615 -11.711 47.143 1.00 91.25 502 ALA A C 1
ATOM 4113 O O . ALA A 1 502 ? -35.805 -10.935 47.654 1.00 91.25 502 ALA A O 1
ATOM 4114 N N . ALA A 1 503 ? -36.757 -12.971 47.571 1.00 88.69 503 ALA A N 1
ATOM 4115 C CA . ALA A 1 503 ? -35.936 -13.551 48.633 1.00 88.69 503 ALA A CA 1
ATOM 4116 C C . ALA A 1 503 ? -34.454 -13.656 48.227 1.00 88.69 503 ALA A C 1
ATOM 4118 O O . ALA A 1 503 ? -33.581 -13.274 49.008 1.00 88.69 503 ALA A O 1
ATOM 4119 N N . CYS A 1 504 ? -34.162 -14.088 46.992 1.00 88.81 504 CYS A N 1
ATOM 4120 C CA . CYS A 1 504 ? -32.793 -14.122 46.457 1.00 88.81 504 CYS A CA 1
ATOM 4121 C C . CYS A 1 504 ? -32.167 -12.719 46.409 1.00 88.81 504 CYS A C 1
ATOM 4123 O O . CYS A 1 504 ? -31.026 -12.522 46.820 1.00 88.81 504 CYS A O 1
ATOM 4125 N N . ARG A 1 505 ? -32.929 -11.710 45.973 1.00 89.19 505 ARG A N 1
ATOM 4126 C CA . ARG A 1 505 ? -32.485 -10.310 45.947 1.00 89.19 505 ARG A CA 1
ATOM 4127 C C . ARG A 1 505 ? -32.179 -9.773 47.342 1.00 89.19 505 ARG A C 1
ATOM 4129 O O . ARG A 1 505 ? -31.170 -9.097 47.525 1.00 89.19 505 ARG A O 1
ATOM 4136 N N . ALA A 1 506 ? -33.044 -10.049 48.316 1.00 86.94 506 ALA A N 1
ATOM 4137 C CA . ALA A 1 506 ? -32.822 -9.640 49.698 1.00 86.94 506 ALA A CA 1
ATOM 4138 C C . ALA A 1 506 ? -31.547 -10.285 50.267 1.00 86.94 506 ALA A C 1
ATOM 4140 O O . ALA A 1 506 ? -30.741 -9.597 50.892 1.00 86.94 506 ALA A O 1
ATOM 4141 N N . ALA A 1 507 ? -31.321 -11.571 49.978 1.00 85.12 507 ALA A N 1
ATOM 4142 C CA . ALA A 1 507 ? -30.088 -12.262 50.343 1.00 85.12 507 ALA A CA 1
ATOM 4143 C C . ALA A 1 507 ? -28.849 -11.640 49.668 1.00 85.12 507 ALA A C 1
ATOM 4145 O O . ALA A 1 507 ? -27.838 -11.439 50.338 1.00 85.12 507 ALA A O 1
ATOM 4146 N N . ALA A 1 508 ? -28.939 -11.260 48.386 1.00 83.25 508 ALA A N 1
ATOM 4147 C CA . ALA A 1 508 ? -27.862 -10.596 47.644 1.00 83.25 508 ALA A CA 1
ATOM 4148 C C . ALA A 1 508 ? -27.438 -9.248 48.245 1.00 83.25 508 ALA A C 1
ATOM 4150 O O . ALA A 1 508 ? -26.254 -8.935 48.274 1.00 83.25 508 ALA A O 1
ATOM 4151 N N . VAL A 1 509 ? -28.386 -8.465 48.768 1.00 82.12 509 VAL A N 1
ATOM 4152 C CA . VAL A 1 509 ? -28.088 -7.171 49.410 1.00 82.12 509 VAL A CA 1
ATOM 4153 C C . VAL A 1 509 ? -27.402 -7.344 50.769 1.00 82.12 509 VAL A C 1
ATOM 4155 O O . VAL A 1 509 ? -26.559 -6.528 51.135 1.00 82.12 509 VAL A O 1
ATOM 4158 N N . ILE A 1 510 ? -27.772 -8.380 51.526 1.00 79.50 510 ILE A N 1
ATOM 4159 C CA . ILE A 1 510 ? -27.202 -8.662 52.853 1.00 79.50 510 ILE A CA 1
ATOM 4160 C C . ILE A 1 510 ? -25.791 -9.260 52.727 1.00 79.50 510 ILE A C 1
ATOM 4162 O O . ILE A 1 510 ? -24.940 -9.015 53.582 1.00 79.50 510 ILE A O 1
ATOM 4166 N N . GLY A 1 511 ? -25.534 -10.008 51.652 1.00 71.25 511 GLY A N 1
ATOM 4167 C CA . GLY A 1 511 ? -24.268 -10.692 51.418 1.00 71.25 511 GLY A CA 1
ATOM 4168 C C . GLY A 1 511 ? -24.121 -11.987 52.233 1.00 71.25 511 GLY A C 1
ATOM 4169 O O . GLY A 1 511 ? -25.042 -12.409 52.941 1.00 71.25 511 GLY A O 1
ATOM 4170 N N . PRO A 1 512 ? -22.969 -12.670 52.124 1.00 69.12 512 PRO A N 1
ATOM 4171 C CA . PRO A 1 512 ? -22.740 -13.948 52.790 1.00 69.12 512 PRO A CA 1
ATOM 4172 C C . PRO A 1 512 ? -22.690 -13.795 54.320 1.00 69.12 512 PRO A C 1
ATOM 4174 O O . PRO A 1 512 ? -21.851 -13.081 54.868 1.00 69.12 512 PRO A O 1
ATOM 4177 N N . VAL A 1 513 ? -23.563 -14.521 55.028 1.00 73.06 513 VAL A N 1
ATOM 4178 C CA . VAL A 1 513 ? -23.596 -14.579 56.500 1.00 73.06 513 VAL A CA 1
ATOM 4179 C C . VAL A 1 513 ? -22.877 -15.840 56.978 1.00 73.06 513 VAL A C 1
ATOM 4181 O O . VAL A 1 513 ? -23.174 -16.947 56.529 1.00 73.06 513 VAL A O 1
ATOM 4184 N N . LYS A 1 514 ? -21.937 -15.691 57.921 1.00 63.44 514 LYS A N 1
ATOM 4185 C CA . LYS A 1 514 ? -21.123 -16.798 58.451 1.00 63.44 514 LYS A CA 1
ATOM 4186 C C . LYS A 1 514 ? -22.019 -17.941 58.959 1.00 63.44 514 LYS A C 1
ATOM 4188 O O . LYS A 1 514 ? -22.859 -17.731 59.828 1.00 63.44 514 LYS A O 1
ATOM 4193 N N . GLY A 1 515 ? -21.844 -19.144 58.405 1.00 63.16 515 GLY A N 1
ATOM 4194 C CA . GLY A 1 515 ? -22.611 -20.344 58.775 1.00 63.16 515 GLY A CA 1
ATOM 4195 C C . GLY A 1 515 ? -23.947 -20.542 58.043 1.00 63.16 515 GLY A C 1
ATOM 4196 O O . GLY A 1 515 ? -24.579 -21.576 58.237 1.00 63.16 515 GLY A O 1
ATOM 4197 N N . ARG A 1 516 ? -24.377 -19.614 57.174 1.00 69.75 516 ARG A N 1
ATOM 4198 C CA . ARG A 1 516 ? -25.553 -19.794 56.305 1.00 69.75 516 ARG A CA 1
ATOM 4199 C C . ARG A 1 516 ? -25.138 -19.777 54.840 1.00 69.75 516 ARG A C 1
ATOM 4201 O O . ARG A 1 516 ? -24.491 -18.841 54.381 1.00 69.75 516 ARG A O 1
ATOM 4208 N N . ARG A 1 517 ? -25.541 -20.805 54.090 1.00 67.38 517 ARG A N 1
ATOM 4209 C CA . ARG A 1 517 ? -25.370 -20.805 52.633 1.00 67.38 517 ARG A CA 1
ATOM 4210 C C . ARG A 1 517 ? -26.316 -19.777 52.016 1.00 67.38 517 ARG A C 1
ATOM 4212 O O . ARG A 1 517 ? -27.515 -19.804 52.291 1.00 67.38 517 ARG A O 1
ATOM 4219 N N . MET A 1 518 ? -25.766 -18.899 51.187 1.00 78.31 518 MET A N 1
ATOM 4220 C CA . MET A 1 518 ? -26.501 -17.838 50.506 1.00 78.31 518 MET A CA 1
ATOM 4221 C C . MET A 1 518 ? -27.563 -18.419 49.559 1.00 78.31 518 MET A C 1
ATOM 4223 O O . MET A 1 518 ? -27.373 -19.493 48.978 1.00 78.31 518 MET A O 1
ATOM 4227 N N . LEU A 1 519 ? -28.692 -17.721 49.442 1.00 81.62 519 LEU A N 1
ATOM 4228 C CA . LEU A 1 519 ? -29.744 -18.038 48.482 1.00 81.62 519 LEU A CA 1
ATOM 4229 C C . LEU A 1 519 ? -29.468 -17.252 47.194 1.00 81.62 519 LEU A C 1
ATOM 4231 O O . LEU A 1 519 ? -29.536 -16.023 47.204 1.00 81.62 519 LEU A O 1
ATOM 4235 N N . THR A 1 520 ? -29.132 -17.952 46.113 1.00 86.62 520 THR A N 1
ATOM 4236 C CA . THR A 1 520 ? -28.861 -17.374 44.788 1.00 86.62 520 THR A CA 1
ATOM 4237 C C . THR A 1 520 ? -29.866 -17.897 43.765 1.00 86.62 520 THR A C 1
ATOM 4239 O O . THR A 1 520 ? -30.515 -18.920 43.996 1.00 86.62 520 THR A O 1
ATOM 4242 N N . ILE A 1 521 ? -29.993 -17.203 42.630 1.00 88.12 521 ILE A N 1
ATOM 4243 C CA . ILE A 1 521 ? -30.879 -17.629 41.536 1.00 88.12 521 ILE A CA 1
ATOM 4244 C C . ILE A 1 521 ? -30.454 -19.009 41.015 1.00 88.12 521 ILE A C 1
ATOM 4246 O O . ILE A 1 521 ? -31.306 -19.883 40.874 1.00 88.12 521 ILE A O 1
ATOM 4250 N N . ASP A 1 522 ? -29.149 -19.218 40.820 1.00 88.56 522 ASP A N 1
ATOM 4251 C CA . ASP A 1 522 ? -28.568 -20.485 40.354 1.00 88.56 522 ASP A CA 1
ATOM 4252 C C . ASP A 1 522 ? -28.997 -21.653 41.234 1.00 88.56 522 ASP A C 1
ATOM 4254 O O . ASP A 1 522 ? -29.545 -22.647 40.764 1.00 88.56 522 ASP A O 1
ATOM 4258 N N . ARG A 1 523 ? -28.814 -21.483 42.544 1.00 87.31 523 ARG A N 1
ATOM 4259 C CA . ARG A 1 523 ? -29.108 -22.516 43.526 1.00 87.31 523 ARG A CA 1
ATOM 4260 C C . ARG A 1 523 ? -30.604 -22.769 43.654 1.00 87.31 523 ARG A C 1
ATOM 4262 O O . ARG A 1 523 ? -31.026 -23.915 43.733 1.00 87.31 523 ARG A O 1
ATOM 4269 N N . MET A 1 524 ? -31.410 -21.709 43.664 1.00 91.94 524 MET A N 1
ATOM 4270 C CA . MET A 1 524 ? -32.867 -21.834 43.679 1.00 91.94 524 MET A CA 1
ATOM 4271 C C . MET A 1 524 ? -33.369 -22.609 42.452 1.00 91.94 524 MET A C 1
ATOM 4273 O O . MET A 1 524 ? -34.314 -23.392 42.563 1.00 91.94 524 MET A O 1
ATOM 4277 N N . PHE A 1 525 ? -32.763 -22.384 41.284 1.00 91.62 525 PHE A N 1
ATOM 4278 C CA . PHE A 1 525 ? -33.107 -23.105 40.065 1.00 91.62 525 PHE A CA 1
ATOM 4279 C C . PHE A 1 525 ? -32.701 -24.577 40.154 1.00 91.62 525 PHE A C 1
ATOM 4281 O O . PHE A 1 525 ? -33.539 -25.449 39.924 1.00 91.62 525 PHE A O 1
ATOM 4288 N N . GLU A 1 526 ? -31.466 -24.851 40.572 1.00 92.19 526 GLU A N 1
ATOM 4289 C CA . GLU A 1 526 ? -30.936 -26.205 40.738 1.00 92.19 526 GLU A CA 1
ATOM 4290 C C . GLU A 1 526 ? -31.748 -27.028 41.747 1.00 92.19 526 GLU A C 1
ATOM 4292 O O . GLU A 1 526 ? -32.160 -28.144 41.438 1.00 92.19 526 GLU A O 1
ATOM 4297 N N . GLU A 1 527 ? -32.090 -26.457 42.905 1.00 90.31 527 GLU A N 1
ATOM 4298 C CA . GLU A 1 527 ? -32.896 -27.128 43.935 1.00 90.31 527 GLU A CA 1
ATOM 4299 C C . GLU A 1 527 ? -34.305 -27.506 43.437 1.00 90.31 527 GLU A C 1
ATOM 4301 O O . GLU A 1 527 ? -34.873 -28.499 43.892 1.00 90.31 527 GLU A O 1
ATOM 4306 N N . ARG A 1 528 ? -34.886 -26.748 42.494 1.00 91.50 528 ARG A N 1
ATOM 4307 C CA . ARG A 1 528 ? -36.237 -27.017 41.957 1.00 91.50 528 ARG A CA 1
ATOM 4308 C C . ARG A 1 528 ? -36.246 -27.863 40.691 1.00 91.50 528 ARG A C 1
ATOM 4310 O O . ARG A 1 528 ? -37.244 -28.539 40.425 1.00 91.50 528 ARG A O 1
ATOM 4317 N N . MET A 1 529 ? -35.198 -27.777 39.880 1.00 90.69 529 MET A N 1
ATOM 4318 C CA . MET A 1 529 ? -35.134 -28.411 38.561 1.00 90.69 529 MET A CA 1
ATOM 4319 C C . MET A 1 529 ? -34.229 -29.643 38.531 1.00 90.69 529 MET A C 1
ATOM 4321 O O . MET 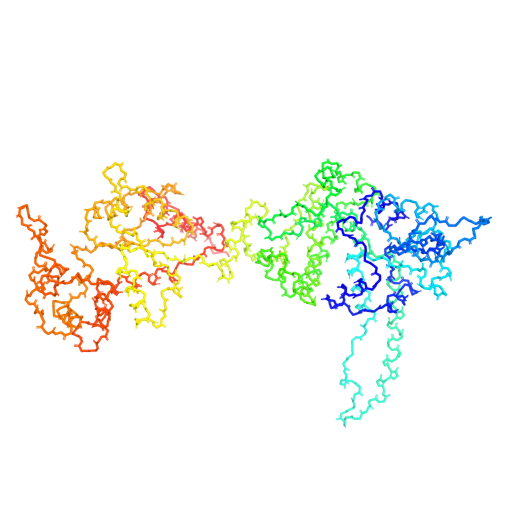A 1 529 ? -34.345 -30.434 37.601 1.00 90.69 529 MET A O 1
ATOM 4325 N N . GLY A 1 530 ? -33.358 -29.826 39.527 1.00 87.88 530 GLY A N 1
ATOM 4326 C CA . GLY A 1 530 ? -32.379 -30.915 39.571 1.00 87.88 530 GLY A CA 1
ATOM 4327 C C . GLY A 1 530 ? -31.247 -30.773 38.549 1.00 87.88 530 GLY A C 1
ATOM 4328 O O . GLY A 1 530 ? -30.506 -31.727 38.330 1.00 87.88 530 GLY A O 1
ATOM 4329 N N . VAL A 1 531 ? -31.126 -29.609 37.905 1.00 91.06 531 VAL A N 1
ATOM 4330 C CA . VAL A 1 531 ? -30.107 -29.293 36.898 1.00 91.06 531 VAL A CA 1
ATOM 4331 C C . VAL A 1 531 ? -29.556 -27.893 37.139 1.00 91.06 531 VAL A C 1
ATOM 4333 O O . VAL A 1 531 ? -30.292 -26.999 37.564 1.00 91.06 531 VAL A O 1
ATOM 4336 N N . ALA A 1 532 ? -28.270 -27.698 36.852 1.00 91.06 532 ALA A N 1
ATOM 4337 C CA . ALA A 1 532 ? -27.631 -26.393 36.960 1.00 91.06 532 ALA A CA 1
ATOM 4338 C C . ALA A 1 532 ? -28.278 -25.373 36.007 1.00 91.06 532 ALA A C 1
ATOM 4340 O O . ALA A 1 532 ? -28.737 -25.715 34.914 1.00 91.06 532 ALA A O 1
ATOM 4341 N N . LEU A 1 533 ? -28.311 -24.108 36.427 1.00 90.62 533 LEU A N 1
ATOM 4342 C CA . LEU A 1 533 ? -28.832 -23.023 35.605 1.00 90.62 533 LEU A CA 1
ATOM 4343 C C . LEU A 1 533 ? -27.852 -22.681 34.476 1.00 90.62 533 LEU A C 1
ATOM 4345 O O . LEU A 1 533 ? -26.718 -22.278 34.728 1.00 90.62 533 LEU A O 1
ATOM 4349 N N . ASP A 1 534 ? -28.325 -22.767 33.236 1.00 90.88 534 ASP A N 1
ATOM 4350 C CA . ASP A 1 534 ? -27.644 -22.193 32.075 1.00 90.88 534 ASP A CA 1
ATOM 4351 C C . ASP A 1 534 ? -27.739 -20.658 32.132 1.00 90.88 534 ASP A C 1
ATOM 4353 O O . ASP A 1 534 ? -28.736 -20.060 31.717 1.00 90.88 534 ASP A O 1
ATOM 4357 N N . LYS A 1 535 ? -26.718 -20.009 32.708 1.00 89.06 535 LYS A N 1
ATOM 4358 C CA . LYS A 1 535 ? -26.669 -18.545 32.846 1.00 89.06 535 LYS A CA 1
ATOM 4359 C C . LYS A 1 535 ? -26.689 -17.815 31.496 1.00 89.06 535 LYS A C 1
ATOM 4361 O O . LYS A 1 535 ? -27.506 -16.898 31.366 1.00 89.06 535 LYS A O 1
ATOM 4366 N N . PRO A 1 536 ? -25.875 -18.189 30.485 1.00 89.94 536 PRO A N 1
ATOM 4367 C CA . PRO A 1 536 ? -26.002 -17.628 29.140 1.00 89.94 536 PRO A CA 1
ATOM 4368 C C . PRO A 1 536 ? -27.425 -17.744 28.581 1.00 89.94 536 PRO A C 1
ATOM 4370 O O . PRO A 1 536 ? -27.983 -16.746 28.112 1.00 89.94 536 PRO A O 1
ATOM 4373 N N . GLY A 1 537 ? -28.052 -18.919 28.707 1.00 91.31 537 GLY A N 1
ATOM 4374 C CA . GLY A 1 537 ? -29.439 -19.143 28.298 1.00 91.31 537 GLY A CA 1
ATOM 4375 C C . GLY A 1 537 ? -30.437 -18.240 29.028 1.00 91.31 537 GLY A C 1
ATOM 4376 O O . GLY A 1 537 ? -31.285 -17.609 28.389 1.00 91.31 537 GLY A O 1
ATOM 4377 N N . LEU A 1 538 ? -30.306 -18.094 30.353 1.00 92.19 538 LEU A N 1
ATOM 4378 C CA . LEU A 1 538 ? -31.127 -17.166 31.138 1.00 92.19 538 LEU A CA 1
ATOM 4379 C C . LEU A 1 538 ? -30.969 -15.731 30.644 1.00 92.19 538 LEU A C 1
ATOM 4381 O O . LEU A 1 538 ? -31.959 -15.019 30.470 1.00 92.19 538 LEU A O 1
ATOM 4385 N N . GLY A 1 539 ? -29.735 -15.308 30.394 1.00 91.06 539 GLY A N 1
ATOM 4386 C CA . GLY A 1 539 ? -29.426 -13.980 29.897 1.00 91.06 539 GLY A CA 1
ATOM 4387 C C . GLY A 1 539 ? -30.096 -13.663 28.555 1.00 91.06 539 GLY A C 1
ATOM 4388 O O . GLY A 1 539 ? -30.617 -12.558 28.377 1.00 91.06 539 GLY A O 1
ATOM 4389 N N . LEU A 1 540 ? -30.145 -14.627 27.631 1.00 92.25 540 LEU A N 1
ATOM 4390 C CA . LEU A 1 540 ? -30.830 -14.481 26.341 1.00 92.25 540 LEU A CA 1
ATOM 4391 C C . LEU A 1 540 ? -32.346 -14.328 26.515 1.00 92.25 540 LEU A C 1
ATOM 4393 O O . LEU A 1 540 ? -32.942 -13.403 25.960 1.00 92.25 540 LEU A O 1
ATOM 4397 N N . VAL A 1 541 ? -32.961 -15.162 27.359 1.00 93.31 541 VAL A N 1
ATOM 4398 C CA . VAL A 1 541 ? -34.396 -15.051 27.674 1.00 93.31 541 VAL A CA 1
ATOM 4399 C C . VAL A 1 541 ? -34.700 -13.716 28.357 1.00 93.31 541 VAL A C 1
ATOM 4401 O O . VAL A 1 541 ? -35.720 -13.083 28.080 1.00 93.31 541 VAL A O 1
ATOM 4404 N N . LEU A 1 542 ? -33.814 -13.243 29.234 1.00 92.25 542 LEU A N 1
ATOM 4405 C CA . LEU A 1 542 ? -33.935 -11.927 29.855 1.00 92.25 542 LEU A CA 1
ATOM 4406 C C . LEU A 1 542 ? -33.812 -10.799 28.819 1.00 92.25 542 LEU A C 1
ATOM 4408 O O . LEU A 1 542 ? -34.571 -9.833 28.892 1.00 92.25 542 LEU A O 1
ATOM 4412 N N . ALA A 1 543 ? -32.929 -10.914 27.825 1.00 91.62 543 ALA A N 1
ATOM 4413 C CA . ALA A 1 543 ? -32.846 -9.954 26.723 1.00 91.62 543 ALA A CA 1
ATOM 4414 C C . ALA A 1 543 ? -34.134 -9.924 25.876 1.00 91.62 543 ALA A C 1
ATOM 4416 O O . ALA A 1 543 ? -34.571 -8.840 25.482 1.00 91.62 543 ALA A O 1
ATOM 4417 N N . ASP A 1 544 ? -34.790 -11.071 25.663 1.00 91.19 544 ASP A N 1
ATOM 4418 C CA . ASP A 1 544 ? -36.120 -11.131 25.040 1.00 91.19 544 ASP A CA 1
ATOM 4419 C C . ASP A 1 544 ? -37.164 -10.398 25.887 1.00 91.19 544 ASP A C 1
ATOM 4421 O O . ASP A 1 544 ? -37.857 -9.508 25.397 1.00 91.19 544 ASP A O 1
ATOM 4425 N N . VAL A 1 545 ? -37.241 -10.723 27.183 1.00 91.25 545 VAL A N 1
ATOM 4426 C CA . VAL A 1 545 ? -38.181 -10.092 28.127 1.00 91.25 545 VAL A CA 1
ATOM 4427 C C . VAL A 1 545 ? -37.941 -8.586 28.234 1.00 91.25 545 VAL A C 1
ATOM 4429 O O . VAL A 1 545 ? -38.889 -7.819 28.396 1.00 91.25 545 VAL A O 1
ATOM 4432 N N . MET A 1 546 ? -36.687 -8.135 28.128 1.00 90.19 546 MET A N 1
ATOM 4433 C CA . MET A 1 546 ? -36.348 -6.714 28.151 1.00 90.19 546 MET A CA 1
ATOM 4434 C C . MET A 1 546 ? -37.050 -5.928 27.044 1.00 90.19 546 MET A C 1
ATOM 4436 O O . MET A 1 546 ? -37.413 -4.773 27.274 1.00 90.19 546 MET A O 1
ATOM 4440 N N . LEU A 1 547 ? -37.165 -6.530 25.862 1.00 86.44 547 LEU A N 1
ATOM 4441 C CA . LEU A 1 547 ? -37.639 -5.898 24.632 1.00 86.44 547 LEU A CA 1
ATOM 4442 C C . LEU A 1 547 ? -39.103 -6.223 24.325 1.00 86.44 547 LEU A C 1
ATOM 4444 O O . LEU A 1 547 ? -39.679 -5.622 23.421 1.00 86.44 547 LEU A O 1
ATOM 4448 N N . ASP A 1 548 ? -39.700 -7.137 25.087 1.00 87.06 548 ASP A N 1
ATOM 4449 C CA . ASP A 1 548 ? -41.111 -7.488 25.003 1.00 87.06 548 ASP A CA 1
ATOM 4450 C C . ASP A 1 548 ? -41.990 -6.247 25.280 1.00 87.06 548 ASP A C 1
ATOM 4452 O O . ASP A 1 548 ? -41.881 -5.648 26.358 1.00 87.06 548 ASP A O 1
ATOM 4456 N N . PRO A 1 549 ? -42.883 -5.846 24.353 1.00 83.25 549 PRO A N 1
ATOM 4457 C CA . PRO A 1 549 ? -43.787 -4.714 24.552 1.00 83.25 549 PRO A CA 1
ATOM 4458 C C . PRO A 1 549 ? -44.669 -4.843 25.799 1.00 83.25 549 PRO A C 1
ATOM 4460 O O . PRO A 1 549 ? -45.135 -3.829 26.322 1.00 83.25 549 PRO A O 1
ATOM 4463 N N . SER A 1 550 ? -44.902 -6.067 26.291 1.00 82.75 550 SER A N 1
ATOM 4464 C CA . SER A 1 550 ? -45.716 -6.305 27.481 1.00 82.75 550 SER A CA 1
ATOM 4465 C C . SER A 1 550 ? -44.996 -5.971 28.789 1.00 82.75 550 SER A C 1
ATOM 4467 O O . SER A 1 550 ? -45.636 -5.945 29.846 1.00 82.75 550 SER A O 1
ATOM 4469 N N . THR A 1 551 ? -43.674 -5.751 28.776 1.00 84.25 551 THR A N 1
ATOM 4470 C CA . THR A 1 551 ? -42.962 -5.412 30.010 1.00 84.25 551 THR A CA 1
ATOM 4471 C C . THR A 1 551 ? -43.245 -3.974 30.442 1.00 84.25 551 THR A C 1
ATOM 4473 O O . THR A 1 551 ? -43.184 -3.022 29.664 1.00 84.25 551 THR A O 1
ATOM 4476 N N . ARG A 1 552 ? -43.500 -3.774 31.741 1.00 82.81 552 ARG A N 1
ATOM 4477 C CA . ARG A 1 552 ? -43.725 -2.429 32.303 1.00 82.81 552 ARG A CA 1
ATOM 4478 C C . ARG A 1 552 ? -42.480 -1.542 32.224 1.00 82.81 552 ARG A C 1
ATOM 4480 O O . ARG A 1 552 ? -42.596 -0.317 32.240 1.00 82.81 552 ARG A O 1
ATOM 4487 N N . ARG A 1 553 ? -41.280 -2.134 32.193 1.00 85.94 553 ARG A N 1
ATOM 4488 C CA . ARG A 1 553 ? -40.013 -1.398 32.281 1.00 85.94 553 ARG A CA 1
ATOM 4489 C C . ARG A 1 553 ? -39.389 -1.200 30.903 1.00 85.94 553 ARG A C 1
ATOM 4491 O O . ARG A 1 553 ? -38.761 -2.105 30.359 1.00 85.94 553 ARG A O 1
ATOM 4498 N N . ARG A 1 554 ? -39.481 0.029 30.385 1.00 86.62 554 ARG A N 1
ATOM 4499 C CA . ARG A 1 554 ? -38.888 0.406 29.090 1.00 86.62 554 ARG A CA 1
ATOM 4500 C C . ARG A 1 554 ? -37.390 0.066 29.035 1.00 86.62 554 ARG A C 1
ATOM 4502 O O . ARG A 1 554 ? -36.691 0.398 30.003 1.00 86.62 554 ARG A O 1
ATOM 4509 N N . PRO A 1 555 ? -36.869 -0.471 27.914 1.00 87.06 555 PRO A N 1
ATOM 4510 C CA . PRO A 1 555 ? -35.443 -0.768 27.754 1.00 87.06 555 PRO A CA 1
ATOM 4511 C C . PRO A 1 555 ? -34.540 0.420 28.113 1.00 87.06 555 PRO A C 1
ATOM 4513 O O . PRO A 1 555 ? -33.641 0.297 28.937 1.00 87.06 555 PRO A O 1
ATOM 4516 N N . SER A 1 556 ? -34.860 1.621 27.621 1.00 86.25 556 SER A N 1
ATOM 4517 C CA . SER A 1 556 ? -34.084 2.850 27.863 1.00 86.25 556 SER A CA 1
ATOM 4518 C C . SER A 1 556 ? -33.958 3.259 29.338 1.00 86.25 556 SER A C 1
ATOM 4520 O O . SER A 1 556 ? -33.023 3.970 29.708 1.00 86.25 556 SER A O 1
ATOM 4522 N N . SER A 1 557 ? -34.867 2.801 30.204 1.00 88.44 557 SER A N 1
ATOM 4523 C CA . SER A 1 557 ? -34.826 3.090 31.644 1.00 88.44 557 SER A CA 1
ATOM 4524 C C . SER A 1 557 ? -33.858 2.184 32.417 1.00 88.44 557 SER A C 1
ATOM 4526 O O . SER A 1 557 ? -33.505 2.467 33.573 1.00 88.44 557 SER A O 1
ATOM 4528 N N . ARG A 1 558 ? -33.405 1.087 31.797 1.00 90.12 558 ARG A N 1
ATOM 4529 C CA . ARG A 1 558 ? -32.572 0.080 32.455 1.00 90.12 558 ARG A CA 1
ATOM 4530 C C . ARG A 1 558 ? -31.141 0.588 32.655 1.00 90.12 558 ARG A C 1
ATOM 4532 O O . ARG A 1 558 ? -30.617 1.324 31.813 1.00 90.12 558 ARG A O 1
ATOM 4539 N N . PRO A 1 559 ? -30.495 0.252 33.786 1.00 91.56 559 PRO A N 1
ATOM 4540 C CA . PRO A 1 559 ? -29.102 0.610 34.033 1.00 91.56 559 PRO A CA 1
ATOM 4541 C C . PRO A 1 559 ? -28.145 0.124 32.937 1.00 91.56 559 PRO A C 1
ATOM 4543 O O . PRO A 1 559 ? -27.312 0.916 32.496 1.00 91.56 559 PRO A O 1
ATOM 4546 N N . ILE A 1 560 ? -28.297 -1.119 32.461 1.00 91.56 560 ILE A N 1
ATOM 4547 C CA . ILE A 1 560 ? -27.457 -1.688 31.400 1.00 91.56 560 ILE A CA 1
ATOM 4548 C C . ILE A 1 560 ? -27.588 -0.889 30.110 1.00 91.56 560 ILE A C 1
ATOM 4550 O O . ILE A 1 560 ? -26.585 -0.431 29.581 1.00 91.56 560 ILE A O 1
ATOM 4554 N N . THR A 1 561 ? -28.807 -0.596 29.659 1.00 91.69 561 THR A N 1
ATOM 4555 C CA . THR A 1 561 ? -29.027 0.183 28.438 1.00 91.69 561 THR A CA 1
ATOM 4556 C C . THR A 1 561 ? -28.402 1.571 28.540 1.00 91.69 561 THR A C 1
ATOM 4558 O O . THR A 1 561 ? -27.711 1.996 27.622 1.00 91.69 561 THR A O 1
ATOM 4561 N N . ARG A 1 562 ? -28.541 2.265 29.677 1.00 92.06 562 ARG A N 1
ATOM 4562 C CA . ARG A 1 562 ? -27.884 3.570 29.888 1.00 92.06 562 ARG A CA 1
ATOM 4563 C C . ARG A 1 562 ? -26.357 3.481 29.880 1.00 92.06 562 ARG A C 1
ATOM 4565 O O . ARG A 1 562 ? -25.697 4.419 29.432 1.00 92.06 562 ARG A O 1
ATOM 4572 N N . PHE A 1 563 ? -25.797 2.388 30.390 1.00 93.19 563 PHE A N 1
ATOM 4573 C CA . PHE A 1 563 ? -24.363 2.130 30.317 1.00 93.19 563 PHE A CA 1
ATOM 4574 C C . PHE A 1 563 ? -23.925 1.867 28.871 1.00 93.19 563 PHE A C 1
ATOM 4576 O O . PHE A 1 563 ? -23.029 2.551 28.388 1.00 93.19 563 PHE A O 1
ATOM 4583 N N . LEU A 1 564 ? -24.610 0.980 28.149 1.00 93.38 564 LEU A N 1
ATOM 4584 C CA . LEU A 1 564 ? -24.297 0.648 26.758 1.00 93.38 564 LEU A CA 1
ATOM 4585 C C . LEU A 1 564 ? -24.478 1.845 25.808 1.00 93.38 564 LEU A C 1
ATOM 4587 O O . LEU A 1 564 ? -23.633 2.050 24.946 1.00 93.38 564 LEU A O 1
ATOM 4591 N N . VAL A 1 565 ? -25.486 2.709 26.013 1.00 92.50 565 VAL A N 1
ATOM 4592 C CA . VAL A 1 565 ? -25.619 3.991 25.284 1.00 92.50 565 VAL A CA 1
ATOM 4593 C C . VAL A 1 565 ? -24.354 4.834 25.447 1.00 92.50 565 VAL A C 1
ATOM 4595 O O . VAL A 1 565 ? -23.845 5.390 24.478 1.00 92.50 565 VAL A O 1
ATOM 4598 N N . ARG A 1 566 ? -23.820 4.925 26.670 1.00 92.81 566 ARG A N 1
ATOM 4599 C CA . ARG A 1 566 ? -22.587 5.674 26.934 1.00 92.81 566 ARG A CA 1
ATOM 4600 C C . ARG A 1 566 ? -21.388 5.031 26.246 1.00 92.81 566 ARG A C 1
ATOM 4602 O O . ARG A 1 566 ? -20.576 5.758 25.684 1.00 92.81 566 ARG A O 1
ATOM 4609 N N . VAL A 1 567 ? -21.283 3.704 26.297 1.00 94.75 567 VAL A N 1
ATOM 4610 C CA . VAL A 1 567 ? -20.235 2.942 25.602 1.00 94.75 567 VAL A CA 1
ATOM 4611 C C . VAL A 1 567 ? -20.292 3.234 24.097 1.00 94.75 567 VAL A C 1
ATOM 4613 O O . VAL A 1 567 ? -19.292 3.662 23.531 1.00 94.75 567 VAL A O 1
ATOM 4616 N N . ALA A 1 568 ? -21.470 3.130 23.477 1.00 93.62 568 ALA A N 1
ATOM 4617 C CA . ALA A 1 568 ? -21.690 3.416 22.058 1.00 93.62 568 ALA A CA 1
ATOM 4618 C C . ALA A 1 568 ? -21.337 4.857 21.669 1.00 93.62 568 ALA A C 1
ATOM 4620 O O . ALA A 1 568 ? -20.621 5.083 20.693 1.00 93.62 568 ALA A O 1
ATOM 4621 N N . GLN A 1 569 ? -21.777 5.840 22.460 1.00 92.50 569 GLN A N 1
ATOM 4622 C CA . GLN A 1 569 ? -21.444 7.252 22.243 1.00 92.50 569 GLN A CA 1
ATOM 4623 C C . GLN A 1 569 ? -19.941 7.517 22.362 1.00 92.50 569 GLN A C 1
ATOM 4625 O O . GLN A 1 569 ? -19.392 8.331 21.622 1.00 92.50 569 GLN A O 1
ATOM 4630 N N . LYS A 1 570 ? -19.270 6.848 23.305 1.00 94.06 570 LYS A N 1
ATOM 4631 C CA . LYS A 1 570 ? -17.830 6.997 23.518 1.00 94.06 570 LYS A CA 1
ATOM 4632 C C . LYS A 1 570 ? -17.011 6.339 22.423 1.00 94.06 570 LYS A C 1
ATOM 4634 O O . LYS A 1 570 ? -16.057 6.964 21.983 1.00 94.06 570 LYS A O 1
ATOM 4639 N N . ALA A 1 571 ? -17.402 5.152 21.970 1.00 94.19 571 ALA A N 1
ATOM 4640 C CA . ALA A 1 571 ? -16.770 4.494 20.835 1.00 94.19 571 ALA A CA 1
ATOM 4641 C C . ALA A 1 571 ? -16.898 5.362 19.575 1.00 94.19 571 ALA A C 1
ATOM 4643 O O . ALA A 1 571 ? -15.888 5.804 19.041 1.00 94.19 571 ALA A O 1
ATOM 4644 N N . SER A 1 572 ? -18.125 5.771 19.230 1.00 90.75 572 SER A N 1
ATOM 4645 C CA . SER A 1 572 ? -18.406 6.599 18.043 1.00 90.75 572 SER A CA 1
ATOM 4646 C C . SER A 1 572 ? -17.680 7.953 18.046 1.00 90.75 572 SER A C 1
ATOM 4648 O O . SER A 1 572 ? -17.393 8.508 16.992 1.00 90.75 572 SER A O 1
ATOM 4650 N N . GLY A 1 573 ? -17.407 8.513 19.230 1.00 90.44 573 GLY A N 1
ATOM 4651 C CA . GLY A 1 573 ? -16.662 9.763 19.398 1.00 90.44 573 GLY A CA 1
ATOM 4652 C C . GLY A 1 573 ? -15.155 9.586 19.616 1.00 90.44 573 GLY A C 1
ATOM 4653 O O . GLY A 1 573 ? -14.478 10.572 19.920 1.00 90.44 573 GLY A O 1
ATOM 4654 N N . ASN A 1 574 ? -14.629 8.361 19.540 1.00 92.31 574 ASN A N 1
ATOM 4655 C CA . ASN A 1 574 ? -13.208 8.058 19.687 1.00 92.31 574 ASN A CA 1
ATOM 4656 C C . ASN A 1 574 ? -12.561 7.842 18.316 1.00 92.31 574 ASN A C 1
ATOM 4658 O O . ASN A 1 574 ? -12.253 6.719 17.913 1.00 92.31 574 ASN A O 1
ATOM 4662 N N . PHE A 1 575 ? -12.361 8.942 17.596 1.00 89.62 575 PHE A N 1
ATOM 4663 C CA . PHE A 1 575 ? -11.619 8.922 16.342 1.00 89.62 575 PHE A CA 1
ATOM 4664 C C . PHE A 1 575 ? -10.154 8.571 16.609 1.00 89.62 575 PHE A C 1
ATOM 4666 O O . PHE A 1 575 ? -9.490 9.203 17.436 1.00 89.62 575 PHE A O 1
ATOM 4673 N N . GLN A 1 576 ? -9.653 7.560 15.901 1.00 90.81 576 GLN A N 1
ATOM 4674 C CA . GLN A 1 576 ? -8.244 7.195 15.962 1.00 90.81 576 GLN A CA 1
ATOM 4675 C C . GLN A 1 576 ? -7.395 8.318 15.341 1.00 90.81 576 GLN A C 1
ATOM 4677 O O . GLN A 1 576 ? -7.829 8.962 14.385 1.00 90.81 576 GLN A O 1
ATOM 4682 N N . PRO A 1 577 ? -6.207 8.607 15.892 1.00 92.56 577 PRO A N 1
ATOM 4683 C CA . PRO A 1 577 ? -5.395 9.724 15.429 1.00 92.56 577 PRO A CA 1
ATOM 4684 C C . PRO A 1 577 ? -4.806 9.436 14.049 1.00 92.56 577 PRO A C 1
ATOM 4686 O O . PRO A 1 577 ? -4.280 8.354 13.811 1.00 92.56 577 PRO A O 1
ATOM 4689 N N . VAL A 1 578 ? -4.829 10.430 13.168 1.00 91.94 578 VAL A N 1
ATOM 4690 C CA . VAL A 1 578 ? -4.208 10.341 11.834 1.00 91.94 578 VAL A CA 1
ATOM 4691 C C . VAL A 1 578 ? -2.784 10.909 11.822 1.00 91.94 578 VAL A C 1
ATOM 4693 O O . VAL A 1 578 ? -2.017 10.666 10.898 1.00 91.94 578 VAL A O 1
ATOM 4696 N N . THR A 1 579 ? -2.392 11.619 12.886 1.00 91.44 579 THR A N 1
ATOM 4697 C CA . THR A 1 579 ? -1.027 12.116 13.107 1.00 91.44 579 THR A CA 1
ATOM 4698 C C . THR A 1 579 ? -0.507 11.760 14.501 1.00 91.44 579 THR A C 1
ATOM 4700 O O . THR A 1 579 ? -1.270 11.566 15.454 1.00 91.44 579 THR A O 1
ATOM 4703 N N . GLN A 1 580 ? 0.814 11.719 14.648 1.00 90.94 580 GLN A N 1
ATOM 4704 C CA . GLN A 1 580 ? 1.503 11.608 15.924 1.00 90.94 580 GLN A CA 1
ATOM 4705 C C . GLN A 1 580 ? 1.167 12.799 16.825 1.00 90.94 580 GLN A C 1
ATOM 4707 O O . GLN A 1 580 ? 0.911 12.609 18.015 1.00 90.94 580 GLN A O 1
ATOM 4712 N N . ALA A 1 581 ? 1.063 14.007 16.266 1.00 90.06 581 ALA A N 1
ATOM 4713 C CA . ALA A 1 581 ? 0.643 15.192 17.012 1.00 90.06 581 ALA A CA 1
ATOM 4714 C C . ALA A 1 581 ? -0.773 15.063 17.619 1.00 90.06 581 ALA A C 1
ATOM 4716 O O . ALA A 1 581 ? -0.989 15.428 18.785 1.00 90.06 581 ALA A O 1
ATOM 4717 N N . ASP A 1 582 ? -1.740 14.520 16.870 1.00 90.62 582 ASP A N 1
ATOM 4718 C CA . ASP A 1 582 ? -3.097 14.261 17.374 1.00 90.62 582 ASP A CA 1
ATOM 4719 C C . ASP A 1 582 ? -3.070 13.213 18.488 1.00 90.62 582 ASP A C 1
ATOM 4721 O O . ASP A 1 582 ? -3.696 13.381 19.541 1.00 90.62 582 ASP A O 1
ATOM 4725 N N . TRP A 1 583 ? -2.282 12.153 18.298 1.00 92.69 583 TRP A N 1
ATOM 4726 C CA . TRP A 1 583 ? -2.100 11.126 19.313 1.00 92.69 583 TRP A CA 1
ATOM 4727 C C . TRP A 1 583 ? -1.523 11.696 20.616 1.00 92.69 583 TRP A C 1
ATOM 4729 O O . TRP A 1 583 ? -2.078 11.443 2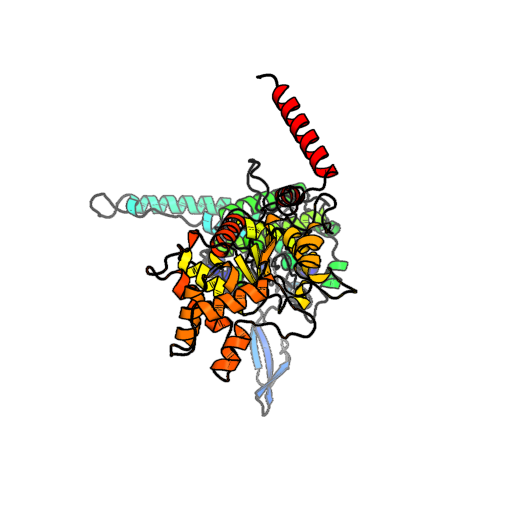1.689 1.00 92.69 583 TRP A O 1
ATOM 4739 N N . GLU A 1 584 ? -0.455 12.496 20.545 1.00 91.56 584 GLU A N 1
ATOM 4740 C CA . GLU A 1 584 ? 0.167 13.128 21.717 1.00 91.56 584 GLU A CA 1
ATOM 4741 C C . GLU A 1 584 ? -0.808 14.065 22.430 1.00 91.56 584 GLU A C 1
ATOM 4743 O O . GLU A 1 584 ? -0.891 14.087 23.664 1.00 91.56 584 GLU A O 1
ATOM 4748 N N . THR A 1 585 ? -1.586 14.819 21.650 1.00 90.50 585 THR A N 1
ATOM 4749 C CA . THR A 1 585 ? -2.632 15.706 22.164 1.00 90.50 585 THR A CA 1
ATOM 4750 C C . THR A 1 585 ? -3.673 14.918 22.949 1.00 90.50 585 THR A C 1
ATOM 4752 O O . THR A 1 585 ? -4.025 15.303 24.069 1.00 90.50 585 THR A O 1
ATOM 4755 N N . ASN A 1 586 ? -4.115 13.780 22.415 1.00 90.44 586 ASN A N 1
ATOM 4756 C CA . ASN A 1 586 ? -5.051 12.898 23.095 1.00 90.44 586 ASN A CA 1
ATOM 4757 C C . ASN A 1 586 ? -4.438 12.256 24.352 1.00 90.44 586 ASN A C 1
ATOM 4759 O O . ASN A 1 586 ? -5.118 12.203 25.378 1.00 90.44 586 ASN A O 1
ATOM 4763 N N . GLN A 1 587 ? -3.163 11.844 24.336 1.00 90.06 587 GLN A N 1
ATOM 4764 C CA . GLN A 1 587 ? -2.485 11.270 25.514 1.00 90.06 587 GLN A CA 1
ATOM 4765 C C . GLN A 1 587 ? -2.328 12.266 26.670 1.00 90.06 587 GLN A C 1
ATOM 4767 O O . GLN A 1 587 ? -2.427 11.882 27.837 1.00 90.06 587 GLN A O 1
ATOM 4772 N N . ARG A 1 588 ? -2.117 13.549 26.355 1.00 88.12 588 ARG A N 1
ATOM 4773 C CA . ARG A 1 588 ? -2.061 14.653 27.334 1.00 88.12 588 ARG A CA 1
ATOM 4774 C C . ARG A 1 588 ? -3.441 15.189 27.707 1.00 88.12 588 ARG A C 1
ATOM 4776 O O . ARG A 1 588 ? -3.589 16.079 28.549 1.00 88.12 588 ARG A O 1
ATOM 4783 N N . SER A 1 589 ? -4.486 14.685 27.061 1.00 83.81 589 SER A N 1
ATOM 4784 C CA . SER A 1 589 ? -5.851 15.054 27.383 1.00 83.81 589 SER A CA 1
ATOM 4785 C C . SER A 1 589 ? -6.376 14.206 28.544 1.00 83.81 589 SER A C 1
ATOM 4787 O O . SER A 1 589 ? -5.951 13.082 28.795 1.00 83.81 589 SER A O 1
ATOM 4789 N N . GLY A 1 590 ? -7.389 14.724 29.236 1.00 84.06 590 GLY A N 1
ATOM 4790 C CA . GLY A 1 590 ? -8.143 13.932 30.208 1.00 84.06 590 GLY A CA 1
ATOM 4791 C C . GLY A 1 590 ? -9.132 12.950 29.572 1.00 84.06 590 GLY A C 1
ATOM 4792 O O . GLY A 1 590 ? -10.057 12.522 30.260 1.00 84.06 590 GLY A O 1
ATOM 4793 N N . TYR A 1 591 ? -9.039 12.700 28.262 1.00 85.81 591 TYR A N 1
ATOM 4794 C CA . TYR A 1 591 ? -10.013 11.920 27.498 1.00 85.81 591 TYR A CA 1
ATOM 4795 C C . TYR A 1 591 ? -9.919 10.425 27.824 1.00 85.81 591 TYR A C 1
ATOM 4797 O O . TYR A 1 591 ? -10.919 9.832 28.215 1.00 85.81 591 TYR A O 1
ATOM 4805 N N . LEU A 1 592 ? -8.709 9.862 27.767 1.00 88.81 592 LEU A N 1
ATOM 4806 C CA . LEU A 1 592 ? -8.433 8.438 28.002 1.00 88.81 592 LEU A CA 1
ATOM 4807 C C . LEU A 1 592 ? -8.333 8.091 29.499 1.00 88.81 592 LEU A C 1
ATOM 4809 O O . LEU A 1 592 ? -8.750 7.029 29.947 1.00 88.81 592 LEU A O 1
ATOM 4813 N N . GLY A 1 593 ? -7.817 9.024 30.300 1.00 87.38 593 GLY A N 1
ATOM 4814 C CA . GLY A 1 593 ? -7.619 8.862 31.738 1.00 87.38 593 GLY A CA 1
ATOM 4815 C C . GLY A 1 593 ? -7.808 10.178 32.479 1.00 87.38 593 GLY A C 1
ATOM 4816 O O . GLY A 1 593 ? -7.662 11.259 31.908 1.00 87.38 593 GLY A O 1
ATOM 4817 N N . ALA A 1 594 ? -8.151 10.122 33.766 1.00 88.25 594 ALA A N 1
ATOM 4818 C CA . ALA A 1 594 ? -8.291 11.346 34.550 1.00 88.25 594 ALA A CA 1
ATOM 4819 C C . ALA A 1 594 ? -6.923 12.032 34.721 1.00 88.25 594 ALA A C 1
ATOM 4821 O O . ALA A 1 594 ? -5.983 11.413 35.213 1.00 88.25 594 ALA A O 1
ATOM 4822 N N . LEU A 1 595 ? -6.817 13.316 34.360 1.00 87.31 595 LEU A N 1
ATOM 4823 C CA . LEU A 1 595 ? -5.585 14.084 34.574 1.00 87.31 595 LEU A CA 1
ATOM 4824 C C . LEU A 1 595 ? -5.240 14.181 36.060 1.00 87.31 595 LEU A C 1
ATOM 4826 O O . LEU A 1 595 ? -6.123 14.403 36.903 1.00 87.31 595 LEU A O 1
ATOM 4830 N N . GLN A 1 596 ? -3.948 14.085 36.361 1.00 84.00 596 GLN A N 1
ATOM 4831 C CA . GLN A 1 596 ? -3.437 14.355 37.695 1.00 84.00 596 GLN A CA 1
ATOM 4832 C C . GLN A 1 596 ? -3.613 15.842 38.062 1.00 84.00 596 GLN A C 1
ATOM 4834 O O . GLN A 1 596 ? -3.672 16.697 37.172 1.00 84.00 596 GLN A O 1
ATOM 4839 N N . PRO A 1 597 ? -3.720 16.186 39.361 1.00 81.38 597 PRO A N 1
ATOM 4840 C CA . PRO A 1 597 ? -3.923 17.569 39.798 1.00 81.38 597 PRO A CA 1
ATOM 4841 C C . PRO A 1 597 ? -2.892 18.555 39.229 1.00 81.38 597 PRO A C 1
ATOM 4843 O O . PRO A 1 597 ? -3.289 19.603 38.721 1.00 81.38 597 PRO A O 1
ATOM 4846 N N . ALA A 1 598 ? -1.605 18.189 39.227 1.00 75.81 598 ALA A N 1
ATOM 4847 C CA . ALA A 1 598 ? -0.526 19.006 38.665 1.00 75.81 598 ALA A CA 1
ATOM 4848 C C . ALA A 1 598 ? -0.729 19.282 37.161 1.00 75.81 598 ALA A C 1
ATOM 4850 O O . ALA A 1 598 ? -0.754 20.435 36.735 1.00 75.81 598 ALA A O 1
ATOM 4851 N N . ALA A 1 599 ? -1.026 18.244 36.373 1.00 75.94 599 ALA A N 1
ATOM 4852 C CA . ALA A 1 599 ? -1.285 18.378 34.939 1.00 75.94 599 ALA A CA 1
ATOM 4853 C C . ALA A 1 599 ? -2.537 19.229 34.627 1.00 75.94 599 ALA A C 1
ATOM 4855 O O . ALA A 1 599 ? -2.580 19.963 33.636 1.00 75.94 599 ALA A O 1
ATOM 4856 N N . LYS A 1 600 ? -3.571 19.189 35.485 1.00 76.50 600 LYS A N 1
ATOM 4857 C CA . LYS A 1 600 ? -4.754 20.064 35.348 1.00 76.50 600 LYS A CA 1
ATOM 4858 C C . LYS A 1 600 ? -4.404 21.544 35.516 1.00 76.50 600 LYS A C 1
ATOM 4860 O O . LYS A 1 600 ? -4.955 22.373 34.788 1.00 76.50 600 LYS A O 1
ATOM 4865 N N . LEU A 1 601 ? -3.533 21.869 36.472 1.00 72.69 601 LEU A N 1
ATOM 4866 C CA . LEU A 1 601 ? -3.059 23.233 36.728 1.00 72.69 601 LEU A CA 1
ATOM 4867 C C . LEU A 1 601 ? -2.255 23.770 35.539 1.00 72.69 601 LEU A C 1
ATOM 4869 O O . LEU A 1 601 ? -2.550 24.864 35.052 1.00 72.69 601 LEU A O 1
ATOM 4873 N N . ASP A 1 602 ? -1.327 22.977 35.008 1.00 73.62 602 ASP A N 1
ATOM 4874 C CA . ASP A 1 602 ? -0.522 23.369 33.846 1.00 73.62 602 ASP A CA 1
ATOM 4875 C C . ASP A 1 602 ? -1.365 23.565 32.587 1.00 73.62 602 ASP A C 1
ATOM 4877 O O . ASP A 1 602 ? -1.185 24.541 31.849 1.00 73.62 602 ASP A O 1
ATOM 4881 N N . ARG A 1 603 ? -2.358 22.699 32.359 1.00 74.69 603 ARG A N 1
ATOM 4882 C CA . ARG A 1 603 ? -3.285 22.861 31.235 1.00 74.69 603 ARG A CA 1
ATOM 4883 C C . ARG A 1 603 ? -4.088 24.161 31.332 1.00 74.69 603 ARG A C 1
ATOM 4885 O O . ARG A 1 603 ? -4.233 24.845 30.318 1.00 74.69 603 ARG A O 1
ATOM 4892 N N . ARG A 1 604 ? -4.586 24.517 32.524 1.00 73.81 604 ARG A N 1
ATOM 4893 C CA . ARG A 1 604 ? -5.290 25.793 32.755 1.00 73.81 604 ARG A CA 1
ATOM 4894 C C . ARG A 1 604 ? -4.375 26.985 32.478 1.00 73.81 604 ARG A C 1
ATOM 4896 O O . ARG A 1 604 ? -4.741 27.843 31.682 1.00 73.81 604 ARG A O 1
ATOM 4903 N N . ARG A 1 605 ? -3.145 26.974 33.008 1.00 69.75 605 ARG A N 1
ATOM 4904 C CA . ARG A 1 605 ? -2.135 28.020 32.749 1.00 69.75 605 ARG A CA 1
ATOM 4905 C C . ARG A 1 605 ? -1.851 28.205 31.254 1.00 69.75 605 ARG A C 1
ATOM 4907 O O . ARG A 1 605 ? -1.806 29.337 30.776 1.00 69.75 605 ARG A O 1
ATOM 4914 N N . ARG A 1 606 ? -1.712 27.112 30.491 1.00 74.25 606 ARG A N 1
ATOM 4915 C CA . ARG A 1 606 ? -1.506 27.162 29.029 1.00 74.25 606 ARG A CA 1
ATOM 4916 C C . ARG A 1 606 ? -2.716 27.732 28.281 1.00 74.25 606 ARG A C 1
ATOM 4918 O O . ARG A 1 606 ? -2.537 28.515 27.348 1.00 74.25 606 ARG A O 1
ATOM 4925 N N . GLN A 1 607 ? -3.936 27.359 28.674 1.00 74.31 607 GLN A N 1
ATOM 4926 C CA . GLN A 1 607 ? -5.163 27.895 28.072 1.00 74.31 607 GLN A CA 1
ATOM 4927 C C . GLN A 1 607 ? -5.339 29.389 28.363 1.00 74.31 607 GLN A C 1
ATOM 4929 O O . GLN A 1 607 ? -5.641 30.151 27.444 1.00 74.31 607 GLN A O 1
ATOM 4934 N N . ASP A 1 608 ? -5.077 29.819 29.595 1.00 68.62 608 ASP A N 1
ATOM 4935 C CA . ASP A 1 608 ? -5.143 31.229 29.981 1.00 68.62 608 ASP A CA 1
ATOM 4936 C C . ASP A 1 608 ? -4.059 32.057 29.277 1.00 68.62 608 ASP A C 1
ATOM 4938 O O . ASP A 1 608 ? -4.330 33.161 28.805 1.00 68.62 608 ASP A O 1
ATOM 4942 N N . GLY A 1 609 ? -2.855 31.501 29.108 1.00 66.69 609 GLY A N 1
ATOM 4943 C CA . GLY A 1 609 ? -1.781 32.110 28.321 1.00 66.69 609 GLY A CA 1
ATOM 4944 C C . GLY A 1 609 ? -2.138 32.282 26.839 1.00 66.69 609 GLY A C 1
ATOM 4945 O O . GLY A 1 609 ? -1.917 33.356 26.278 1.00 66.69 609 GLY A O 1
ATOM 4946 N N . ARG A 1 610 ? -2.749 31.267 26.207 1.00 68.25 610 ARG A N 1
ATOM 4947 C CA . ARG A 1 610 ? -3.245 31.364 24.819 1.00 68.25 610 ARG A CA 1
ATOM 4948 C C . ARG A 1 610 ? -4.367 32.390 24.677 1.00 68.25 610 ARG A C 1
ATOM 4950 O O . ARG A 1 610 ? -4.308 33.204 23.763 1.00 68.25 610 ARG A O 1
ATOM 4957 N N . ARG A 1 611 ? -5.338 32.411 25.598 1.00 64.75 611 ARG A N 1
ATOM 4958 C CA . ARG A 1 611 ? -6.416 33.418 25.610 1.00 64.75 611 ARG A CA 1
ATOM 4959 C C . ARG A 1 611 ? -5.876 34.836 25.788 1.00 64.75 611 ARG A C 1
ATOM 4961 O O . ARG A 1 611 ? -6.352 35.750 25.128 1.00 64.75 611 ARG A O 1
ATOM 4968 N N . ARG A 1 612 ? -4.861 35.026 26.636 1.00 61.94 612 ARG A N 1
ATOM 4969 C CA . ARG A 1 612 ? -4.186 36.324 26.802 1.00 61.94 612 ARG A CA 1
ATOM 4970 C C . ARG A 1 612 ? -3.407 36.750 25.558 1.00 61.94 612 ARG A C 1
ATOM 4972 O O . ARG A 1 612 ? -3.390 37.938 25.272 1.00 61.94 612 ARG A O 1
ATOM 4979 N N . ARG A 1 613 ? -2.796 35.816 24.817 1.00 63.91 613 ARG A N 1
ATOM 4980 C CA . ARG A 1 613 ? -2.142 36.112 23.528 1.00 63.91 613 ARG A CA 1
ATOM 4981 C C . ARG A 1 613 ? -3.152 36.441 22.427 1.00 63.91 613 ARG A C 1
ATOM 4983 O O . ARG A 1 613 ? -2.946 37.415 21.726 1.00 63.91 613 ARG A O 1
ATOM 4990 N N . GLN A 1 614 ? -4.261 35.707 22.332 1.00 65.00 614 GLN A N 1
ATOM 4991 C CA . GLN A 1 614 ? -5.335 36.008 21.373 1.00 65.00 614 GLN A CA 1
ATOM 4992 C C . GLN A 1 614 ? -6.043 37.336 21.670 1.00 65.00 614 GLN A C 1
ATOM 4994 O O . GLN A 1 614 ? -6.432 38.025 20.745 1.00 65.00 614 GLN A O 1
ATOM 4999 N N . ARG A 1 615 ? -6.155 37.739 22.943 1.00 57.69 615 ARG A N 1
ATOM 5000 C CA . ARG A 1 615 ? -6.658 39.071 23.336 1.00 57.69 615 ARG A CA 1
ATOM 5001 C C . ARG A 1 615 ? -5.640 40.209 23.177 1.00 57.69 615 ARG A C 1
ATOM 5003 O O . ARG A 1 615 ? -5.984 41.353 23.436 1.00 57.69 615 ARG A O 1
ATOM 5010 N N . ARG A 1 616 ? -4.382 39.893 22.857 1.00 52.94 616 ARG A N 1
ATOM 5011 C CA . ARG A 1 616 ? -3.293 40.861 22.643 1.00 52.94 616 ARG A CA 1
ATOM 5012 C C . ARG A 1 616 ? -2.822 40.908 21.189 1.00 52.94 616 ARG A C 1
ATOM 5014 O O . ARG A 1 616 ? -1.876 41.636 20.920 1.00 52.94 616 ARG A O 1
ATOM 5021 N N . ALA A 1 617 ? -3.431 40.136 20.289 1.00 42.19 617 ALA A N 1
ATOM 5022 C CA . ALA A 1 617 ? -3.294 40.389 18.863 1.00 42.19 617 ALA A CA 1
ATOM 5023 C C . ALA A 1 617 ? -4.108 41.662 18.572 1.00 42.19 617 ALA A C 1
ATOM 5025 O O . ALA A 1 617 ? -5.308 41.646 18.857 1.00 42.19 617 ALA A O 1
ATOM 5026 N N . PRO A 1 618 ? -3.481 42.770 18.139 1.00 50.44 618 PRO A N 1
ATOM 5027 C CA . PRO A 1 618 ? -4.221 43.904 17.605 1.00 50.44 618 PRO A CA 1
ATOM 5028 C C . PRO A 1 618 ? -4.973 43.440 16.355 1.00 50.44 618 PRO A C 1
ATOM 5030 O O . PRO A 1 618 ? -4.483 42.561 15.644 1.00 50.44 618 PRO A O 1
ATOM 5033 N N . ASP A 1 619 ? -6.155 44.005 16.126 1.00 51.34 619 ASP A N 1
ATOM 5034 C CA . ASP A 1 619 ? -6.801 43.954 14.819 1.00 51.34 619 ASP A CA 1
ATOM 5035 C C . ASP A 1 619 ? -5.872 44.668 13.818 1.00 51.34 619 ASP A C 1
ATOM 5037 O O . ASP A 1 619 ? -5.801 45.895 13.833 1.00 51.34 619 ASP A O 1
ATOM 5041 N N . ASP A 1 620 ? -5.132 43.894 13.020 1.00 42.75 620 ASP A N 1
ATOM 5042 C CA . ASP A 1 620 ? -4.444 44.328 11.794 1.00 42.75 620 ASP A CA 1
ATOM 5043 C C . ASP A 1 620 ? -5.016 43.545 10.605 1.00 42.75 620 ASP A C 1
ATOM 5045 O O . ASP A 1 620 ? -5.053 42.288 10.683 1.00 42.75 620 ASP A O 1
#

pLDDT: mean 86.53, std 10.52, range [37.34, 98.38]

Secondary structure (DSSP, 8-state):
-PPPTTHHHHHHHTTTTSSSPPEEHHHHHHHHHTTT----HHHHHHHHHTTS---SEEEE--EEEEEEEEETTEEEEEEEPPTT----SEEEEEEPPPP--HHHHHHHHHTT-EE-TTSS--TTGGGTTTSGGGEEEEE-GGGHHHHHHHHHHH-----GGGGB-TTSSB-TTHHHHHHHHHHHHHHHHHHHT-S--HHHHHHHHHHHHHHHHHHHHSB-SS-B-----TT--HHHHHHH--HHHHHHHTT--HHHHHHHHHHHHHHHHHH-TTGGGHHHHTTS-HHHHTT--THHHHHHHHHHHHHHHHHHHHHHHS-PPPPTT---SS----SS-S-TTT-HHHHHHHHHHHTT---S-SEEEEESSHHHHHHHHHHHHHHHSS-GGGGTEEEEE-SSHHHHH--SSSSSHHHHHHHHHHHHTT-EEEEEEES-TTIIIIIIIIIHHPBPSS-TTBBSS-GGGEEEESS-HHHHHS-HHHHHHHHHHHTTS----HHHHHHHHHHHHH-PPTTS----HHHHHHHHHSS---HHHHHHHHHHHHH-TT-SS-GGGSHHHHHHHHHHHHHHT-PPPSSHHHHHHHHTSTTTSPBPHHHHHHHHHHHHHHHHHHTTS---

Sequence (620 aa):
MRFPDRLLDLLIDHDAFRVCRLMPRREFVRYCKARNVEVDVDRLRHFERIGVFRPLLRAFRPEVTYRIEGDESGWRYAGTVSDGEDWSGETRTEILEFDPRTARAREWRAGGLLWVPGQGEWLHEDTIDTKPMQHEAYFSRFQLLPLDHVATMLTMKVHLEWATAPDGTPNSKWSPRLRNNAATWGRKAAAALRGPRDEDVIAVLFQLIANRFYYKTQSDGRQMTIGQFPDWEWGDYVRAWRAEPFTAGIQLEENRSRQFFEWLDIRWTHIDPVSRWYNLARFVRIDKRELLKGDALRGLAMREMTQMLRLFHKEAFGKDLRPLGEVGVHVIKRIPDVDPELDPMRALELSANDYGVNGKPQLVLFVEGETEQTVLPVIFERLWGAPASRYGIEISSLGGVDNAAGGKEAPFSALWRLVDYLHHHQTLAFVLLDDEGFATRNVRDGLRKANSVHSAERKATRRDHIKVWKTSFELENFSDTEIALALNRMAARKAFARADVAACRAAAVIGPVKGRRMLTIDRMFEERMGVALDKPGLGLVLADVMLDPSTRRRPSSRPITRFLVRVAQKASGNFQPVTQADWETNQRSGYLGALQPAAKLDRRRRQDGRRRRQRRAPDD

Foldseek 3Di:
DFDDLPLLCLCLVLLLQVQFHWDWQQVLCVLLVQAQQDDDSVRQVVCVVLQQDAFQKKFQFDWWKFFWDADPVGIDTPGTDDVPDDDPGDIDIDGHDDDSGNVSSVVRVVVLGMDGPPHDDHPCPVCCVVPVVRMIGTHTSLCSQSSSVLSVQLDDDDDCVVLADPVRDGDPVCVVVVVVCSVVSNVVSSVVSHDDDPSNVLSSVCSSLCLPQLQVLQDLLPDGDDDDDPPDPSVVVNVVDALAVVCVSSVPDLVSLLVSLVVLLVVLCVQAPCLQVCLQVSNDHNVVQCPDGHSNVNSSSSVSSSRSSQVSSCRNPVDGDDDRSPPDPDCPDDFAPDDSNVPVPVSNQLSCLVVVNPLQALEEEEEAAPQCVLQVQVLCCVVPVDGVVVLSYHYHYLHHDCSCQDDPVCREDDNLLVLLVCVLQNYAYAYEYEPDDCCCPRVQPNQQVACRPNDNFFRSAHNLRYDYHQFDPDLQFDQLQLLQVLLCVVLVHNQGDSVLSVQLSVQRNVDDDPPDDTRHPQVSSCVRRVDGDPSNSSSNSSSVSQPPPPDPDHVCNGPVNVSVVVVSVLSNPRRRHSYPVVSVVSSLDCSRGHTDPVSVVVVVVVVVVVVVVVVPPPDD